Protein 5XLU (pdb70)

B-factor: mean 16.95, std 8.11, range [7.73, 89.62]

Foldseek 3Di:
DQDDDDDQDADDDPDVVLRVLLVVCVVVPWDNLLSVLLSQLQCCLQVVVPDHQQAWDWAWDQDPVVRAIKIWGFHFDQFPPQDPQPQADPVRHGNDPVVVCLFLNNRGQGGPLLSSVVSCVVGGDDDPLVSNVVSLCCQAVWDFHAQVVQVVCVVCVVSCVVDPNCCQQQNVNHGDHGGDTGHHNVVSVVSVCCSVPNCCCCLPHDVVQVSQVVSVVRPHDDDSVRSVPDHIDMGGFDWDDAPRDIDTHHDPVDPPRLLVRLLRLLCVVVVCVVDDPPDPQVVQLSVQSVLASVQQCLFAHHHVVPKPHLSCLSRPNVNSVVSNVQGDPPDRRPPRHYDDSCVVPPDDIPDGRDDDDD/DFWDWDADPVQDIDTDDDDLDPVLAVVDAPPPHGHGHHVQLVLADPDDDDPRHDDPPDGGDWPWDFDFDDDPPGTFKTKTWDATPLGVQQRVQLVCCCPVVVDDSQCSNAPKTKDDDDQAGIAIAPPPDPVVVVVVVVVRHDYDNDHDDGIKMWMKGQDVVVRAIDIDTHPVDPDDDDDDDD

Secondary structure (DSSP, 8-state):
--EEEESSEEEEESSHHHHHHHHHHHHTT--HHHHHHHHHHHHHHHSTTT-STTSEEEEEEE-TTT--EEEEE---B--TT--TTTTB-TTSPBPPHHHHHTSGGG-PBP-HHHHHHHHHHHH--S-HHHHHHHHHHHHHH-EE--HHHHHHHHHTHHHHHTSTTHHHHSGGGSPPPTT-EE--HHHHHHHHHHHHHTTHHHHSSHHHHHHHHHHHHTT----HHHHHH---EEEPPEEEEETTEEEEE--TTBSHHHHHHHHHHHHHTT-GGGS-TTSHHHHHHHHHHHHHHHHHHHHH-S-TTTS---HHHHH-HHHHHHHHTT--TTS-----S---GGGGSSS--SS-------/-EEEEEE-TTS-EEEEEEE-SSTTTTS-B-TTT--BPP-GGGGSBSS-SSTTB--TTPPPPB----EEEEETTEEEEEE----GGGHHHHHHHHHIIIIIS---HHHHHHSPPEEEEETTEEEE-TTS-HHHHHHHHHHT----SS-------EEEEEETTTTEEEEEE-TTSS-EEEEE--

Structure (mmCIF, N/CA/C/O backbone):
data_5XLU
#
_entry.id   5XLU
#
_cell.length_a   50.005
_cell.length_b   85.732
_cell.length_c   124.664
_cell.angle_alpha   90.00
_cell.angle_beta   90.00
_cell.angle_gamma   90.00
#
_symmetry.space_group_name_H-M   'P 21 21 21'
#
loop_
_entity.id
_entity.type
_entity.pdbx_description
1 polymer 'Gamma glutamyl transpeptidase'
2 polymer 'Gamma glutamyl transpeptidase'
3 non-polymer GLYCEROL
4 non-polymer '(2S)-AMINO[(5S)-3-CHLORO-4,5-DIHYDROISOXAZOL-5-YL]ACETIC ACID'
5 non-polymer 'CALCIUM ION'
6 water water
#
loop_
_atom_site.group_PDB
_atom_site.id
_atom_site.type_symbol
_atom_site.label_atom_id
_atom_site.label_alt_id
_atom_site.label_comp_id
_atom_site.label_asym_id
_atom_site.label_entity_id
_atom_site.label_seq_id
_atom_site.pdbx_PDB_ins_code
_atom_site.Cartn_x
_atom_site.Cartn_y
_atom_site.Cartn_z
_atom_site.occupancy
_atom_site.B_iso_or_equiv
_atom_site.auth_seq_id
_atom_site.auth_comp_id
_atom_site.auth_asym_id
_atom_site.auth_atom_id
_atom_site.pdbx_PDB_model_num
ATOM 1 N N . ASP A 1 35 ? 0.651 18.965 -22.014 1.00 30.65 35 ASP A N 1
ATOM 2 C CA . ASP A 1 35 ? 1.651 18.669 -20.954 1.00 24.32 35 ASP A CA 1
ATOM 3 C C . ASP A 1 35 ? 1.097 17.705 -19.921 1.00 17.36 35 ASP A C 1
ATOM 4 O O . ASP A 1 35 ? -0.077 17.420 -19.828 1.00 16.21 35 ASP A O 1
ATOM 9 N N . LYS A 1 36 ? 1.978 17.220 -19.093 1.00 15.07 36 LYS A N 1
ATOM 10 C CA . LYS A 1 36 ? 1.667 16.218 -18.074 1.00 14.41 36 LYS A CA 1
ATOM 11 C C . LYS A 1 36 ? 1.114 16.844 -16.841 1.00 15.95 36 LYS A C 1
ATOM 12 O O . LYS A 1 36 ? 0.463 16.138 -16.041 1.00 15.69 36 LYS A O 1
ATOM 18 N N . VAL A 1 37 ? 1.425 18.128 -16.606 1.00 14.71 37 VAL A N 1
ATOM 19 C CA . VAL A 1 37 ? 0.970 18.893 -15.454 1.00 15.36 37 VAL A CA 1
ATOM 20 C C . VAL A 1 37 ? 0.426 20.212 -15.995 1.00 14.21 37 VAL A C 1
ATOM 21 O O . VAL A 1 37 ? 1.054 20.754 -16.911 1.00 17.90 37 VAL A O 1
ATOM 25 N N . ALA A 1 38 ? -0.707 20.682 -15.499 1.00 13.30 38 ALA A N 1
ATOM 26 C CA . ALA A 1 38 ? -1.282 21.934 -15.919 1.00 13.11 38 ALA A CA 1
ATOM 27 C C . ALA A 1 38 ? -1.949 22.614 -14.744 1.00 14.64 38 ALA A C 1
ATOM 28 O O . ALA A 1 38 ? -2.367 21.989 -13.763 1.00 14.28 38 ALA A O 1
ATOM 30 N N . VAL A 1 39 ? -2.122 23.928 -14.894 1.00 16.41 39 VAL A N 1
ATOM 31 C CA . VAL A 1 39 ? -2.856 24.755 -13.944 1.00 17.75 39 VAL A CA 1
ATOM 32 C C . VAL A 1 39 ? -3.882 25.560 -14.699 1.00 16.03 39 VAL A C 1
ATOM 33 O O . VAL A 1 39 ? -3.752 25.802 -15.900 1.00 18.63 39 VAL A O 1
ATOM 37 N N . GLY A 1 40 ? -4.954 25.920 -14.024 1.00 14.76 40 GLY A N 1
ATOM 38 C CA . GLY A 1 40 ? -5.993 26.669 -14.628 1.00 17.14 40 GLY A CA 1
ATOM 39 C C . GLY A 1 40 ? -6.874 27.233 -13.574 1.00 18.24 40 GLY A C 1
ATOM 40 O O . GLY A 1 40 ? -7.042 26.678 -12.487 1.00 17.74 40 GLY A O 1
ATOM 41 N N . LYS A 1 41 ? -7.459 28.412 -13.865 1.00 16.36 41 LYS A N 1
ATOM 42 C CA . LYS A 1 41 ? -8.321 29.116 -12.920 1.00 18.78 41 LYS A CA 1
ATOM 43 C C . LYS A 1 41 ? -9.730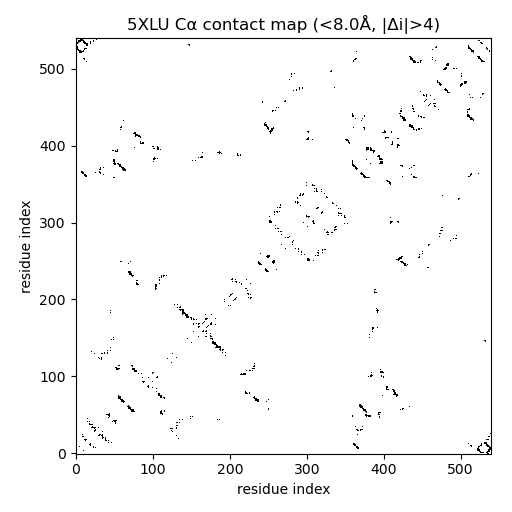 28.671 -12.999 1.00 15.72 41 LYS A C 1
ATOM 44 O O . LYS A 1 41 ? -10.386 28.569 -11.971 1.00 20.39 41 LYS A O 1
ATOM 50 N N . ASP A 1 42 ? -10.256 28.417 -14.197 1.00 14.71 42 ASP A N 1
ATOM 51 C CA . ASP A 1 42 ? -11.665 28.252 -14.465 1.00 16.10 42 ASP A CA 1
ATOM 52 C C . ASP A 1 42 ? -12.122 26.843 -14.841 1.00 14.17 42 ASP A C 1
ATOM 53 O O . ASP A 1 42 ? -13.274 26.580 -14.998 1.00 15.80 42 ASP A O 1
ATOM 58 N N . GLY A 1 43 ? -11.145 25.914 -14.887 1.00 14.83 43 GLY A N 1
ATOM 59 C CA . GLY A 1 43 ? -11.479 24.529 -15.187 1.00 15.25 43 GLY A CA 1
ATOM 60 C C . GLY A 1 43 ? -10.207 23.761 -15.429 1.00 14.87 43 GLY A C 1
ATOM 61 O O . GLY A 1 43 ? -9.098 24.287 -15.612 1.00 15.04 43 GLY A O 1
ATOM 62 N N . MET A 1 44 ? -10.392 22.435 -15.439 1.00 13.38 44 MET A N 1
ATOM 63 C CA . MET A 1 44 ? -9.280 21.534 -15.602 1.00 13.95 44 MET A CA 1
ATOM 64 C C . MET A 1 44 ? -9.789 20.198 -16.153 1.00 11.28 44 MET A C 1
ATOM 65 O O . MET A 1 44 ? -10.791 19.707 -15.779 1.00 11.99 44 MET A O 1
ATOM 70 N N . VAL A 1 45 ? -9.032 19.647 -17.095 1.00 11.55 45 VAL A N 1
ATOM 71 C CA . VAL A 1 45 ? -9.282 18.271 -17.646 1.00 12.87 45 VAL A CA 1
ATOM 72 C C . VAL A 1 45 ? -8.002 17.493 -17.537 1.00 12.87 45 VAL A C 1
ATOM 73 O O . VAL A 1 45 ? -6.906 18.018 -17.809 1.00 13.09 45 VAL A O 1
ATOM 77 N N . ALA A 1 46 ? -8.089 16.198 -17.188 1.00 11.07 46 ALA A N 1
ATOM 78 C CA . ALA A 1 46 ? -6.960 15.283 -17.284 1.00 11.89 46 ALA A CA 1
ATOM 79 C C . ALA A 1 46 ? -7.506 13.944 -17.807 1.00 10.39 46 ALA A C 1
ATOM 80 O O . ALA A 1 46 ? -8.399 13.352 -17.275 1.00 10.72 46 ALA A O 1
ATOM 82 N N . THR A 1 47 ? -6.902 13.566 -18.942 1.00 10.20 47 THR A N 1
ATOM 83 C CA . THR A 1 47 ? -7.311 12.308 -19.637 1.00 10.47 47 THR A CA 1
ATOM 84 C C . THR A 1 47 ? -6.094 11.608 -20.212 1.00 10.26 47 THR A C 1
ATOM 85 O O . THR A 1 47 ? -5.009 12.182 -20.313 1.00 11.94 47 THR A O 1
ATOM 89 N N . ALA A 1 48 ? -6.283 10.347 -20.596 1.00 9.65 48 ALA A N 1
ATOM 90 C CA . ALA A 1 48 ? -5.178 9.525 -21.157 1.00 10.63 48 ALA A CA 1
ATOM 91 C C . ALA A 1 48 ? -4.820 9.828 -22.618 1.00 10.07 48 ALA A C 1
ATOM 92 O O . ALA A 1 48 ? -3.869 9.222 -23.128 1.00 12.14 48 ALA A O 1
ATOM 94 N N . HIS A 1 49 ? -5.536 10.747 -23.290 1.00 10.90 49 HIS A N 1
ATOM 95 C CA . HIS A 1 49 ? -5.215 11.010 -24.746 1.00 11.12 49 HIS A CA 1
ATOM 96 C C . HIS A 1 49 ? -5.254 12.501 -24.997 1.00 11.16 49 HIS A C 1
ATOM 97 O O . HIS A 1 49 ? -6.265 13.156 -24.645 1.00 11.28 49 HIS A O 1
ATOM 104 N N . PRO A 1 50 ? -4.216 13.063 -25.609 1.00 12.13 50 PRO A N 1
ATOM 105 C CA . PRO A 1 50 ? -4.193 14.537 -25.810 1.00 12.50 50 PRO A CA 1
ATOM 106 C C . PRO A 1 50 ? -5.375 15.028 -26.569 1.00 14.24 50 PRO A C 1
ATOM 107 O O . PRO A 1 50 ? -5.824 16.138 -26.316 1.00 14.77 50 PRO A O 1
ATOM 111 N N . LEU A 1 51 ? -5.870 14.308 -27.569 1.00 13.08 51 LEU A N 1
ATOM 112 C CA . LEU A 1 51 ? -7.010 14.806 -28.356 1.00 13.72 51 LEU A CA 1
ATOM 113 C C . LEU A 1 51 ? -8.289 14.871 -27.549 1.00 13.36 51 LEU A C 1
ATOM 114 O O . LEU A 1 51 ? -9.138 15.741 -27.682 1.00 14.10 51 LEU A O 1
ATOM 119 N N . ALA A 1 52 ? -8.471 13.932 -26.626 1.00 12.37 52 ALA A N 1
ATOM 120 C CA . ALA A 1 52 ? -9.641 13.899 -25.741 1.00 12.00 52 ALA A CA 1
ATOM 121 C C . ALA A 1 52 ? -9.516 15.008 -24.721 1.00 12.00 52 ALA A C 1
ATOM 122 O O . ALA A 1 52 ? -10.497 15.632 -24.429 1.00 11.42 52 ALA A O 1
ATOM 124 N N . SER A 1 53 ? -8.319 15.264 -24.203 1.00 11.77 53 SER A N 1
ATOM 125 C CA . SER A 1 53 ? -8.180 16.368 -23.245 1.00 12.36 53 SER A CA 1
ATOM 126 C C . SER A 1 53 ? -8.509 17.691 -23.903 1.00 13.46 53 SER A C 1
ATOM 127 O O . SER A 1 53 ? -9.171 18.515 -23.303 1.00 13.66 53 SER A O 1
ATOM 130 N N . LYS A 1 54 ? -8.032 17.846 -25.159 1.00 13.01 54 LYS A N 1
ATOM 131 C CA . LYS A 1 54 ? -8.385 19.105 -25.880 1.00 14.25 54 LYS A CA 1
ATOM 132 C C . LYS A 1 54 ? -9.867 19.268 -26.143 1.00 14.46 54 LYS A C 1
ATOM 133 O O . LYS A 1 54 ? -10.410 20.368 -25.942 1.00 13.77 54 LYS A O 1
ATOM 139 N N . ILE A 1 55 ? -10.542 18.202 -26.515 1.00 12.95 55 ILE A N 1
ATOM 140 C CA . ILE A 1 55 ? -11.967 18.250 -26.717 1.00 12.61 55 ILE A CA 1
ATOM 141 C C . ILE A 1 55 ? -12.707 18.639 -25.428 1.00 13.32 55 ILE A C 1
ATOM 142 O O . ILE A 1 55 ? -13.576 19.518 -25.400 1.00 13.77 55 ILE A O 1
ATOM 147 N N . GLY A 1 56 ? -12.343 18.018 -24.298 1.00 12.13 56 GLY A N 1
ATOM 148 C CA . GLY A 1 56 ? -13.030 18.367 -23.078 1.00 12.18 56 GLY A CA 1
ATOM 149 C C . GLY A 1 56 ? -12.730 19.791 -22.599 1.00 12.03 56 GLY A C 1
ATOM 150 O O . GLY A 1 56 ? -13.656 20.453 -22.148 1.00 13.26 56 GLY A O 1
ATOM 151 N N . ALA A 1 57 ? -11.506 20.257 -22.772 1.00 12.42 57 ALA A N 1
ATOM 152 C CA . ALA A 1 57 ? -11.151 21.641 -22.400 1.00 13.41 57 ALA A CA 1
ATOM 153 C C . ALA A 1 57 ? -11.943 22.603 -23.249 1.00 14.48 57 ALA A C 1
ATOM 154 O O . ALA A 1 57 ? -12.408 23.619 -22.739 1.00 15.54 57 ALA A O 1
ATOM 156 N N . GLU A 1 58 ? -12.123 22.300 -24.524 1.00 13.89 58 GLU A N 1
ATOM 157 C CA . GLU A 1 58 ? -12.921 23.198 -25.434 1.00 16.49 58 GLU A CA 1
ATOM 158 C C . GLU A 1 58 ? -14.313 23.283 -24.956 1.00 15.17 58 GLU A C 1
ATOM 159 O O . GLU A 1 58 ? -14.952 24.354 -25.008 1.00 16.69 58 GLU A O 1
ATOM 165 N N . VAL A 1 59 ? -14.955 22.201 -24.522 1.00 13.38 59 VAL A N 1
ATOM 166 C CA . VAL A 1 59 ? -16.290 22.305 -23.981 1.00 13.74 59 VAL A CA 1
ATOM 167 C C . VAL A 1 59 ? -16.385 23.261 -22.803 1.00 14.22 59 VAL A C 1
ATOM 168 O O . VAL A 1 59 ? -17.282 24.110 -22.718 1.00 14.44 59 VAL A O 1
ATOM 172 N N . LEU A 1 60 ? -15.428 23.181 -21.930 1.00 14.00 60 LEU A N 1
ATOM 173 C CA . LEU A 1 60 ? -15.377 24.087 -20.778 1.00 15.59 60 LEU A CA 1
ATOM 174 C C . LEU A 1 60 ? -15.123 25.549 -21.277 1.00 13.58 60 LEU A C 1
ATOM 175 O O . LEU A 1 60 ? -15.769 26.468 -20.761 1.00 16.11 60 LEU A O 1
ATOM 180 N N . LYS A 1 61 ? -14.190 25.702 -22.186 1.00 14.99 61 LYS A N 1
ATOM 181 C CA . LYS A 1 61 ? -13.883 27.097 -22.721 1.00 18.18 61 LYS A CA 1
ATOM 182 C C . LYS A 1 61 ? -15.147 27.673 -23.303 1.00 18.83 61 LYS A C 1
ATOM 183 O O . LYS A 1 61 ? -15.371 28.947 -23.156 1.00 21.33 61 LYS A O 1
ATOM 189 N N . LYS A 1 62 ? -16.012 26.896 -23.918 1.00 17.43 62 LYS A N 1
ATOM 190 C CA . LYS A 1 62 ? -17.281 27.420 -24.468 1.00 21.00 62 LYS A CA 1
ATOM 191 C C . LYS A 1 62 ? -18.452 27.405 -23.548 1.00 20.79 62 LYS A C 1
ATOM 192 O O . LYS A 1 62 ? -19.646 27.478 -23.969 1.00 21.25 62 LYS A O 1
ATOM 198 N N . GLY A 1 63 ? -18.139 27.304 -22.237 1.00 16.37 63 GLY A N 1
ATOM 199 C CA . GLY A 1 63 ? -19.155 27.435 -21.202 1.00 16.70 63 GLY A CA 1
ATOM 200 C C . GLY A 1 63 ? -19.987 26.293 -20.793 1.00 16.29 63 GLY A C 1
ATOM 201 O O . GLY A 1 63 ? -20.957 26.402 -20.055 1.00 17.96 63 GLY A O 1
ATOM 202 N N . GLY A 1 64 ? -19.599 25.116 -21.275 1.00 14.77 64 GLY A N 1
ATOM 203 C CA . GLY A 1 64 ? -20.137 23.907 -20.721 1.00 15.82 64 GLY A CA 1
ATOM 204 C C . GLY A 1 64 ? -19.583 23.575 -19.329 1.00 13.51 64 GLY A C 1
ATOM 205 O O . GLY A 1 64 ? -18.602 24.147 -18.934 1.00 14.92 64 GLY A O 1
ATOM 206 N N . ASN A 1 65 ? -20.248 22.639 -18.690 1.00 13.51 65 ASN A N 1
ATOM 207 C CA . ASN A 1 65 ? -19.867 22.241 -17.332 1.00 12.52 65 ASN A CA 1
ATOM 208 C C . ASN A 1 65 ? -19.065 20.941 -17.386 1.00 13.58 65 ASN A C 1
ATOM 209 O O . ASN A 1 65 ? -18.833 20.371 -18.468 1.00 12.72 65 ASN A O 1
ATOM 214 N N . ALA A 1 66 ? -18.646 20.517 -16.238 1.00 12.19 66 ALA A N 1
ATOM 215 C CA . ALA A 1 66 ? -17.783 19.340 -16.200 1.00 11.43 66 ALA A CA 1
ATOM 216 C C . ALA A 1 66 ? -18.428 18.058 -16.646 1.00 12.42 66 ALA A C 1
ATOM 217 O O . ALA A 1 66 ? -17.730 17.141 -17.103 1.00 12.05 66 ALA A O 1
ATOM 219 N N . ILE A 1 67 ? -19.737 17.988 -16.528 1.00 12.45 67 ILE A N 1
ATOM 220 C CA . ILE A 1 67 ? -20.463 16.822 -17.028 1.00 11.19 67 ILE A CA 1
ATOM 221 C C . ILE A 1 67 ? -20.548 16.830 -18.540 1.00 12.87 67 ILE A C 1
ATOM 222 O O . ILE A 1 67 ? -20.307 15.820 -19.208 1.00 12.56 67 ILE A O 1
ATOM 227 N N . ASP A 1 68 ? -20.848 18.033 -19.106 1.00 11.94 68 ASP A N 1
ATOM 228 C CA . ASP A 1 68 ? -20.881 18.179 -20.568 1.00 12.86 68 ASP A CA 1
ATOM 229 C C . ASP A 1 68 ? -19.523 17.751 -21.080 1.00 13.17 68 ASP A C 1
ATOM 230 O O . ASP A 1 68 ? -19.424 16.969 -22.057 1.00 12.67 68 ASP A O 1
ATOM 235 N N . ALA A 1 69 ? -18.446 18.264 -20.485 1.00 12.25 69 ALA A N 1
ATOM 236 C CA . ALA A 1 69 ? -17.074 17.962 -20.923 1.00 11.66 69 ALA A CA 1
ATOM 237 C C . ALA A 1 69 ? -16.771 16.480 -20.788 1.00 11.73 69 ALA A C 1
ATOM 238 O O . ALA A 1 69 ? -16.167 15.886 -21.678 1.00 11.43 69 ALA A O 1
ATOM 240 N N . ALA A 1 70 ? -17.172 15.867 -19.686 1.00 11.60 70 ALA A N 1
ATOM 241 C CA . ALA A 1 70 ? -16.927 14.451 -19.497 1.00 11.02 70 ALA A CA 1
ATOM 242 C C . ALA A 1 70 ? -17.593 13.605 -20.566 1.00 11.75 70 ALA A C 1
ATOM 243 O O . ALA A 1 70 ? -17.045 12.566 -20.991 1.00 11.33 70 ALA A O 1
ATOM 245 N N . ILE A 1 71 ? -18.815 13.989 -20.968 1.00 11.96 71 ILE A N 1
ATOM 246 C CA . ILE A 1 71 ? -19.532 13.257 -22.007 1.00 11.92 71 ILE A CA 1
ATOM 247 C C . ILE A 1 71 ? -18.733 13.344 -23.327 1.00 12.73 71 ILE A C 1
ATOM 248 O O . ILE A 1 71 ? -18.465 12.360 -24.019 1.00 11.87 71 ILE A O 1
ATOM 253 N N . ALA A 1 72 ? -18.291 14.548 -23.656 1.00 11.42 72 ALA A N 1
ATOM 254 C CA . ALA A 1 72 ? -17.543 14.768 -24.882 1.00 11.14 72 ALA A CA 1
ATOM 255 C C . ALA A 1 72 ? -16.218 13.961 -24.809 1.00 11.27 72 ALA A C 1
ATOM 256 O O . ALA A 1 72 ? -15.796 13.374 -25.827 1.00 12.30 72 ALA A O 1
ATOM 258 N N . ILE A 1 73 ? -15.562 13.920 -23.644 1.00 11.54 73 ILE A N 1
ATOM 259 C CA . ILE A 1 73 ? -14.376 13.164 -23.477 1.00 10.83 73 ILE A CA 1
ATOM 260 C C . ILE A 1 73 ? -14.612 11.665 -23.658 1.00 10.60 73 ILE A C 1
ATOM 261 O O . ILE A 1 73 ? -13.773 11.022 -24.325 1.00 11.58 73 ILE A O 1
ATOM 266 N N . GLN A 1 74 ? -15.685 11.105 -23.139 1.00 10.71 74 GLN A N 1
ATOM 267 C CA . GLN A 1 74 ? -15.937 9.684 -23.337 1.00 10.04 74 GLN A CA 1
ATOM 268 C C . GLN A 1 74 ? -16.055 9.384 -24.853 1.00 11.74 74 GLN A C 1
ATOM 269 O O . GLN A 1 74 ? -15.510 8.391 -25.335 1.00 11.58 74 GLN A O 1
ATOM 275 N N . TYR A 1 75 ? -16.814 10.176 -25.568 1.00 11.92 75 TYR A N 1
ATOM 276 C CA . TYR A 1 75 ? -16.904 9.963 -27.000 1.00 11.52 75 TYR A CA 1
ATOM 277 C C . TYR A 1 75 ? -15.574 10.039 -27.656 1.00 11.32 75 TYR A C 1
ATOM 278 O O . TYR A 1 75 ? -15.237 9.206 -28.531 1.00 12.38 75 TYR A O 1
ATOM 287 N N . ALA A 1 76 ? -14.782 11.004 -27.309 1.00 9.75 76 ALA A N 1
ATOM 288 C CA . ALA A 1 76 ? -13.474 11.188 -27.875 1.00 10.34 76 ALA A CA 1
ATOM 289 C C . ALA A 1 76 ? -12.536 10.007 -27.593 1.00 10.31 76 ALA A C 1
ATOM 290 O O . ALA A 1 76 ? -11.797 9.593 -28.482 1.00 11.60 76 ALA A O 1
ATOM 292 N N . LEU A 1 77 ? -12.531 9.559 -26.346 1.00 10.91 77 LEU A N 1
ATOM 293 C CA . LEU A 1 77 ? -11.705 8.365 -26.006 1.00 11.33 77 LEU A CA 1
ATOM 294 C C . LEU A 1 77 ? -12.196 7.119 -26.716 1.00 10.83 77 LEU A C 1
ATOM 295 O O . LEU A 1 77 ? -11.380 6.259 -27.104 1.00 11.50 77 LEU A O 1
ATOM 300 N N . ASN A 1 78 ? -13.475 7.019 -26.950 1.00 10.66 78 ASN A N 1
ATOM 301 C CA . ASN A 1 78 ? -13.985 5.848 -27.724 1.00 12.10 78 ASN A CA 1
ATOM 302 C C . ASN A 1 78 ? -13.352 5.823 -29.143 1.00 11.10 78 ASN A C 1
ATOM 303 O O . ASN A 1 78 ? -13.085 4.733 -29.653 1.00 11.87 78 ASN A O 1
ATOM 308 N N . VAL A 1 79 ? -13.057 6.966 -29.703 1.00 10.66 79 VAL A N 1
ATOM 309 C CA . VAL A 1 79 ? -12.486 7.040 -31.052 1.00 10.58 79 VAL A CA 1
ATOM 310 C C . VAL A 1 79 ? -10.998 6.866 -30.989 1.00 10.70 79 VAL A C 1
ATOM 311 O O . VAL A 1 79 ? -10.432 6.122 -31.754 1.00 12.24 79 VAL A O 1
ATOM 315 N N . THR A 1 80 ? -10.319 7.661 -30.129 1.00 10.67 80 THR A N 1
ATOM 316 C CA . THR A 1 80 ? -8.864 7.784 -30.122 1.00 11.33 80 THR A CA 1
ATOM 317 C C . THR A 1 80 ? -8.114 6.728 -29.281 1.00 11.09 80 THR A C 1
ATOM 318 O O . THR A 1 80 ? -6.955 6.528 -29.475 1.00 13.08 80 THR A O 1
ATOM 322 N N . GLU A 1 81 ? -8.779 6.192 -28.275 1.00 10.60 81 GLU A N 1
ATOM 323 C CA . GLU A 1 81 ? -8.285 5.190 -27.382 1.00 10.78 81 GLU A CA 1
ATOM 324 C C . GLU A 1 81 ? -9.268 4.017 -27.375 1.00 10.80 81 GLU A C 1
ATOM 325 O O . GLU A 1 81 ? -9.860 3.588 -26.351 1.00 11.24 81 GLU A O 1
ATOM 331 N N . PRO A 1 82 ? -9.643 3.474 -28.533 1.00 10.87 82 PRO A N 1
ATOM 332 C CA . PRO A 1 82 ? -10.745 2.510 -28.658 1.00 11.51 82 PRO A CA 1
ATOM 333 C C . PRO A 1 82 ? -10.538 1.182 -27.999 1.00 10.43 82 PRO A C 1
ATOM 334 O O . PRO A 1 82 ? -11.466 0.440 -27.770 1.00 11.12 82 PRO A O 1
ATOM 338 N N . MET A 1 83 ? -9.267 0.862 -27.656 1.00 10.20 83 MET A N 1
ATOM 339 C CA . MET A 1 83 ? -9.023 -0.343 -26.913 1.00 11.33 83 MET A CA 1
ATOM 340 C C . MET A 1 83 ? -9.435 -0.281 -25.458 1.00 10.12 83 MET A C 1
ATOM 341 O O . MET A 1 83 ? -9.600 -1.298 -24.865 1.00 10.99 83 MET A O 1
ATOM 346 N N . MET A 1 84 ? -9.611 0.941 -24.914 1.00 9.77 84 MET A N 1
ATOM 347 C CA . MET A 1 84 ? -9.763 1.102 -23.481 1.00 10.60 84 MET A CA 1
ATOM 348 C C . MET A 1 84 ? -11.187 1.341 -23.014 1.00 11.13 84 MET A C 1
ATOM 349 O O . MET A 1 84 ? -11.449 1.046 -21.841 1.00 12.27 84 MET A O 1
ATOM 354 N N . SER A 1 85 ? -12.098 1.933 -23.823 1.00 10.55 85 SER A N 1
ATOM 355 C CA . SER A 1 85 ? -13.443 2.247 -23.359 1.00 10.68 85 SER A CA 1
ATOM 356 C C . SER A 1 85 ? -14.304 2.633 -24.527 1.00 11.28 85 SER A C 1
ATOM 357 O O . SER A 1 85 ? -13.789 2.939 -25.606 1.00 11.83 85 SER A O 1
ATOM 360 N N . GLY A 1 86 ? -15.602 2.701 -24.251 1.00 10.64 86 GLY A N 1
ATOM 361 C CA . GLY A 1 86 ? -16.557 3.266 -25.212 1.00 11.83 86 GLY A CA 1
ATOM 362 C C . GLY A 1 86 ? -17.940 2.677 -25.087 1.00 10.94 86 GLY A C 1
ATOM 363 O O . GLY A 1 86 ? -18.310 2.087 -24.056 1.00 10.94 86 GLY A O 1
ATOM 364 N N . ILE A 1 87 ? -18.760 2.927 -26.113 1.00 10.36 87 ILE A N 1
ATOM 365 C CA . ILE A 1 87 ? -20.159 2.524 -26.061 1.00 11.11 87 ILE A CA 1
ATOM 366 C C . ILE A 1 87 ? -20.435 1.042 -26.071 1.00 11.49 87 ILE A C 1
ATOM 367 O O . ILE A 1 87 ? -21.534 0.599 -25.827 1.00 11.88 87 ILE A O 1
ATOM 372 N N . GLY A 1 88 ? -19.405 0.218 -26.304 1.00 10.99 88 GLY A N 1
ATOM 373 C CA . GLY A 1 88 ? -19.445 -1.231 -26.155 1.00 10.87 88 GLY A CA 1
ATOM 374 C C . GLY A 1 88 ? -19.078 -1.729 -24.763 1.00 10.96 88 GLY A C 1
ATOM 375 O O . GLY A 1 88 ? -19.013 -2.949 -24.561 1.00 12.01 88 GLY A O 1
ATOM 376 N N . GLY A 1 89 ? -18.939 -0.824 -23.776 1.00 10.54 89 GLY A N 1
ATOM 377 C CA . GLY A 1 89 ? -18.582 -1.221 -22.360 1.00 10.63 89 GLY A CA 1
ATOM 378 C C . GLY A 1 89 ? -19.438 -0.582 -21.315 1.00 10.77 89 GLY A C 1
ATOM 379 O O . GLY A 1 89 ? -20.671 -0.350 -21.507 1.00 11.02 89 GLY A O 1
ATOM 380 N N . GLY A 1 90 ? -18.805 -0.257 -20.213 1.00 10.35 90 GLY A N 1
ATOM 381 C CA . GLY A 1 90 ? -19.479 0.301 -19.060 1.00 10.73 90 GLY A CA 1
ATOM 382 C C . GLY A 1 90 ? -18.497 0.988 -18.129 1.00 11.00 90 GLY A C 1
ATOM 383 O O . GLY A 1 90 ? -17.261 0.853 -18.272 1.00 10.55 90 GLY A O 1
ATOM 384 N N . GLY A 1 91 ? -19.031 1.731 -17.155 1.00 10.58 91 GLY A N 1
ATOM 385 C CA . GLY A 1 91 ? -18.161 2.483 -16.255 1.00 10.07 91 GLY A CA 1
ATOM 386 C C . GLY A 1 91 ? -18.838 3.020 -15.038 1.00 10.52 91 GLY A C 1
ATOM 387 O O . GLY A 1 91 ? -20.006 2.742 -14.827 1.00 10.40 91 GLY A O 1
ATOM 388 N N . PHE A 1 92 ? -18.064 3.747 -14.270 1.00 10.06 92 PHE A N 1
ATOM 389 C CA . PHE A 1 92 ? -18.537 4.375 -13.026 1.00 9.77 92 PHE A CA 1
ATOM 390 C C . PHE A 1 92 ? -18.138 5.835 -13.058 1.00 9.59 92 PHE A C 1
ATOM 391 O O . PHE A 1 92 ? -16.961 6.178 -13.038 1.00 9.73 92 PHE A O 1
ATOM 399 N N . MET A 1 93 ? -19.106 6.735 -13.138 1.00 10.17 93 MET A N 1
ATOM 400 C CA . MET A 1 93 ? -18.913 8.191 -13.287 1.00 10.25 93 MET A CA 1
ATOM 401 C C . MET A 1 93 ? -19.309 8.828 -11.980 1.00 9.32 93 MET A C 1
ATOM 402 O O . MET A 1 93 ? -20.510 9.030 -11.678 1.00 11.25 93 MET A O 1
ATOM 407 N N . MET A 1 94 ? -18.314 9.151 -11.166 1.00 9.29 94 MET A N 1
ATOM 408 C CA . MET A 1 94 ? -18.520 9.845 -9.889 1.00 10.52 94 MET A CA 1
ATOM 409 C C . MET A 1 94 ? -18.585 11.357 -10.153 1.00 11.14 94 MET A C 1
ATOM 410 O O . MET A 1 94 ? -17.720 11.933 -10.785 1.00 11.72 94 MET A O 1
ATOM 415 N N . VAL A 1 95 ? -19.673 11.976 -9.622 1.00 10.70 95 VAL A N 1
ATOM 416 C CA . VAL A 1 95 ? -19.943 13.414 -9.781 1.00 12.01 95 VAL A CA 1
ATOM 417 C C . VAL A 1 95 ? -20.248 14.060 -8.428 1.00 10.50 95 VAL A C 1
ATOM 418 O O . VAL A 1 95 ? -21.197 13.651 -7.734 1.00 11.54 95 VAL A O 1
ATOM 422 N N . TYR A 1 96 ? -19.417 15.020 -8.077 1.00 11.12 96 TYR A N 1
ATOM 423 C CA . TYR A 1 96 ? -19.780 16.007 -7.016 1.00 11.52 96 TYR A CA 1
ATOM 424 C C . TYR A 1 96 ? -20.483 17.178 -7.710 1.00 11.36 96 TYR A C 1
ATOM 425 O O . TYR A 1 96 ? -19.925 17.833 -8.594 1.00 11.80 96 TYR A O 1
ATOM 434 N N . ASP A 1 97 ? -21.727 17.410 -7.260 1.00 11.71 97 ASP A N 1
ATOM 435 C CA . ASP A 1 97 ? -22.658 18.492 -7.829 1.00 12.76 97 ASP A CA 1
ATOM 436 C C . ASP A 1 97 ? -22.407 19.748 -6.968 1.00 13.40 97 ASP A C 1
ATOM 437 O O . ASP A 1 97 ? -22.684 19.758 -5.756 1.00 13.13 97 ASP A O 1
ATOM 442 N N . GLY A 1 98 ? -21.871 20.756 -7.592 1.00 12.68 98 GLY A N 1
ATOM 443 C CA . GLY A 1 98 ? -21.514 21.965 -6.880 1.00 13.81 98 GLY A CA 1
ATOM 444 C C . GLY A 1 98 ? -22.713 22.790 -6.440 1.00 15.57 98 GLY A C 1
ATOM 445 O O . GLY A 1 98 ? -22.473 23.670 -5.557 1.00 18.12 98 GLY A O 1
ATOM 446 N N . GLU A 1 99 ? -23.875 22.530 -6.946 1.00 15.05 99 GLU A N 1
ATOM 447 C CA . GLU A 1 99 ? -25.102 23.228 -6.502 1.00 17.02 99 GLU A CA 1
ATOM 448 C C . GLU A 1 99 ? -25.730 22.515 -5.367 1.00 16.16 99 GLU A C 1
ATOM 449 O O . GLU A 1 99 ? -26.024 23.148 -4.325 1.00 19.16 99 GLU A O 1
ATOM 455 N N . THR A 1 100 ? -25.969 21.208 -5.470 1.00 13.10 100 THR A N 1
ATOM 456 C CA . THR A 1 100 ? -26.656 20.455 -4.421 1.00 14.27 100 THR A CA 1
ATOM 457 C C . THR A 1 100 ? -25.705 20.043 -3.320 1.00 12.58 100 THR A C 1
ATOM 458 O O . THR A 1 100 ? -26.160 19.671 -2.253 1.00 14.79 100 THR A O 1
ATOM 462 N N . ARG A 1 101 ? -24.426 19.979 -3.609 1.00 12.87 101 ARG A N 1
ATOM 463 C CA . ARG A 1 101 ? -23.354 19.523 -2.659 1.00 12.31 101 ARG A CA 1
ATOM 464 C C . ARG A 1 101 ? -23.417 18.020 -2.462 1.00 12.89 101 ARG A C 1
ATOM 465 O O . ARG A 1 101 ? -22.795 17.537 -1.536 1.00 14.67 101 ARG A O 1
ATOM 473 N N . GLU A 1 102 ? -24.108 17.322 -3.326 1.00 12.56 102 GLU A N 1
ATOM 474 C CA . GLU A 1 102 ? -24.250 15.809 -3.233 1.00 14.11 102 GLU A CA 1
ATOM 475 C C . GLU A 1 102 ? -23.266 15.168 -4.200 1.00 12.57 102 GLU A C 1
ATOM 476 O O . GLU A 1 102 ? -23.055 15.656 -5.318 1.00 12.83 102 GLU A O 1
ATOM 482 N N . THR A 1 103 ? -22.716 14.031 -3.760 1.00 12.46 103 THR A N 1
ATOM 483 C CA . THR A 1 103 ? -21.847 13.191 -4.611 1.00 12.36 103 THR A CA 1
ATOM 484 C C . THR A 1 103 ? -22.625 11.956 -4.962 1.00 12.36 103 THR A C 1
ATOM 485 O O . THR A 1 103 ? -23.166 11.317 -4.131 1.00 12.41 103 THR A O 1
ATOM 489 N N . SER A 1 104 ? -22.734 11.693 -6.279 1.00 13.00 104 SER A N 1
ATOM 490 C CA . SER A 1 104 ? -23.442 10.468 -6.693 1.00 12.81 104 SER A CA 1
ATOM 491 C C . SER A 1 104 ? -22.626 9.805 -7.833 1.00 12.78 104 SER A C 1
ATOM 492 O O . SER A 1 104 ? -21.689 10.422 -8.382 1.00 13.18 104 SER A O 1
ATOM 495 N N . ILE A 1 105 ? -23.033 8.572 -8.209 1.00 11.45 105 ILE A N 1
ATOM 496 C CA . ILE A 1 105 ? -22.273 7.838 -9.221 1.00 11.11 105 ILE A CA 1
ATOM 497 C C . ILE A 1 105 ? -23.253 7.329 -10.256 1.00 10.43 105 ILE A C 1
ATOM 498 O O . ILE A 1 105 ? -24.162 6.602 -9.893 1.00 12.01 105 ILE A O 1
ATOM 503 N N . ILE A 1 106 ? -23.038 7.637 -11.526 1.00 10.35 106 ILE A N 1
ATOM 504 C CA . ILE A 1 106 ? -23.815 7.016 -12.633 1.00 11.52 106 ILE A CA 1
ATOM 505 C C . ILE A 1 106 ? -23.102 5.681 -12.888 1.00 10.39 106 ILE A C 1
ATOM 506 O O . ILE A 1 106 ? -21.888 5.714 -13.313 1.00 10.96 106 ILE A O 1
ATOM 511 N N . ASN A 1 107 ? -23.778 4.615 -12.637 1.00 10.68 107 ASN A N 1
ATOM 512 C CA . ASN A 1 107 ? -23.219 3.300 -12.702 1.00 10.70 107 ASN A CA 1
ATOM 513 C C . ASN A 1 107 ? -23.759 2.651 -13.969 1.00 10.52 107 ASN A C 1
ATOM 514 O O . ASN A 1 107 ? -24.941 2.265 -14.075 1.00 11.02 107 ASN A O 1
ATOM 519 N N . SER A 1 108 ? -22.884 2.508 -14.949 1.00 10.06 108 SER A N 1
ATOM 520 C CA . SER A 1 108 ? -23.192 1.911 -16.280 1.00 10.63 108 SER A CA 1
ATOM 521 C C . SER A 1 108 ? -22.459 0.571 -16.478 1.00 10.74 108 SER A C 1
ATOM 522 O O . SER A 1 108 ? -22.239 0.171 -17.595 1.00 10.80 108 SER A O 1
ATOM 525 N N . ARG A 1 109 ? -22.184 -0.097 -15.378 1.00 10.18 109 ARG A N 1
ATOM 526 C CA . ARG A 1 109 ? -21.606 -1.454 -15.472 1.00 10.76 109 ARG A CA 1
ATOM 527 C C . ARG A 1 109 ? -22.493 -2.372 -16.307 1.00 10.69 109 ARG A C 1
ATOM 528 O O . ARG A 1 109 ? -23.755 -2.385 -16.142 1.00 10.92 109 ARG A O 1
ATOM 536 N N . GLU A 1 110 ? -21.879 -3.232 -17.100 1.00 10.74 110 GLU A N 1
ATOM 537 C CA . GLU A 1 110 ? -22.623 -4.140 -17.933 1.00 10.34 110 GLU A CA 1
ATOM 538 C C . GLU A 1 110 ? -23.291 -5.220 -17.156 1.00 11.26 110 GLU A C 1
ATOM 539 O O . GLU A 1 110 ? -22.846 -5.587 -16.073 1.00 11.10 110 GLU A O 1
ATOM 545 N N . ARG A 1 111 ? -24.372 -5.826 -17.726 1.00 11.39 111 ARG A N 1
ATOM 546 C CA . ARG A 1 111 ? -25.014 -6.990 -17.090 1.00 11.79 111 ARG A CA 1
ATOM 547 C C . ARG A 1 111 ? -24.923 -8.207 -17.910 1.00 11.26 111 ARG A C 1
ATOM 548 O O . ARG A 1 111 ? -24.997 -8.145 -19.155 1.00 11.79 111 ARG A O 1
ATOM 556 N N . ALA A 1 112 ? -24.933 -9.375 -17.267 1.00 11.48 112 ALA A N 1
ATOM 557 C CA . ALA A 1 112 ? -25.033 -10.630 -17.983 1.00 11.92 112 ALA A CA 1
ATOM 558 C C . ALA A 1 112 ? -26.420 -10.706 -18.689 1.00 11.28 112 ALA A C 1
ATOM 559 O O . ALA A 1 112 ? -27.411 -10.315 -18.097 1.00 12.78 112 ALA A O 1
ATOM 561 N N . PRO A 1 113 ? -26.415 -11.241 -19.910 1.00 12.67 113 PRO A N 1
ATOM 562 C CA . PRO A 1 113 ? -27.748 -11.497 -20.537 1.00 12.91 113 PRO A CA 1
ATOM 563 C C . PRO A 1 113 ? -28.529 -12.547 -19.794 1.00 14.55 113 PRO A C 1
ATOM 564 O O . PRO A 1 113 ? -28.010 -13.328 -18.968 1.00 13.63 113 PRO A O 1
ATOM 568 N N . GLU A 1 114 ? -29.818 -12.637 -20.106 1.00 14.04 114 GLU A N 1
ATOM 569 C CA . GLU A 1 114 ? -30.678 -13.587 -19.470 1.00 16.34 114 GLU A CA 1
ATOM 570 C C . GLU A 1 114 ? -30.251 -15.007 -19.698 1.00 14.86 114 GLU A C 1
ATOM 571 O O . GLU A 1 114 ? -30.475 -15.857 -18.809 1.00 16.50 114 GLU A O 1
ATOM 577 N N . GLY A 1 115 ? -29.649 -15.329 -20.843 1.00 14.57 115 GLY A N 1
ATOM 578 C CA . GLY A 1 115 ? -29.203 -16.679 -21.077 1.00 14.30 115 GLY A CA 1
ATOM 579 C C . GLY A 1 115 ? -27.883 -17.092 -20.504 1.00 15.85 115 GLY A C 1
ATOM 580 O O . GLY A 1 115 ? -27.401 -18.188 -20.785 1.00 16.59 115 GLY A O 1
ATOM 581 N N . ALA A 1 116 ? -27.222 -16.137 -19.836 1.00 15.16 116 ALA A N 1
ATOM 582 C CA . ALA A 1 116 ? -26.007 -16.498 -19.105 1.00 14.58 116 ALA A CA 1
ATOM 583 C C . ALA A 1 116 ? -26.293 -17.556 -18.029 1.00 15.49 116 ALA A C 1
ATOM 584 O O . ALA A 1 116 ? -27.363 -17.613 -17.460 1.00 16.97 116 ALA A O 1
ATOM 586 N N . LYS A 1 117 ? -25.322 -18.443 -17.783 1.00 16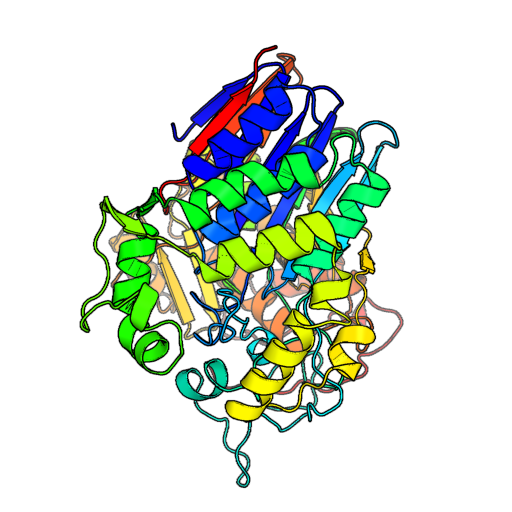.82 117 LYS A N 1
ATOM 587 C CA . LYS A 1 117 ? -25.499 -19.499 -16.800 1.00 17.32 117 LYS A CA 1
ATOM 588 C C . LYS A 1 117 ? -24.275 -19.517 -15.866 1.00 16.20 117 LYS A C 1
ATOM 589 O O . LYS A 1 117 ? -23.155 -19.183 -16.282 1.00 15.24 117 LYS A O 1
ATOM 595 N N . PRO A 1 118 ? -24.470 -19.884 -14.593 1.00 15.01 118 PRO A N 1
ATOM 596 C CA . PRO A 1 118 ? -23.366 -19.974 -13.608 1.00 14.20 118 PRO A CA 1
ATOM 597 C C . PRO A 1 118 ? -22.178 -20.719 -14.083 1.00 14.99 118 PRO A C 1
ATOM 598 O O . PRO A 1 118 ? -21.026 -20.338 -13.733 1.00 14.97 118 PRO A O 1
ATOM 602 N N . ASP A 1 119 ? -22.350 -21.778 -14.861 1.00 15.88 119 ASP A N 1
ATOM 603 C CA . ASP A 1 119 ? -21.248 -22.588 -15.302 1.00 15.28 119 ASP A CA 1
ATOM 604 C C . ASP A 1 119 ? -20.771 -22.312 -16.733 1.00 14.90 119 ASP A C 1
ATOM 605 O O . ASP A 1 119 ? -20.031 -23.113 -17.275 1.00 15.78 119 ASP A O 1
ATOM 610 N N . MET A 1 120 ? -21.065 -21.116 -17.278 1.00 14.40 120 MET A N 1
ATOM 611 C CA . MET A 1 120 ? -20.808 -20.881 -18.714 1.00 15.68 120 MET A CA 1
ATOM 612 C C . MET A 1 120 ? -19.347 -20.781 -19.052 1.00 13.61 120 MET A C 1
ATOM 613 O O . MET A 1 120 ? -18.920 -20.917 -20.205 1.00 17.20 120 MET A O 1
ATOM 618 N N . PHE A 1 121 ? -18.532 -20.507 -18.065 1.00 13.40 121 PHE A N 1
ATOM 619 C CA . PHE A 1 121 ? -17.074 -20.484 -18.250 1.00 13.85 121 PHE A CA 1
ATOM 620 C C . PHE A 1 121 ? -16.313 -21.769 -17.976 1.00 15.03 121 PHE A C 1
ATOM 621 O O . PHE A 1 121 ? -15.084 -21.792 -17.931 1.00 15.52 121 PHE A O 1
ATOM 629 N N . LEU A 1 122 ? -17.085 -22.830 -17.833 1.00 15.81 122 LEU A N 1
ATOM 630 C CA . LEU A 1 122 ? -16.577 -24.154 -17.662 1.00 17.09 122 LEU A CA 1
ATOM 631 C C . LEU A 1 122 ? -17.010 -24.930 -18.886 1.00 16.48 122 LEU A C 1
ATOM 632 O O . LEU A 1 122 ? -18.100 -24.789 -19.403 1.00 20.05 122 LEU A O 1
ATOM 637 N N . ASP A 1 123 ? -16.167 -25.873 -19.218 1.00 18.22 123 ASP A N 1
ATOM 638 C CA . ASP A 1 123 ? -16.502 -26.871 -20.239 1.00 19.40 123 ASP A CA 1
ATOM 63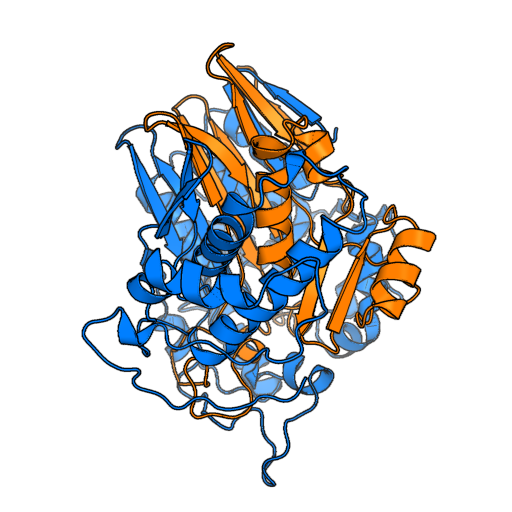9 C C . ASP A 1 123 ? -17.371 -27.961 -19.640 1.00 21.68 123 ASP A C 1
ATOM 640 O O . ASP A 1 123 ? -17.686 -27.918 -18.427 1.00 19.33 123 ASP A O 1
ATOM 645 N N . GLU A 1 124 ? -17.835 -28.918 -20.434 1.00 20.56 124 GLU A N 1
ATOM 646 C CA . GLU A 1 124 ? -18.829 -29.894 -19.954 1.00 21.17 124 GLU A CA 1
ATOM 647 C C . GLU A 1 124 ? -18.216 -30.885 -18.983 1.00 23.20 124 GLU A C 1
ATOM 648 O O . GLU A 1 124 ? -18.938 -31.494 -18.274 1.00 24.95 124 GLU A O 1
ATOM 654 N N . ASP A 1 125 ? -16.902 -30.954 -18.879 1.00 19.91 125 ASP A N 1
ATOM 655 C CA . ASP A 1 125 ? -16.222 -31.689 -17.817 1.00 22.52 125 ASP A CA 1
ATOM 656 C C . ASP A 1 125 ? -15.895 -30.848 -16.532 1.00 21.48 125 ASP A C 1
ATOM 657 O O . ASP A 1 125 ? -15.138 -31.291 -15.666 1.00 20.81 125 ASP A O 1
ATOM 662 N N . GLY A 1 126 ? -16.356 -29.600 -16.482 1.00 18.43 126 GLY A N 1
ATOM 663 C CA . GLY A 1 126 ? -16.090 -28.778 -15.300 1.00 20.02 126 GLY A CA 1
ATOM 664 C C . GLY A 1 126 ? -14.756 -28.061 -15.214 1.00 20.80 126 GLY A C 1
ATOM 665 O O . GLY A 1 126 ? -14.403 -27.471 -14.154 1.00 24.58 126 GLY A O 1
ATOM 666 N N . LYS A 1 127 ? -13.981 -28.103 -16.301 1.00 18.54 127 LYS A N 1
ATOM 667 C CA . LYS A 1 127 ? -12.675 -27.478 -16.292 1.00 21.05 127 LYS A CA 1
ATOM 668 C C . LYS A 1 127 ? -12.896 -26.023 -16.819 1.00 18.32 127 LYS A C 1
ATOM 669 O O . LYS A 1 127 ? -13.689 -25.774 -17.712 1.00 19.64 127 LYS A O 1
ATOM 671 N N . VAL A 1 128 ? -12.228 -25.123 -16.171 1.00 18.39 128 VAL A N 1
ATOM 672 C CA . VAL A 1 128 ? -12.291 -23.668 -16.485 1.00 18.20 128 VAL A CA 1
ATOM 673 C C . VAL A 1 128 ? -11.748 -23.463 -17.851 1.00 16.92 128 VAL A C 1
ATOM 674 O O . VAL A 1 128 ? -10.616 -23.936 -18.148 1.00 18.23 128 VAL A O 1
ATOM 678 N N . ILE A 1 129 ? -12.512 -22.799 -18.719 1.00 14.99 129 ILE A N 1
ATOM 679 C CA . ILE A 1 129 ? -12.076 -22.515 -20.082 1.00 16.18 129 ILE A CA 1
ATOM 680 C C . ILE A 1 129 ? -10.918 -21.495 -20.020 1.00 17.67 129 ILE A C 1
ATOM 681 O O . ILE A 1 129 ? -10.985 -20.490 -19.260 1.00 17.04 129 ILE A O 1
ATOM 686 N N . PRO A 1 130 ? -9.801 -21.727 -20.683 1.00 17.00 130 PRO A N 1
ATOM 687 C CA . PRO A 1 130 ? -8.656 -20.823 -20.553 1.00 17.02 130 PRO A CA 1
ATOM 688 C C . PRO A 1 130 ? -9.052 -19.339 -20.837 1.00 15.18 130 PRO A C 1
ATOM 689 O O . PRO A 1 130 ? -9.860 -19.100 -21.710 1.00 16.02 130 PRO A O 1
ATOM 693 N N . PHE A 1 131 ? -8.443 -18.460 -20.066 1.00 15.09 131 PHE A N 1
ATOM 694 C CA . PHE A 1 131 ? -8.760 -17.018 -20.117 1.00 16.82 131 PHE A CA 1
ATOM 695 C C . PHE A 1 131 ? -8.695 -16.436 -21.519 1.00 16.14 131 PHE A C 1
ATOM 696 O O . PHE A 1 131 ? -9.637 -15.738 -21.919 1.00 15.36 131 PHE A O 1
ATOM 704 N N . SER A 1 132 ? -7.662 -16.764 -22.290 1.00 17.29 132 SER A N 1
ATOM 705 C CA . SER A 1 132 ? -7.573 -16.163 -23.612 1.00 19.66 132 SER A CA 1
ATOM 706 C C . SER A 1 132 ? -8.820 -16.540 -24.465 1.00 19.80 132 SER A C 1
ATOM 707 O O . SER A 1 132 ? -9.574 -15.702 -25.065 1.00 24.85 132 SER A O 1
ATOM 710 N N . GLU A 1 133 ? -9.221 -17.792 -24.390 1.00 16.08 133 GLU A N 1
ATOM 711 C CA . GLU A 1 133 ? -10.363 -18.241 -25.089 1.00 18.00 133 GLU A CA 1
ATOM 712 C C . GLU A 1 133 ? -11.670 -17.671 -24.589 1.00 16.29 133 GLU A C 1
ATOM 713 O O . GLU A 1 133 ? -12.462 -17.204 -25.349 1.00 16.93 133 GLU A O 1
ATOM 719 N N . ARG A 1 134 ? -11.914 -17.748 -23.279 1.00 14.80 134 ARG A N 1
ATOM 720 C CA . ARG A 1 134 ? -13.193 -17.323 -22.807 1.00 15.46 134 ARG A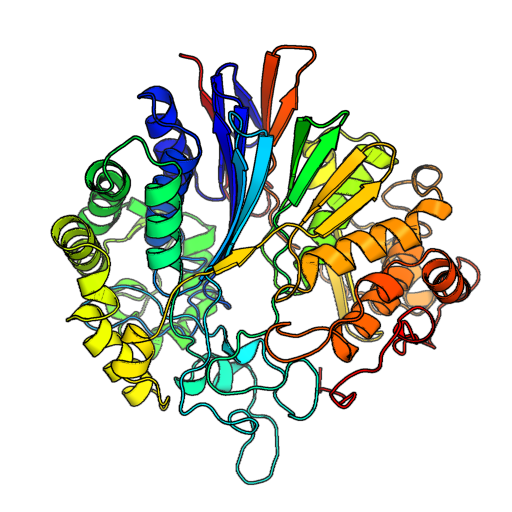 CA 1
ATOM 721 C C . ARG A 1 134 ? -13.356 -15.794 -22.948 1.00 14.07 134 ARG A C 1
ATOM 722 O O . ARG A 1 134 ? -14.460 -15.332 -23.152 1.00 14.47 134 ARG A O 1
ATOM 730 N N . SER A 1 135 ? -12.234 -15.074 -22.851 1.00 13.29 135 SER A N 1
ATOM 731 C CA . SER A 1 135 ? -12.295 -13.588 -22.989 1.00 13.16 135 SER A CA 1
ATOM 732 C C . SER A 1 135 ? -12.568 -13.156 -24.432 1.00 13.83 135 SER A C 1
ATOM 733 O O . SER A 1 135 ? -12.860 -11.945 -24.633 1.00 14.54 135 SER A O 1
ATOM 736 N N . ARG A 1 136 ? -12.453 -14.015 -25.455 1.00 13.04 136 ARG A N 1
ATOM 737 C CA . ARG A 1 136 ? -12.812 -13.656 -26.834 1.00 14.53 136 ARG A CA 1
ATOM 738 C C . ARG A 1 136 ? -14.153 -14.151 -27.268 1.00 13.65 136 ARG A C 1
ATOM 739 O O . ARG A 1 136 ? -14.575 -13.977 -28.437 1.00 15.57 136 ARG A O 1
ATOM 747 N N . HIS A 1 137 ? -14.851 -14.902 -26.374 1.00 14.28 137 HIS A N 1
ATOM 748 C CA . HIS A 1 137 ? -16.052 -15.582 -26.793 1.00 15.01 137 HIS A CA 1
ATOM 749 C C . HIS A 1 137 ? -17.266 -14.713 -26.554 1.00 14.68 137 HIS A C 1
ATOM 750 O O . HIS A 1 137 ? -17.243 -13.837 -25.677 1.00 13.98 137 HIS A O 1
ATOM 757 N N . GLY A 1 138 ? -18.394 -14.950 -27.242 1.00 14.22 138 GLY A N 1
ATOM 758 C CA . GLY A 1 138 ? -19.559 -14.181 -27.049 1.00 14.13 138 GLY A CA 1
ATOM 759 C C . GLY A 1 138 ? -20.160 -14.277 -25.652 1.00 13.71 138 GLY A C 1
ATOM 760 O O . GLY A 1 138 ? -20.861 -13.370 -25.261 1.00 13.24 138 GLY A O 1
ATOM 761 N N . ASN A 1 139 ? -19.957 -15.370 -24.935 1.00 13.96 139 ASN A N 1
ATOM 762 C CA . ASN A 1 139 ? -20.432 -15.480 -23.549 1.00 14.05 139 ASN A CA 1
ATOM 763 C C . ASN A 1 139 ? -19.801 -14.420 -22.644 1.00 13.25 139 ASN A C 1
ATOM 764 O O . ASN A 1 139 ? -20.349 -14.149 -21.600 1.00 13.28 139 ASN A O 1
ATOM 769 N N . ALA A 1 140 ? -18.690 -13.780 -23.079 1.00 11.64 140 ALA A N 1
ATOM 770 C CA . ALA A 1 140 ? -18.040 -12.766 -22.264 1.00 11.80 140 ALA A CA 1
ATOM 771 C C . ALA A 1 140 ? -18.679 -11.419 -22.341 1.00 11.79 140 ALA A C 1
ATOM 772 O O . ALA A 1 140 ? -18.332 -10.492 -21.568 1.00 11.15 140 ALA A O 1
ATOM 774 N N . VAL A 1 141 ? -19.541 -11.226 -23.337 1.00 11.41 141 VAL A N 1
ATOM 775 C CA . VAL A 1 141 ? -20.027 -9.846 -23.656 1.00 11.32 141 VAL A CA 1
ATOM 776 C C . VAL A 1 141 ? -21.182 -9.469 -22.752 1.00 12.26 141 VAL A C 1
ATOM 777 O O . VAL A 1 141 ? -22.278 -10.064 -22.880 1.00 11.95 141 VAL A O 1
ATOM 781 N N . GLY A 1 142 ? -21.029 -8.493 -21.846 1.00 10.82 142 GLY A N 1
ATOM 782 C CA . GLY A 1 142 ? -22.111 -7.920 -21.144 1.00 11.20 142 GLY A CA 1
ATOM 783 C C . GLY A 1 142 ? -22.905 -6.924 -21.917 1.00 11.51 142 GLY A C 1
ATOM 784 O O . GLY A 1 142 ? -22.396 -6.317 -22.840 1.00 11.34 142 GLY A O 1
ATOM 785 N N . VAL A 1 143 ? -24.148 -6.745 -21.518 1.00 11.70 143 VAL A N 1
ATOM 786 C CA . VAL A 1 143 ? -24.964 -5.731 -22.150 1.00 12.14 143 VAL A CA 1
ATOM 787 C C . VAL A 1 143 ? -24.305 -4.379 -21.867 1.00 12.74 143 VAL A C 1
ATOM 788 O O . VAL A 1 143 ? -24.195 -3.981 -20.704 1.00 11.68 143 VAL A O 1
ATOM 792 N N . PRO A 1 144 ? -23.966 -3.640 -22.914 1.00 11.06 144 PRO A N 1
ATOM 793 C CA . PRO A 1 144 ? -23.243 -2.366 -22.672 1.00 11.71 144 PRO A CA 1
ATOM 794 C C . PRO A 1 144 ? -24.042 -1.330 -22.038 1.00 11.81 144 PRO A C 1
ATOM 795 O O . PRO A 1 144 ? -25.220 -1.167 -22.372 1.00 12.18 144 PRO A O 1
ATOM 799 N N . GLY A 1 145 ? -23.442 -0.560 -21.115 1.00 11.61 145 GLY A N 1
ATOM 800 C CA . GLY A 1 145 ? -24.101 0.572 -20.423 1.00 11.35 145 GLY A CA 1
ATOM 801 C C . GLY A 1 145 ? -23.631 1.961 -20.727 1.00 12.18 145 GLY A C 1
ATOM 802 O O . GLY A 1 145 ? -24.371 2.895 -20.440 1.00 12.10 145 GLY A O 1
ATOM 803 N N . THR A 1 146 ? -22.401 2.103 -21.222 1.00 10.96 146 THR A N 1
ATOM 804 C CA . THR A 1 146 ? -21.785 3.458 -21.310 1.00 10.41 146 THR A CA 1
ATOM 805 C C . THR A 1 146 ? -22.740 4.482 -21.923 1.00 11.15 146 THR A C 1
ATOM 806 O O . THR A 1 146 ? -22.844 5.621 -21.372 1.00 11.70 146 THR A O 1
ATOM 810 N N . LEU A 1 147 ? -23.342 4.182 -23.081 1.00 11.08 147 LEU A N 1
ATOM 811 C CA . LEU A 1 147 ? -24.161 5.193 -23.731 1.00 12.87 147 LEU A CA 1
ATOM 812 C C . LEU A 1 147 ? -25.341 5.612 -22.858 1.00 10.96 147 LEU A C 1
ATOM 813 O O . LEU A 1 147 ? -25.638 6.794 -22.768 1.00 11.97 147 LEU A O 1
ATOM 818 N N . LYS A 1 148 ? -26.006 4.677 -22.200 1.00 11.68 148 LYS A N 1
ATOM 819 C CA . LYS A 1 148 ? -27.067 5.021 -21.272 1.00 11.87 148 LYS A CA 1
ATOM 820 C C . LYS A 1 148 ? -26.572 5.788 -20.069 1.00 10.87 148 LYS A C 1
ATOM 821 O O . LYS A 1 148 ? -27.254 6.647 -19.520 1.00 12.29 148 LYS A O 1
ATOM 827 N N . GLY A 1 149 ? -25.316 5.572 -19.702 1.00 10.51 149 GLY A N 1
ATOM 828 C CA . GLY A 1 149 ? -24.696 6.348 -18.660 1.00 11.21 149 GLY A CA 1
ATOM 829 C C . GLY A 1 149 ? -24.522 7.802 -19.058 1.00 10.94 149 GLY A C 1
ATOM 830 O O . GLY A 1 149 ? -24.810 8.719 -18.291 1.00 11.66 149 GLY A O 1
ATOM 831 N N . LEU A 1 150 ? -24.037 8.018 -20.297 1.00 10.78 150 LEU A N 1
ATOM 832 C CA . LEU A 1 150 ? -23.890 9.381 -20.767 1.00 12.21 150 LEU A CA 1
ATOM 833 C C . LEU A 1 150 ? -25.242 10.100 -20.847 1.00 13.25 150 LEU A C 1
ATOM 834 O O . LEU A 1 150 ? -25.342 11.256 -20.476 1.00 12.87 150 LEU A O 1
ATOM 839 N N . GLU A 1 151 ? -26.240 9.393 -21.307 1.00 12.70 151 GLU A N 1
ATOM 840 C CA . GLU A 1 151 ? -27.620 10.000 -21.355 1.00 12.71 151 GLU A CA 1
ATOM 841 C C . GLU A 1 151 ? -28.128 10.285 -19.958 1.00 12.58 151 GLU A C 1
ATOM 842 O O . GLU A 1 151 ? -28.703 11.359 -19.753 1.00 13.64 151 GLU A O 1
ATOM 848 N N . ALA A 1 152 ? -27.894 9.453 -18.958 1.00 12.33 152 ALA A N 1
ATOM 849 C CA . ALA A 1 152 ? -28.369 9.729 -17.592 1.00 11.78 152 ALA A CA 1
ATOM 850 C C . ALA A 1 152 ? -27.633 10.925 -17.046 1.00 13.47 152 ALA A C 1
ATOM 851 O O . ALA A 1 152 ? -28.246 11.774 -16.375 1.00 13.84 152 ALA A O 1
ATOM 853 N N . ALA A 1 153 ? -26.344 11.052 -17.292 1.00 12.08 153 ALA A N 1
ATOM 854 C CA . ALA A 1 153 ? -25.566 12.191 -16.803 1.00 12.93 153 ALA A CA 1
ATOM 855 C C . ALA A 1 153 ? -26.043 13.448 -17.485 1.00 12.48 153 ALA A C 1
ATOM 856 O O . ALA A 1 153 ? -26.197 14.491 -16.799 1.00 13.42 153 ALA A O 1
ATOM 858 N N . HIS A 1 154 ? -26.334 13.376 -18.768 1.00 13.08 154 HIS A N 1
ATOM 859 C CA . HIS A 1 154 ? -26.807 14.560 -19.484 1.00 13.69 154 HIS A CA 1
ATOM 860 C C . HIS A 1 154 ? -28.211 14.976 -18.976 1.00 14.32 154 HIS A C 1
ATOM 861 O O . HIS A 1 154 ? -28.427 16.161 -18.773 1.00 17.15 154 HIS A O 1
ATOM 868 N N . LYS A 1 155 ? -29.063 14.008 -18.723 1.00 15.10 155 LYS A N 1
ATOM 869 C CA . LYS A 1 155 ? -30.424 14.362 -18.214 1.00 16.61 155 LYS A CA 1
ATOM 870 C C . LYS A 1 155 ? -30.251 15.102 -16.888 1.00 18.14 155 LYS A C 1
ATOM 871 O O . LYS A 1 155 ? -30.967 16.135 -16.629 1.00 19.25 155 LYS A O 1
ATOM 877 N N . LYS A 1 156 ? -29.346 14.664 -16.014 1.00 16.39 156 LYS A N 1
ATOM 878 C CA . LYS A 1 156 ? -29.272 15.276 -14.693 1.00 16.52 156 LYS A CA 1
ATOM 879 C C . LYS A 1 156 ? -28.580 16.636 -14.660 1.00 16.59 156 LYS A C 1
ATOM 880 O O . LYS A 1 156 ? -29.026 17.525 -13.941 1.00 18.36 156 LYS A O 1
ATOM 886 N N . TRP A 1 157 ? -27.504 16.777 -15.417 1.00 13.94 157 TRP A N 1
ATOM 887 C CA . TRP A 1 157 ? -26.570 17.864 -15.324 1.00 12.44 157 TRP A CA 1
ATOM 888 C C . TRP A 1 157 ? -26.232 18.572 -16.604 1.00 14.28 157 TRP A C 1
ATOM 889 O O . TRP A 1 157 ? -25.611 19.603 -16.578 1.00 15.41 157 TRP A O 1
ATOM 900 N N . GLY A 1 158 ? -26.606 18.050 -17.758 1.00 13.85 158 GLY A N 1
ATOM 901 C CA . GLY A 1 158 ? -26.166 18.588 -19.009 1.00 15.21 158 GLY A CA 1
ATOM 902 C C . GLY A 1 158 ? -26.712 20.000 -19.271 1.00 15.42 158 GLY A C 1
ATOM 903 O O . GLY A 1 158 ? -27.855 20.305 -18.896 1.00 18.52 158 GLY A O 1
ATOM 904 N N . THR A 1 159 ? -25.874 20.751 -19.899 1.00 16.29 159 THR A N 1
ATOM 905 C CA . THR A 1 159 ? -26.265 22.094 -20.368 1.00 15.53 159 THR A CA 1
ATOM 906 C C . THR A 1 159 ? -26.020 22.315 -21.826 1.00 18.64 159 THR A C 1
ATOM 907 O O . THR A 1 159 ? -26.481 23.326 -22.329 1.00 20.44 159 THR A O 1
ATOM 911 N N . LYS A 1 160 ? -25.223 21.480 -22.497 1.00 17.44 160 LYS A N 1
ATOM 912 C CA . LYS A 1 160 ? -24.981 21.537 -23.964 1.00 18.00 160 LYS A CA 1
ATOM 913 C C . LYS A 1 160 ? -25.749 20.403 -24.590 1.00 17.89 160 LYS A C 1
ATOM 914 O O . LYS A 1 160 ? -25.783 19.292 -24.037 1.00 18.22 160 LYS A O 1
ATOM 920 N N . LYS A 1 161 ? -26.323 20.627 -25.781 1.00 18.32 161 LYS A N 1
ATOM 921 C CA . LYS A 1 161 ? -26.966 19.505 -26.440 1.00 20.42 161 LYS A CA 1
ATOM 922 C C . LYS A 1 161 ? -26.001 18.344 -26.755 1.00 17.70 161 LYS A C 1
ATOM 923 O O . LYS A 1 161 ? -24.873 18.551 -27.103 1.00 18.83 161 LYS A O 1
ATOM 929 N N . MET A 1 162 ? -26.510 17.190 -26.624 1.00 19.10 162 MET A N 1
ATOM 930 C CA . MET A 1 162 ? -25.790 15.953 -26.942 1.00 18.75 162 MET A CA 1
ATOM 931 C C . MET A 1 162 ? -25.151 15.978 -28.372 1.00 25.33 162 MET A C 1
ATOM 932 O O . MET A 1 162 ? -24.031 15.538 -28.573 1.00 21.55 162 MET A O 1
ATOM 937 N N . GLU A 1 163 ? -25.754 16.664 -29.351 1.00 24.94 163 GLU A N 1
ATOM 938 C CA . GLU A 1 163 ? -25.130 16.744 -30.698 1.00 22.78 163 GLU A CA 1
ATOM 939 C C . GLU A 1 163 ? -23.842 17.523 -30.680 1.00 24.54 163 GLU A C 1
ATOM 940 O O . GLU A 1 163 ? -22.845 17.214 -31.402 1.00 26.53 163 GLU A O 1
ATOM 946 N N . ASP A 1 164 ? -23.727 18.515 -29.846 1.00 20.22 164 ASP A N 1
ATOM 947 C CA . ASP A 1 164 ? -22.559 19.276 -29.761 1.00 25.68 164 ASP A CA 1
ATOM 948 C C . ASP A 1 164 ? -21.462 18.424 -29.112 1.00 22.69 164 ASP A C 1
ATOM 949 O O . ASP A 1 164 ? -20.263 18.639 -29.376 1.00 26.09 164 ASP A O 1
ATOM 954 N N . LEU A 1 165 ? -21.870 17.580 -28.157 1.00 18.45 165 LEU A N 1
ATOM 955 C CA . LEU A 1 165 ? -20.881 16.874 -27.383 1.00 17.72 165 LEU A CA 1
ATOM 956 C C . LEU A 1 165 ? -20.329 15.671 -28.198 1.00 16.96 165 LEU A C 1
ATOM 957 O O . LEU A 1 165 ? -19.195 15.287 -28.022 1.00 17.98 165 LEU A O 1
ATOM 962 N N . ILE A 1 166 ? -21.122 15.127 -29.069 1.00 15.52 166 ILE A N 1
ATOM 963 C CA . ILE A 1 166 ? -20.672 13.998 -29.879 1.00 14.10 166 ILE A CA 1
ATOM 964 C C . ILE A 1 166 ? -19.975 14.435 -31.195 1.00 14.37 166 ILE A C 1
ATOM 965 O O . ILE A 1 166 ? -19.155 13.703 -31.772 1.00 14.87 166 ILE A O 1
ATOM 970 N N . SER A 1 167 ? -20.255 15.635 -31.646 1.00 15.08 167 SER A N 1
ATOM 971 C CA . SER A 1 167 ? -19.795 16.027 -32.977 1.00 16.06 167 SER A CA 1
ATOM 972 C C . SER A 1 167 ? -18.300 16.031 -33.211 1.00 16.22 167 SER A C 1
ATOM 973 O O . SER A 1 167 ? -17.819 15.617 -34.289 1.00 16.90 167 SER A O 1
ATOM 976 N N . PRO A 1 168 ? -17.475 16.410 -32.215 1.00 14.82 168 PRO A N 1
ATOM 977 C CA . PRO A 1 168 ? -16.042 16.411 -32.424 1.00 13.38 168 PRO A CA 1
ATOM 978 C C . PRO A 1 168 ? -15.534 14.959 -32.666 1.00 13.45 168 PRO A C 1
ATOM 979 O O . PRO A 1 168 ? -14.518 14.762 -33.369 1.00 14.28 168 PRO A O 1
ATOM 983 N N . SER A 1 169 ? -16.187 14.002 -32.025 1.00 13.52 169 SER A N 1
ATOM 984 C CA . SER A 1 169 ? -15.802 12.603 -32.163 1.00 13.19 169 SER A CA 1
ATOM 985 C C . SER A 1 169 ? -16.276 12.005 -33.491 1.00 14.11 169 SER A C 1
ATOM 986 O O . SER A 1 169 ? -15.620 11.150 -34.055 1.00 13.44 169 SER A O 1
ATOM 989 N N . ILE A 1 170 ? -17.420 12.472 -34.005 1.00 12.40 170 ILE A N 1
ATOM 990 C CA . ILE A 1 170 ? -17.820 12.110 -35.373 1.00 13.30 170 ILE A CA 1
ATOM 991 C C . ILE A 1 170 ? -16.748 12.517 -36.328 1.00 13.39 170 ILE A C 1
ATOM 992 O O . ILE A 1 170 ? -16.354 11.734 -37.223 1.00 12.74 170 ILE A O 1
ATOM 997 N N . LYS A 1 171 ? -16.177 13.681 -36.199 1.00 13.25 171 LYS A N 1
ATOM 998 C CA . LYS A 1 171 ? -15.139 14.130 -37.102 1.00 14.03 171 LYS A CA 1
ATOM 999 C C . LYS A 1 171 ? -13.854 13.323 -36.988 1.00 14.42 171 LYS A C 1
ATOM 1000 O O . LYS A 1 171 ? -13.268 12.901 -38.018 1.00 13.95 171 LYS A O 1
ATOM 1006 N N . LEU A 1 172 ? -13.432 13.016 -35.767 1.00 12.88 172 LEU A N 1
ATOM 1007 C CA . LEU A 1 172 ? -12.264 12.133 -35.583 1.00 13.30 172 LEU A CA 1
ATOM 1008 C C . LEU A 1 172 ? -12.474 10.760 -36.160 1.00 12.09 172 LEU A C 1
ATOM 1009 O O . LEU A 1 172 ? -11.513 10.228 -36.769 1.00 13.04 172 LEU A O 1
ATOM 1014 N N . THR A 1 173 ? -13.673 10.233 -36.003 1.00 11.50 173 THR A N 1
ATOM 1015 C CA . THR A 1 173 ? -13.995 8.908 -36.578 1.00 11.58 173 THR A CA 1
ATOM 1016 C C . THR A 1 173 ? -14.027 8.961 -38.113 1.00 12.45 173 THR A C 1
ATOM 1017 O O . THR A 1 173 ? -13.418 8.103 -38.789 1.00 13.08 173 THR A O 1
ATOM 1019 N N . GLU A 1 174 ? -14.758 9.931 -38.640 1.00 12.04 174 GLU A N 1
ATOM 1020 C CA . GLU A 1 174 ? -14.964 9.992 -40.109 1.00 12.80 174 GLU A CA 1
ATOM 1021 C C . GLU A 1 174 ? -13.804 10.420 -40.883 1.00 12.56 174 GLU A C 1
ATOM 1022 O O . GLU A 1 174 ? -13.555 9.849 -41.973 1.00 13.36 174 GLU A O 1
ATOM 1028 N N . GLU A 1 175 ? -13.031 11.384 -40.386 1.00 12.61 175 GLU A N 1
ATOM 1029 C CA . GLU A 1 175 ? -11.955 11.954 -41.141 1.00 13.93 175 GLU A CA 1
ATOM 1030 C C . GLU A 1 175 ? -10.593 11.393 -40.706 1.00 14.57 175 GLU A C 1
ATOM 1031 O O . GLU A 1 175 ? -9.583 11.557 -41.408 1.00 15.26 175 GLU A O 1
ATOM 1037 N N . GLY A 1 176 ? -10.558 10.763 -39.538 1.00 12.79 176 GLY A N 1
ATOM 1038 C CA . GLY A 1 176 ? -9.338 10.159 -39.029 1.00 12.37 176 GLY A CA 1
ATOM 1039 C C . GLY A 1 176 ? -8.478 11.035 -38.147 1.00 12.90 176 GLY A C 1
ATOM 1040 O O . GLY A 1 176 ? -8.644 12.238 -38.044 1.00 14.15 176 GLY A O 1
ATOM 1041 N N . PHE A 1 177 ? -7.507 10.406 -37.516 1.00 12.20 177 PHE A N 1
ATOM 1042 C CA . PHE A 1 177 ? -6.510 11.101 -36.696 1.00 11.48 177 PHE A CA 1
ATOM 1043 C C . PHE A 1 177 ? -5.274 10.207 -36.701 1.00 12.88 177 PHE A C 1
ATOM 1044 O O . PHE A 1 177 ? -5.392 8.987 -36.875 1.00 12.93 177 PHE A O 1
ATOM 1052 N N . PRO A 1 178 ? -4.104 10.757 -36.350 1.00 13.87 178 PRO A N 1
ATOM 1053 C CA . PRO A 1 178 ? -2.853 9.991 -36.263 1.00 13.33 178 PRO A CA 1
ATOM 1054 C C . PRO A 1 178 ? -2.753 9.251 -34.954 1.00 12.61 178 PRO A C 1
ATOM 1055 O O . PRO A 1 178 ? -2.827 9.883 -33.850 1.00 15.49 178 PRO A O 1
ATOM 1059 N N . ILE A 1 179 ? -2.617 7.929 -35.022 1.00 12.30 179 ILE A N 1
ATOM 1060 C CA . ILE A 1 179 ? -2.649 7.172 -33.773 1.00 12.50 179 ILE A CA 1
ATOM 1061 C C . ILE A 1 179 ? -1.375 7.434 -32.977 1.00 13.90 179 ILE A C 1
ATOM 1062 O O . ILE A 1 179 ? -0.284 7.626 -33.507 1.00 14.06 179 ILE A O 1
ATOM 1067 N N . ASP A 1 180 ? -1.585 7.326 -31.645 1.00 13.00 180 ASP A N 1
ATOM 1068 C CA . ASP A 1 180 ? -0.412 7.456 -30.721 1.00 13.39 180 ASP A CA 1
ATOM 1069 C C . ASP A 1 180 ? 0.280 6.152 -30.499 1.00 13.64 180 ASP A C 1
ATOM 1070 O O . ASP A 1 180 ? -0.169 5.098 -30.960 1.00 13.26 180 ASP A O 1
ATOM 1075 N N . SER A 1 181 ? 1.349 6.169 -29.696 1.00 13.80 181 SER A N 1
ATOM 1076 C CA . SER A 1 181 ? 2.094 4.993 -29.395 1.00 13.21 181 SER A CA 1
ATOM 1077 C C . SER A 1 181 ? 1.373 3.944 -28.635 1.00 13.40 181 SER A C 1
ATOM 1078 O O . SER A 1 181 ? 1.583 2.762 -28.856 1.00 13.77 181 SER A O 1
ATOM 1081 N N . VAL A 1 182 ? 0.546 4.352 -27.666 1.00 13.16 182 VAL A N 1
ATOM 1082 C CA . VAL A 1 182 ? -0.161 3.388 -26.828 1.00 13.00 182 VAL A CA 1
ATOM 1083 C C . VAL A 1 182 ? -1.149 2.569 -27.697 1.00 12.40 182 VAL A C 1
ATOM 1084 O O . VAL A 1 182 ? -1.301 1.352 -27.558 1.00 13.61 182 VAL A O 1
ATOM 1088 N N . LEU A 1 183 ? -1.894 3.249 -28.562 1.00 12.13 183 LEU A N 1
ATOM 1089 C CA . LEU A 1 183 ? -2.765 2.545 -29.449 1.00 12.90 183 LEU A CA 1
ATOM 1090 C C . LEU A 1 183 ? -1.968 1.687 -30.476 1.00 11.48 183 LEU A C 1
ATOM 1091 O O . LEU A 1 183 ? -2.361 0.522 -30.686 1.00 11.43 183 LEU A O 1
ATOM 1096 N N . ALA A 1 184 ? -0.902 2.226 -31.044 1.00 12.46 184 ALA A N 1
ATOM 1097 C CA . ALA A 1 184 ? -0.098 1.403 -32.001 1.00 12.56 184 ALA A CA 1
ATOM 1098 C C . ALA A 1 184 ? 0.392 0.134 -31.288 1.00 15.33 184 ALA A C 1
ATOM 1099 O O . ALA A 1 184 ? 0.256 -1.007 -31.828 1.00 14.25 184 ALA A O 1
ATOM 1101 N N . ASP A 1 185 ? 0.883 0.286 -30.043 1.00 14.37 185 ASP A N 1
ATOM 1102 C CA . ASP A 1 185 ? 1.367 -0.875 -29.342 1.00 15.96 185 ASP A CA 1
ATOM 1103 C C . ASP A 1 185 ? 0.245 -1.860 -29.095 1.00 14.77 185 ASP A C 1
ATOM 1104 O O . ASP A 1 185 ? 0.424 -3.082 -29.170 1.00 15.43 185 ASP A O 1
ATOM 1109 N N . ALA A 1 186 ? -0.929 -1.369 -28.712 1.00 12.23 186 ALA A N 1
ATOM 1110 C CA . ALA A 1 186 ? -2.045 -2.221 -28.420 1.00 12.65 186 ALA A CA 1
ATOM 1111 C C . ALA A 1 186 ? -2.447 -3.030 -29.635 1.00 13.50 186 ALA A C 1
ATOM 1112 O O . ALA A 1 186 ? -2.770 -4.238 -29.481 1.00 14.71 186 ALA A O 1
ATOM 1114 N N . ILE A 1 187 ? -2.476 -2.401 -30.797 1.00 12.01 187 ILE A N 1
ATOM 1115 C CA . ILE A 1 187 ? -2.842 -3.161 -32.034 1.00 13.40 187 ILE A CA 1
ATOM 1116 C C . ILE A 1 187 ? -1.883 -4.289 -32.300 1.00 13.63 187 ILE A C 1
ATOM 1117 O O . ILE A 1 187 ? -2.328 -5.427 -32.569 1.00 14.35 187 ILE A O 1
ATOM 1122 N N . LYS A 1 188 ? -0.601 -3.964 -32.198 1.00 14.42 188 LYS A N 1
ATOM 1123 C CA . LYS A 1 188 ? 0.436 -4.980 -32.367 1.00 16.36 188 LYS A CA 1
ATOM 1124 C C . LYS A 1 188 ? 0.281 -6.093 -31.353 1.00 15.93 188 LYS A C 1
ATOM 1125 O O . LYS A 1 188 ? 0.315 -7.291 -31.692 1.00 16.96 188 LYS A O 1
ATOM 1131 N N . ASP A 1 189 ? 0.118 -5.743 -30.069 1.00 15.24 189 ASP A N 1
ATOM 1132 C CA . ASP A 1 189 ? 0.024 -6.808 -29.080 1.00 16.14 189 ASP A CA 1
ATOM 1133 C C . ASP A 1 189 ? -1.212 -7.610 -29.167 1.00 15.63 189 ASP A C 1
ATOM 1134 O O . ASP A 1 189 ? -1.257 -8.749 -28.680 1.00 18.90 189 ASP A O 1
ATOM 1139 N N . HIS A 1 190 ? -2.289 -7.106 -29.753 1.00 14.69 190 HIS A N 1
ATOM 1140 C CA . HIS A 1 190 ? -3.548 -7.828 -29.828 1.00 13.92 190 HIS A CA 1
ATOM 1141 C C . HIS A 1 190 ? -3.894 -8.238 -31.199 1.00 13.75 190 HIS A C 1
ATOM 1142 O O . HIS A 1 190 ? -5.020 -8.505 -31.499 1.00 15.19 190 HIS A O 1
ATOM 1149 N N . GLN A 1 191 ? -2.916 -8.300 -32.068 1.00 15.12 191 GLN A N 1
ATOM 1150 C CA . GLN A 1 191 ? -3.214 -8.590 -33.468 1.00 15.97 191 GLN A CA 1
ATOM 1151 C C . GLN A 1 191 ? -3.885 -9.937 -33.684 1.00 16.11 191 GLN A C 1
ATOM 1152 O O . GLN A 1 191 ? -4.769 -10.022 -34.524 1.00 16.16 191 GLN A O 1
ATOM 1158 N N . ASP A 1 192 ? -3.494 -10.950 -32.930 1.00 15.78 192 ASP A N 1
ATOM 1159 C CA . ASP A 1 192 ? -4.149 -12.250 -33.131 1.00 17.81 192 ASP A CA 1
ATOM 1160 C C . ASP A 1 192 ? -5.634 -12.178 -32.846 1.00 15.68 192 ASP A C 1
ATOM 1161 O O . ASP A 1 192 ? -6.457 -12.615 -33.650 1.00 16.85 192 ASP A O 1
ATOM 1166 N N . LYS A 1 193 ? -5.978 -11.583 -31.692 1.00 15.79 193 LYS A N 1
ATOM 1167 C CA . LYS A 1 193 ? -7.389 -11.407 -31.347 1.00 17.67 193 LYS A CA 1
ATOM 1168 C C . LYS A 1 193 ? -8.154 -10.622 -32.429 1.00 15.33 193 LYS A C 1
ATOM 1169 O O . LYS A 1 193 ? -9.264 -10.964 -32.843 1.00 16.68 193 LYS A O 1
ATOM 1175 N N . LEU A 1 194 ? -7.545 -9.513 -32.886 1.00 14.14 194 LEU A N 1
ATOM 1176 C CA . LEU A 1 194 ? -8.216 -8.675 -33.849 1.00 15.18 194 LEU A CA 1
ATOM 1177 C C . LEU A 1 194 ? -8.374 -9.315 -35.241 1.00 15.55 194 LEU A C 1
ATOM 1178 O O . LEU A 1 194 ? -9.330 -8.961 -35.992 1.00 15.28 194 LEU A O 1
ATOM 1183 N N . SER A 1 195 ? -7.376 -10.205 -35.524 1.00 15.52 195 SER A N 1
ATOM 1184 C CA . SER A 1 195 ? -7.408 -10.878 -36.824 1.00 17.37 195 SER A CA 1
ATOM 1185 C C . SER A 1 195 ? -8.599 -11.750 -37.002 1.00 16.32 195 SER A C 1
ATOM 1186 O O . SER A 1 195 ? -8.870 -12.115 -38.125 1.00 18.20 195 SER A O 1
ATOM 1189 N N . LYS A 1 196 ? -9.293 -12.128 -35.916 1.00 16.14 196 LYS A N 1
ATOM 1190 C CA . LYS A 1 196 ? -10.462 -13.008 -35.980 1.00 17.91 196 LYS A CA 1
ATOM 1191 C C . LYS A 1 196 ? -11.801 -12.359 -36.130 1.00 18.14 196 LYS A C 1
ATOM 1192 O O . LYS A 1 196 ? -12.792 -13.025 -36.168 1.00 18.61 196 LYS A O 1
ATOM 1198 N N . THR A 1 197 ? -11.863 -11.022 -36.247 1.00 15.07 197 THR A N 1
ATOM 1199 C CA . THR A 1 197 ? -13.097 -10.310 -36.177 1.00 14.88 197 THR A CA 1
ATOM 1200 C C . THR A 1 197 ? -13.154 -9.208 -37.257 1.00 14.93 197 THR A C 1
ATOM 1201 O O . THR A 1 197 ? -12.182 -9.033 -37.991 1.00 16.07 197 THR A O 1
ATOM 1205 N N . ALA A 1 198 ? -14.277 -8.497 -37.345 1.00 15.27 198 ALA A N 1
ATOM 1206 C CA . ALA A 1 198 ? -14.441 -7.429 -38.320 1.00 15.34 198 ALA A CA 1
ATOM 1207 C C . ALA A 1 198 ? -13.458 -6.247 -38.000 1.00 16.04 198 ALA A C 1
ATOM 1208 O O . ALA A 1 198 ? -13.349 -5.326 -38.783 1.00 18.33 198 ALA A O 1
ATOM 1210 N N . ALA A 1 199 ? -12.712 -6.269 -36.868 1.00 14.16 199 ALA A N 1
ATOM 1211 C CA . ALA A 1 199 ? -11.650 -5.313 -36.652 1.00 14.83 199 ALA A CA 1
ATOM 1212 C C . ALA A 1 199 ? -10.566 -5.304 -37.682 1.00 14.27 199 ALA A C 1
ATOM 1213 O O . ALA A 1 199 ? -9.856 -4.332 -37.842 1.00 13.82 199 ALA A O 1
ATOM 1215 N N . LYS A 1 200 ? -10.312 -6.496 -38.232 1.00 15.15 200 LYS A N 1
ATOM 1216 C CA . LYS A 1 200 ? -9.094 -6.669 -38.966 1.00 15.02 200 LYS A CA 1
ATOM 1217 C C . LYS A 1 200 ? -8.891 -5.707 -40.148 1.00 14.78 200 LYS A C 1
ATOM 1218 O O . LYS A 1 200 ? -7.775 -5.253 -40.366 1.00 14.42 200 LYS A O 1
ATOM 1224 N N . ASP A 1 201 ? -9.949 -5.362 -40.898 1.00 16.45 201 ASP A N 1
ATOM 1225 C CA . ASP A 1 201 ? -9.741 -4.534 -42.092 1.00 19.83 201 ASP A CA 1
ATOM 1226 C C . ASP A 1 201 ? -9.416 -3.086 -41.682 1.00 16.73 201 ASP A C 1
ATOM 1227 O O . ASP A 1 201 ? -8.818 -2.377 -42.479 1.00 19.92 201 ASP A O 1
ATOM 1232 N N . ILE A 1 202 ? -9.822 -2.681 -40.477 1.00 14.50 202 ILE A N 1
ATOM 1233 C CA . ILE A 1 202 ? -9.572 -1.302 -40.009 1.00 13.94 202 ILE A CA 1
ATOM 1234 C C . ILE A 1 202 ? -8.207 -1.219 -39.327 1.00 13.86 202 ILE A C 1
ATOM 1235 O O . ILE A 1 202 ? -7.407 -0.365 -39.648 1.00 14.08 202 ILE A O 1
ATOM 1240 N N . PHE A 1 203 ? -7.933 -2.149 -38.432 1.00 12.59 203 PHE A N 1
ATOM 1241 C CA . PHE A 1 203 ? -6.761 -2.069 -37.569 1.00 12.77 203 PHE A CA 1
ATOM 1242 C C . PHE A 1 203 ? -5.495 -2.801 -38.033 1.00 14.76 203 PHE A C 1
ATOM 1243 O O . PHE A 1 203 ? -4.403 -2.470 -37.701 1.00 14.90 203 PHE A O 1
ATOM 1251 N N . LEU A 1 204 ? -5.778 -3.783 -38.914 1.00 14.73 204 LEU A N 1
ATOM 1252 C CA . LEU A 1 204 ? -4.727 -4.617 -39.524 1.00 16.06 204 LEU A CA 1
ATOM 1253 C C . LEU A 1 204 ? -4.853 -4.574 -41.055 1.00 16.64 204 LEU A C 1
ATOM 1254 O O . LEU A 1 204 ? -4.885 -5.678 -41.689 1.00 18.64 204 LEU A O 1
ATOM 1259 N N . PRO A 1 205 ? -4.862 -3.398 -41.648 1.00 17.37 205 PRO A N 1
ATOM 1260 C CA . PRO A 1 205 ? -5.012 -3.371 -43.136 1.00 19.00 205 PRO A CA 1
ATOM 1261 C C . PRO A 1 205 ? -3.925 -4.112 -43.852 1.00 19.81 205 PRO A C 1
ATOM 1262 O O . PRO A 1 205 ? -2.799 -4.024 -43.464 1.00 18.98 205 PRO A O 1
ATOM 1266 N N . ASP A 1 206 ? -4.361 -4.872 -44.867 1.00 21.82 206 ASP A N 1
ATOM 1267 C CA . ASP A 1 206 ? -3.484 -5.681 -45.659 1.00 25.81 206 ASP A CA 1
ATOM 1268 C C . ASP A 1 206 ? -2.637 -6.612 -44.755 1.00 24.15 206 ASP A C 1
ATOM 1269 O O . ASP A 1 206 ? -1.512 -6.974 -45.143 1.00 27.25 206 ASP A O 1
ATOM 1274 N N . GLY A 1 207 ? -3.160 -7.012 -43.560 1.00 24.14 207 GLY A N 1
ATOM 1275 C CA . GLY A 1 207 ? -2.516 -7.949 -42.624 1.00 23.51 207 GLY A CA 1
ATOM 1276 C C . GLY A 1 207 ? -1.497 -7.374 -41.692 1.00 25.74 207 GLY A C 1
ATOM 1277 O O . GLY A 1 207 ? -0.865 -8.146 -40.985 1.00 27.73 207 GLY A O 1
ATOM 1278 N N . GLU A 1 208 ? -1.295 -6.034 -41.694 1.00 21.31 208 GLU A N 1
ATOM 1279 C CA . GLU A 1 208 ? -0.245 -5.389 -40.906 1.00 24.12 208 GLU A CA 1
ATOM 1280 C C . GLU A 1 208 ? -0.866 -4.363 -39.953 1.00 18.64 208 GLU A C 1
ATOM 1281 O O . GLU A 1 208 ? -1.634 -3.517 -40.392 1.00 19.21 208 GLU A O 1
ATOM 1287 N N . PRO A 1 209 ? -0.513 -4.457 -38.656 1.00 19.24 209 PRO A N 1
ATOM 1288 C CA . PRO A 1 209 ? -0.970 -3.383 -37.760 1.00 17.92 209 PRO A CA 1
ATOM 1289 C C . PRO A 1 209 ? -0.651 -1.960 -38.203 1.00 17.62 209 PRO A C 1
ATOM 1290 O O . PRO A 1 209 ? 0.478 -1.646 -38.663 1.00 19.17 209 PRO A O 1
ATOM 1294 N N . LEU A 1 210 ? -1.591 -1.044 -38.012 1.00 16.09 210 LEU A N 1
ATOM 1295 C CA . LEU A 1 210 ? -1.291 0.382 -38.123 1.00 17.02 210 LEU A CA 1
ATOM 1296 C C . LEU A 1 210 ? -0.156 0.752 -37.168 1.00 17.14 210 LEU A C 1
ATOM 1297 O O . LEU A 1 210 ? -0.074 0.209 -36.041 1.00 16.35 210 LEU A O 1
ATOM 1302 N N . LYS A 1 211 ? 0.736 1.620 -37.584 1.00 16.55 211 LYS A N 1
ATOM 1303 C CA . LYS A 1 211 ? 1.865 2.084 -36.780 1.00 17.34 211 LYS A CA 1
ATOM 1304 C C . LYS A 1 211 ? 1.618 3.461 -36.220 1.00 16.45 211 LYS A C 1
ATOM 1305 O O . LYS A 1 211 ? 0.764 4.182 -36.740 1.00 14.54 211 LYS A O 1
ATOM 1311 N N . GLU A 1 212 ? 2.412 3.892 -35.239 1.00 15.54 212 GLU A N 1
ATOM 1312 C CA . GLU A 1 212 ? 2.325 5.211 -34.649 1.00 16.09 212 GLU A CA 1
ATOM 1313 C C . GLU A 1 212 ? 2.388 6.240 -35.737 1.00 15.84 212 GLU A C 1
ATOM 1314 O O . GLU A 1 212 ? 3.247 6.151 -36.630 1.00 16.00 212 GLU A O 1
ATOM 1320 N N . GLY A 1 213 ? 1.457 7.171 -35.711 1.00 15.36 213 GLY A N 1
ATOM 1321 C CA . GLY A 1 213 ? 1.373 8.222 -36.666 1.00 15.70 213 GLY A CA 1
ATOM 1322 C C . GLY A 1 213 ? 0.479 7.908 -37.895 1.00 14.49 213 GLY A C 1
ATOM 1323 O O . GLY A 1 213 ? 0.126 8.868 -38.596 1.00 16.86 213 GLY A O 1
ATOM 1324 N N . ASP A 1 214 ? 0.202 6.649 -38.151 1.00 13.85 214 ASP A N 1
ATOM 1325 C CA . ASP A 1 214 ? -0.685 6.314 -39.275 1.00 14.36 214 ASP A CA 1
ATOM 1326 C C . ASP A 1 214 ? -2.075 6.871 -38.956 1.00 14.52 214 ASP A C 1
ATOM 1327 O O . ASP A 1 214 ? -2.501 6.865 -37.799 1.00 14.16 214 ASP A O 1
ATOM 1332 N N . ILE A 1 215 ? -2.817 7.295 -39.965 1.00 13.35 215 ILE A N 1
ATOM 1333 C CA . ILE A 1 215 ? -4.148 7.744 -39.807 1.00 12.70 215 ILE A CA 1
ATOM 1334 C C . ILE A 1 215 ? -5.086 6.568 -39.626 1.00 12.55 215 ILE A C 1
ATOM 1335 O O . ILE A 1 215 ? -5.114 5.627 -40.467 1.00 13.68 215 ILE A O 1
ATOM 1340 N N . LEU A 1 216 ? -5.883 6.640 -38.544 1.00 11.53 216 LEU A N 1
ATOM 1341 C CA . LEU A 1 216 ? -6.986 5.707 -38.264 1.00 11.87 216 LEU A CA 1
ATOM 1342 C C . LEU A 1 216 ? -8.304 6.360 -38.630 1.00 12.56 216 LEU A C 1
ATOM 1343 O O . LEU A 1 216 ? -8.637 7.356 -38.016 1.00 11.94 216 LEU A O 1
ATOM 1348 N N . VAL A 1 217 ? -8.977 5.766 -39.627 1.00 11.60 217 VAL A N 1
ATOM 1349 C CA . VAL A 1 217 ? -10.295 6.178 -40.035 1.00 11.46 217 VAL A CA 1
ATOM 1350 C C . VAL A 1 217 ? -11.276 5.119 -39.640 1.00 10.78 217 VA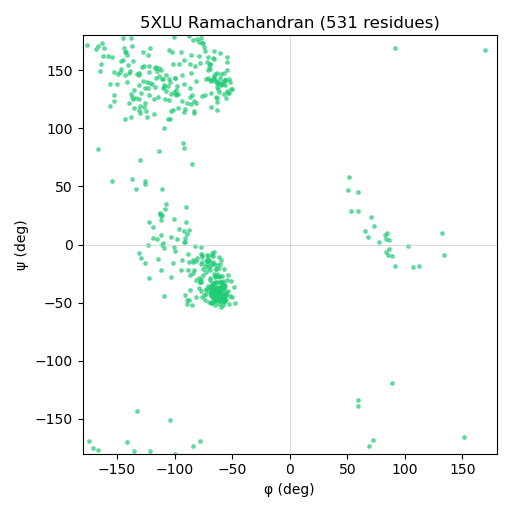L A C 1
ATOM 1351 O O . VAL A 1 217 ? -11.006 3.935 -39.889 1.00 10.80 217 VAL A O 1
ATOM 1355 N N . GLN A 1 218 ? -12.414 5.552 -39.047 1.00 10.40 218 GLN A N 1
ATOM 1356 C CA . GLN A 1 218 ? -13.407 4.669 -38.462 1.00 10.60 218 GLN A CA 1
ATOM 1357 C C . GLN A 1 218 ? -14.782 5.071 -39.011 1.00 11.41 218 GLN A C 1
ATOM 1358 O O . GLN A 1 218 ? -15.608 5.636 -38.327 1.00 12.22 218 GLN A O 1
ATOM 1364 N N . LYS A 1 219 ? -15.018 4.741 -40.294 1.00 11.09 219 LYS A N 1
ATOM 1365 C CA . LYS A 1 219 ? -16.242 5.184 -40.947 1.00 11.50 219 LYS A CA 1
ATOM 1366 C C . LYS A 1 219 ? -17.468 4.570 -40.304 1.00 11.63 219 LYS A C 1
ATOM 1367 O O . LYS A 1 219 ? -18.470 5.280 -40.076 1.00 12.81 219 LYS A O 1
ATOM 1373 N N . ASP A 1 220 ? -17.438 3.294 -40.029 1.00 11.51 220 ASP A N 1
ATOM 1374 C CA . ASP A 1 220 ? -18.633 2.659 -39.390 1.00 12.81 220 ASP A CA 1
ATOM 1375 C C . ASP A 1 220 ? -18.932 3.298 -37.996 1.00 13.01 220 ASP A C 1
ATOM 1376 O O . ASP A 1 220 ? -20.062 3.566 -37.642 1.00 13.78 220 ASP A O 1
ATOM 1381 N N . LEU A 1 221 ? -17.850 3.530 -37.224 1.00 11.78 221 LEU A N 1
ATOM 1382 C CA . LEU A 1 221 ? -18.062 4.139 -35.912 1.00 12.16 221 LEU A CA 1
ATOM 1383 C C . LEU A 1 221 ? -18.686 5.557 -36.091 1.00 13.80 221 LEU A C 1
ATOM 1384 O O . LEU A 1 221 ? -19.553 5.944 -35.297 1.00 12.70 221 LEU A O 1
ATOM 1389 N N . ALA A 1 222 ? -18.225 6.308 -37.109 1.00 12.92 222 ALA A N 1
ATOM 1390 C CA . ALA A 1 222 ? -18.804 7.595 -37.408 1.00 13.55 222 ALA A CA 1
ATOM 1391 C C . ALA A 1 222 ? -20.322 7.476 -37.674 1.00 13.64 222 ALA A C 1
ATOM 1392 O O . ALA A 1 222 ? -21.109 8.316 -37.193 1.00 13.68 222 ALA A O 1
ATOM 1394 N N . LYS A 1 223 ? -20.635 6.493 -38.534 1.00 13.98 223 LYS A N 1
ATOM 1395 C CA . LYS A 1 223 ? -22.052 6.212 -38.864 1.00 13.90 223 LYS A CA 1
ATOM 1396 C C . LYS A 1 223 ? -22.870 5.930 -37.607 1.00 14.18 223 LYS A C 1
ATOM 1397 O O . LYS A 1 223 ? -23.943 6.469 -37.401 1.00 14.36 223 LYS A O 1
ATOM 1403 N N . THR A 1 224 ? -22.329 5.133 -36.694 1.00 12.34 224 THR A N 1
ATOM 1404 C CA . THR A 1 224 ? -22.963 4.873 -35.437 1.00 13.18 224 THR A CA 1
ATOM 1405 C C . THR A 1 224 ? -23.172 6.120 -34.581 1.00 13.54 224 THR A C 1
ATOM 1406 O O . THR A 1 224 ? -24.254 6.362 -34.056 1.00 13.04 224 THR A O 1
ATOM 1410 N N . PHE A 1 225 ? -22.138 6.949 -34.468 1.00 12.53 225 PHE A N 1
ATOM 1411 C CA . PHE A 1 225 ? -22.258 8.200 -33.746 1.00 13.33 225 PHE A CA 1
ATOM 1412 C C . PHE A 1 225 ? -23.268 9.172 -34.371 1.00 12.75 225 PHE A C 1
ATOM 1413 O O . PHE A 1 225 ? -24.045 9.796 -33.640 1.00 13.77 225 PHE A O 1
ATOM 1421 N N . LYS A 1 226 ? -23.317 9.203 -35.741 1.00 13.29 226 LYS A N 1
ATOM 1422 C CA . LYS A 1 226 ? -24.373 9.985 -36.397 1.00 15.15 226 LYS A CA 1
ATOM 1423 C C . LYS A 1 226 ? -25.749 9.511 -36.033 1.00 13.97 226 LYS A C 1
ATOM 1424 O O . LYS A 1 226 ? -26.641 10.364 -35.797 1.00 13.81 226 LYS A O 1
ATOM 1430 N N . LEU A 1 227 ? -25.896 8.234 -35.965 1.00 13.89 227 LEU A N 1
ATOM 1431 C CA . LEU A 1 227 ? -27.222 7.630 -35.625 1.00 14.23 227 LEU A CA 1
ATOM 1432 C C . LEU A 1 227 ? -27.577 8.037 -34.221 1.00 14.40 227 LEU A C 1
ATOM 1433 O O . LEU A 1 227 ? -28.753 8.370 -33.891 1.00 15.91 227 LEU A O 1
ATOM 1438 N N . ILE A 1 228 ? -26.659 7.917 -33.280 1.00 14.57 228 ILE A N 1
ATOM 1439 C CA . ILE A 1 228 ? -26.921 8.291 -31.890 1.00 15.00 228 ILE A CA 1
ATOM 1440 C C . ILE A 1 228 ? -27.209 9.796 -31.813 1.00 15.28 228 ILE A C 1
ATOM 1441 O O . ILE A 1 228 ? -28.136 10.229 -31.124 1.00 16.55 228 ILE A O 1
ATOM 1446 N N . ARG A 1 229 ? -26.540 10.593 -32.605 1.00 13.53 229 ARG A N 1
ATOM 1447 C CA . ARG A 1 229 ? -26.759 12.026 -32.646 1.00 15.57 229 ARG A CA 1
ATOM 1448 C C . ARG A 1 229 ? -28.177 12.320 -33.119 1.00 17.88 229 ARG A C 1
ATOM 1449 O O . ARG A 1 229 ? -28.829 13.192 -32.504 1.00 18.74 229 ARG A O 1
ATOM 1457 N N . LYS A 1 230 ? -28.657 11.565 -34.091 1.00 15.68 230 LYS A N 1
ATOM 1458 C CA . LYS A 1 230 ? -30.009 11.737 -34.633 1.00 17.82 230 LYS A CA 1
ATOM 1459 C C . LYS A 1 230 ? -31.118 11.171 -33.729 1.00 18.60 230 LYS A C 1
ATOM 1460 O O . LYS A 1 230 ? -32.120 11.831 -33.539 1.00 20.22 230 LYS A O 1
ATOM 1466 N N . GLU A 1 231 ? -30.940 9.957 -33.192 1.00 17.41 231 GLU A N 1
ATOM 1467 C CA . GLU A 1 231 ? -32.009 9.166 -32.632 1.00 17.48 231 GLU A CA 1
ATOM 1468 C C . GLU A 1 231 ? -31.866 8.956 -31.124 1.00 16.90 231 GLU A C 1
ATOM 1469 O O . GLU A 1 231 ? -32.783 8.498 -30.465 1.00 19.08 231 GLU A O 1
ATOM 1475 N N . GLY A 1 232 ? -30.699 9.283 -30.599 1.00 16.37 232 GLY A N 1
ATOM 1476 C CA . GLY A 1 232 ? -30.376 8.905 -29.198 1.00 16.67 232 GLY A CA 1
ATOM 1477 C C . GLY A 1 232 ? -30.115 7.410 -29.062 1.00 16.37 232 GLY A C 1
ATOM 1478 O O . GLY A 1 232 ? -29.994 6.649 -30.031 1.00 17.24 232 GLY A O 1
ATOM 1479 N N . SER A 1 233 ? -30.073 6.992 -27.808 1.00 16.54 233 SER A N 1
ATOM 1480 C CA . SER A 1 233 ? -29.778 5.577 -27.504 1.00 15.01 233 SER A CA 1
ATOM 1481 C C . SER A 1 233 ? -30.772 4.523 -27.913 1.00 16.48 233 SER A C 1
ATOM 1482 O O . SER A 1 233 ? -30.438 3.323 -27.881 1.00 16.70 233 SER A O 1
ATOM 1485 N N . LYS A 1 234 ? -31.996 4.924 -28.366 1.00 16.60 234 LYS A N 1
ATOM 1486 C CA . LYS A 1 234 ? -32.916 3.945 -28.852 1.00 18.46 234 LYS A CA 1
ATOM 1487 C C . LYS A 1 234 ? -32.305 3.140 -30.009 1.00 16.79 234 LYS A C 1
ATOM 1488 O O . LYS A 1 234 ? -32.593 1.973 -30.194 1.00 15.84 234 LYS A O 1
ATOM 1494 N N . ALA A 1 235 ? -31.470 3.799 -30.818 1.00 16.78 235 ALA A N 1
ATOM 1495 C CA . ALA A 1 235 ? -30.838 3.110 -31.944 1.00 15.95 235 ALA A CA 1
ATOM 1496 C C . ALA A 1 235 ? -29.946 1.937 -31.497 1.00 15.27 235 ALA A C 1
ATOM 1497 O O . ALA A 1 235 ? -29.776 0.957 -32.193 1.00 16.89 235 ALA A O 1
ATOM 1499 N N . PHE A 1 236 ? -29.426 2.100 -30.265 1.00 15.27 236 PHE A N 1
ATOM 1500 C CA . PHE A 1 236 ? -28.558 1.106 -29.675 1.00 14.50 236 PHE A CA 1
ATOM 1501 C C . PHE A 1 236 ? -29.325 0.042 -28.881 1.00 14.15 236 PHE A C 1
ATOM 1502 O O . PHE A 1 236 ? -29.048 -1.158 -29.004 1.00 16.49 236 PHE A O 1
ATOM 1510 N N . TYR A 1 237 ? -30.266 0.483 -28.007 1.00 14.06 237 TYR A N 1
ATOM 1511 C CA . TYR A 1 237 ? -30.910 -0.426 -27.034 1.00 15.30 237 TYR A CA 1
ATOM 1512 C C . TYR A 1 237 ? -32.234 -1.013 -27.577 1.00 15.74 237 TYR A C 1
ATOM 1513 O O . TYR A 1 237 ? -32.711 -1.994 -27.063 1.00 18.06 237 TYR A O 1
ATOM 1522 N N . ASP A 1 238 ? -32.757 -0.424 -28.682 1.00 18.87 238 ASP A N 1
ATOM 1523 C CA . ASP A 1 238 ? -34.079 -0.851 -29.269 1.00 18.91 238 ASP A CA 1
ATOM 1524 C C . ASP A 1 238 ? -34.071 -0.491 -30.744 1.00 18.06 238 ASP A C 1
ATOM 1525 O O . ASP A 1 238 ? -34.930 0.275 -31.231 1.00 20.16 238 ASP A O 1
ATOM 1530 N N . GLY A 1 239 ? -33.078 -0.948 -31.462 1.00 15.80 239 GLY A N 1
ATOM 1531 C CA . GLY A 1 239 ? -32.822 -0.498 -32.811 1.00 15.77 239 GLY A CA 1
ATOM 1532 C C . GLY A 1 239 ? -31.735 -1.211 -33.540 1.00 17.40 239 GLY A C 1
ATOM 1533 O O . GLY A 1 239 ? -31.249 -2.328 -33.181 1.00 17.04 239 GLY A O 1
ATOM 1534 N N . GLU A 1 240 ? -31.370 -0.640 -34.683 1.00 17.63 240 GLU A N 1
ATOM 1535 C CA . GLU A 1 240 ? -30.468 -1.324 -35.613 1.00 16.32 240 GLU A CA 1
ATOM 1536 C C . GLU A 1 240 ? -29.080 -1.732 -35.040 1.00 15.37 240 GLU A C 1
ATOM 1537 O O . GLU A 1 240 ? -28.549 -2.748 -35.430 1.00 15.91 240 GLU A O 1
ATOM 1543 N N . ILE A 1 241 ? -28.543 -0.834 -34.199 1.00 15.10 241 ILE A N 1
ATOM 1544 C CA . ILE A 1 241 ? -27.210 -1.139 -33.617 1.00 15.00 241 ILE A CA 1
ATOM 1545 C C . ILE A 1 241 ? -27.349 -2.316 -32.665 1.00 15.83 241 ILE A C 1
ATOM 1546 O O . ILE A 1 241 ? -26.555 -3.253 -32.686 1.00 15.25 241 ILE A O 1
ATOM 1551 N N . GLY A 1 242 ? -28.401 -2.265 -31.863 1.00 16.03 242 GLY A N 1
ATOM 1552 C CA . GLY A 1 242 ? -28.688 -3.347 -30.940 1.00 16.94 242 GLY A CA 1
ATOM 1553 C C . GLY A 1 242 ? -28.829 -4.703 -31.604 1.00 16.15 242 GLY A C 1
ATOM 1554 O O . GLY A 1 242 ? -28.327 -5.719 -31.153 1.00 15.96 242 GLY A O 1
ATOM 1555 N N . ARG A 1 243 ? -29.554 -4.740 -32.728 1.00 18.31 243 ARG A N 1
ATOM 1556 C CA . ARG A 1 243 ? -29.728 -6.024 -33.417 1.00 18.75 243 ARG A CA 1
ATOM 1557 C C . ARG A 1 243 ? -28.419 -6.536 -33.948 1.00 15.56 243 ARG A C 1
ATOM 1558 O O . ARG A 1 243 ? -28.147 -7.719 -33.876 1.00 16.06 243 ARG A O 1
ATOM 1566 N N . ALA A 1 244 ? -27.541 -5.651 -34.448 1.00 15.17 244 ALA A N 1
ATOM 1567 C CA . ALA A 1 244 ? -26.241 -6.068 -34.885 1.00 15.48 244 ALA A CA 1
ATOM 1568 C C . ALA A 1 244 ? -25.355 -6.544 -33.700 1.00 15.75 244 ALA A C 1
ATOM 1569 O O . ALA A 1 244 ? -24.610 -7.469 -33.855 1.00 15.27 244 ALA A O 1
ATOM 1571 N N . ILE A 1 245 ? -25.502 -5.907 -32.551 1.00 15.32 245 ILE A N 1
ATOM 1572 C CA . ILE A 1 245 ? -24.780 -6.391 -31.328 1.00 14.46 245 ILE A CA 1
ATOM 1573 C C . ILE A 1 245 ? -25.217 -7.806 -30.981 1.00 13.55 245 ILE A C 1
ATOM 1574 O O . ILE A 1 245 ? -24.396 -8.691 -30.806 1.00 13.47 245 ILE A O 1
ATOM 1579 N N . ALA A 1 246 ? -26.528 -7.986 -30.900 1.00 14.49 246 ALA A N 1
ATOM 1580 C CA . ALA A 1 246 ? -27.026 -9.314 -30.545 1.00 14.69 246 ALA A CA 1
ATOM 1581 C C . ALA A 1 246 ? -26.628 -10.352 -31.533 1.00 14.20 246 ALA A C 1
ATOM 1582 O O . ALA A 1 246 ? -26.172 -11.440 -31.165 1.00 15.97 246 ALA A O 1
ATOM 1584 N N . ASP A 1 247 ? -26.742 -10.000 -32.813 1.00 16.43 247 ASP A N 1
ATOM 1585 C CA . ASP A 1 247 ? -26.342 -10.968 -33.836 1.00 16.44 247 ASP A CA 1
ATOM 1586 C C . ASP A 1 247 ? -24.834 -11.403 -33.802 1.00 16.80 247 ASP A C 1
ATOM 1587 O O . ASP A 1 247 ? -24.457 -12.598 -33.916 1.00 17.31 247 ASP A O 1
ATOM 1592 N N . VAL A 1 248 ? -23.927 -10.447 -33.552 1.00 15.40 248 VAL A N 1
ATOM 1593 C CA . VAL A 1 248 ? -22.538 -10.792 -33.535 1.00 14.03 248 VAL A CA 1
ATOM 1594 C C . VAL A 1 248 ? -22.161 -11.505 -32.199 1.00 12.97 248 VAL A C 1
ATOM 1595 O O . VAL A 1 248 ? -21.357 -12.397 -32.211 1.00 15.05 248 VAL A O 1
ATOM 1599 N N . VAL A 1 249 ? -22.814 -11.139 -31.120 1.00 12.61 249 VAL A N 1
ATOM 1600 C CA . VAL A 1 249 ? -22.631 -11.894 -29.874 1.00 13.32 249 VAL A CA 1
ATOM 1601 C C . VAL A 1 249 ? -22.998 -13.374 -30.087 1.00 13.74 249 VAL A C 1
ATOM 1602 O O . VAL A 1 249 ? -22.239 -14.266 -29.726 1.00 13.72 249 VAL A O 1
ATOM 1606 N N . GLN A 1 250 ? -24.175 -13.564 -30.737 1.00 13.88 250 GLN A N 1
ATOM 1607 C CA . GLN A 1 250 ? -24.603 -14.966 -31.008 1.00 16.75 250 GLN A CA 1
ATOM 1608 C C . GLN A 1 250 ? -23.673 -15.625 -31.984 1.00 16.62 250 GLN A C 1
ATOM 1609 O O . GLN A 1 250 ? -23.295 -16.750 -31.787 1.00 18.38 250 GLN A O 1
ATOM 1615 N N . ASP A 1 251 ? -23.202 -14.911 -32.996 1.00 16.54 251 ASP A N 1
ATOM 1616 C CA . ASP A 1 251 ? -22.260 -15.470 -33.956 1.00 16.77 251 ASP A CA 1
ATOM 1617 C C . ASP A 1 251 ? -21.004 -15.998 -33.275 1.00 17.63 251 ASP A C 1
ATOM 1618 O O . ASP A 1 251 ? -20.355 -17.011 -33.639 1.00 20.86 251 ASP A O 1
ATOM 1623 N N . PHE A 1 252 ? -20.577 -15.331 -32.191 1.00 16.21 252 PHE A N 1
ATOM 1624 C CA . PHE A 1 252 ? -19.426 -15.730 -31.444 1.00 15.24 252 PHE A CA 1
ATOM 1625 C C . PHE A 1 252 ? -19.728 -16.585 -30.216 1.00 14.65 252 PHE A C 1
ATOM 1626 O O . PHE A 1 252 ? -18.857 -16.850 -29.428 1.00 16.29 252 PHE A O 1
ATOM 1634 N N . GLY A 1 253 ? -20.958 -17.081 -30.145 1.00 16.11 253 GLY A N 1
ATOM 1635 C CA . GLY A 1 253 ? -21.359 -18.138 -29.239 1.00 16.98 253 GLY A CA 1
ATOM 1636 C C . GLY A 1 253 ? -22.126 -17.700 -28.018 1.00 17.31 253 GLY A C 1
ATOM 1637 O O . GLY A 1 253 ? -22.483 -18.514 -27.147 1.00 18.52 253 GLY A O 1
ATOM 1638 N N . GLY A 1 254 ? -22.341 -16.400 -27.853 1.00 14.39 254 GLY A N 1
ATOM 1639 C CA . GLY A 1 254 ? -23.084 -15.920 -26.730 1.00 16.28 254 GLY A CA 1
ATOM 1640 C C . GLY A 1 254 ? -24.581 -15.933 -26.904 1.00 16.58 254 GLY A C 1
ATOM 1641 O O . GLY A 1 254 ? -25.074 -16.187 -27.985 1.00 17.78 254 GLY A O 1
ATOM 1642 N N . SER A 1 255 ? -25.283 -15.567 -25.846 1.00 15.55 255 SER A N 1
ATOM 1643 C CA . SER A 1 255 ? -26.720 -15.684 -25.805 1.00 15.47 255 SER A CA 1
ATOM 1644 C C . SER A 1 255 ? -27.467 -14.362 -25.846 1.00 16.65 255 SER A C 1
ATOM 1645 O O . SER A 1 255 ? -28.707 -14.352 -25.850 1.00 17.91 255 SER A O 1
ATOM 1648 N N . MET A 1 256 ? -26.816 -13.183 -25.853 1.00 13.86 256 MET A N 1
ATOM 1649 C CA . MET A 1 256 ? -27.489 -11.968 -25.819 1.00 14.08 256 MET A CA 1
ATOM 1650 C C . MET A 1 256 ? -28.508 -11.796 -26.948 1.00 14.73 256 MET A C 1
ATOM 1651 O O . MET A 1 256 ? -28.119 -12.128 -28.080 1.00 16.93 256 MET A O 1
ATOM 1656 N N . THR A 1 257 ? -29.661 -11.274 -26.601 1.00 16.95 257 THR A N 1
ATOM 1657 C CA . THR A 1 257 ? -30.716 -10.981 -27.537 1.00 16.08 257 THR A CA 1
ATOM 1658 C C . THR A 1 257 ? -31.085 -9.518 -27.521 1.00 17.87 257 THR A C 1
ATOM 1659 O O . THR A 1 257 ? -30.744 -8.788 -26.608 1.00 16.36 257 THR A O 1
ATOM 1663 N N . PRO A 1 258 ? -31.916 -9.048 -28.517 1.00 16.64 258 PRO A N 1
ATOM 1664 C CA . PRO A 1 258 ? -32.397 -7.719 -28.414 1.00 16.79 258 PRO A CA 1
ATOM 1665 C C . PRO A 1 258 ? -33.166 -7.389 -27.124 1.00 15.33 258 PRO A C 1
ATOM 1666 O O . PRO A 1 258 ? -33.118 -6.256 -26.675 1.00 18.25 258 PRO A O 1
ATOM 1670 N N . ASP A 1 259 ? -33.949 -8.352 -26.616 1.00 16.96 259 ASP A N 1
ATOM 1671 C CA . ASP A 1 259 ? -34.648 -8.221 -25.325 1.00 18.18 259 ASP A CA 1
ATOM 1672 C C . ASP A 1 259 ? -33.667 -7.882 -24.124 1.00 14.67 259 ASP A C 1
ATOM 1673 O O . ASP A 1 259 ? -33.988 -7.110 -23.269 1.00 17.64 259 ASP A O 1
ATOM 1678 N N . ASP A 1 260 ? -32.509 -8.528 -24.139 1.00 14.79 260 ASP A N 1
ATOM 1679 C CA . ASP A 1 260 ? -31.472 -8.152 -23.185 1.00 15.04 260 ASP A CA 1
ATOM 1680 C C . ASP A 1 260 ? -31.091 -6.680 -23.291 1.00 14.33 260 ASP A C 1
ATOM 1681 O O . ASP A 1 260 ? -30.982 -5.968 -22.260 1.00 14.72 260 ASP A O 1
ATOM 1686 N N . LEU A 1 261 ? -30.923 -6.224 -24.504 1.00 14.50 261 LEU A N 1
ATOM 1687 C CA . LEU A 1 261 ? -30.611 -4.819 -24.723 1.00 14.14 261 LEU A CA 1
ATOM 1688 C C . LEU A 1 261 ? -31.688 -3.834 -24.307 1.00 14.29 261 LEU A C 1
ATOM 1689 O O . LEU A 1 261 ? -31.449 -2.850 -23.711 1.00 14.42 261 LEU A O 1
ATOM 1694 N N . SER A 1 262 ? -32.967 -4.173 -24.620 1.00 16.32 262 SER A N 1
ATOM 1695 C CA . SER A 1 262 ? -34.037 -3.274 -24.307 1.00 17.14 262 SER A CA 1
ATOM 1696 C C . SER A 1 262 ? -34.422 -3.251 -22.818 1.00 16.51 262 SER A C 1
ATOM 1697 O O . SER A 1 262 ? -35.064 -2.316 -22.394 1.00 18.51 262 SER A O 1
ATOM 1700 N N . ARG A 1 263 ? -33.955 -4.254 -22.081 1.00 14.67 263 ARG A N 1
ATOM 1701 C CA . ARG A 1 263 ? -34.195 -4.355 -20.618 1.00 15.40 263 ARG A CA 1
ATOM 1702 C C . ARG A 1 263 ? -33.243 -3.354 -19.864 1.00 14.98 263 ARG A C 1
ATOM 1703 O O . ARG A 1 263 ? -33.506 -2.963 -18.751 1.00 14.60 263 ARG A O 1
ATOM 1711 N N . TYR A 1 264 ? -32.043 -3.073 -20.458 1.00 14.90 264 TYR A N 1
ATOM 1712 C CA . TYR A 1 264 ? -31.025 -2.375 -19.668 1.00 14.19 264 TYR A CA 1
ATOM 1713 C C . TYR A 1 264 ? -31.314 -0.945 -19.306 1.00 13.41 264 TYR A C 1
ATOM 1714 O O . TYR A 1 264 ? -31.726 -0.160 -20.146 1.00 14.95 264 TYR A O 1
ATOM 1723 N N . GLU A 1 265 ? -30.959 -0.570 -18.078 1.00 12.70 265 GLU A N 1
ATOM 1724 C CA . GLU A 1 265 ? -30.944 0.820 -17.649 1.00 12.96 265 GLU A CA 1
ATOM 1725 C C . GLU A 1 265 ? -29.785 0.966 -16.652 1.00 12.57 265 GLU A C 1
ATOM 1726 O O . GLU A 1 265 ? -29.456 0.010 -15.947 1.00 14.18 265 GLU A O 1
ATOM 1732 N N . VAL A 1 266 ? -29.227 2.125 -16.585 1.00 12.24 266 VAL A N 1
ATOM 1733 C CA . VAL A 1 266 ? -28.162 2.372 -15.586 1.00 12.04 266 VAL A CA 1
ATOM 1734 C C . VAL A 1 266 ? -28.790 2.544 -14.248 1.00 13.69 266 VAL A C 1
ATOM 1735 O O . VAL A 1 266 ? -30.004 2.669 -14.107 1.00 16.12 266 VAL A O 1
ATOM 1739 N N . THR A 1 267 ? -27.940 2.633 -13.246 1.00 12.49 267 THR A N 1
ATOM 1740 C CA . THR A 1 267 ? -28.370 2.944 -11.872 1.00 14.00 267 THR A CA 1
ATOM 1741 C C . THR A 1 267 ? -27.532 4.130 -11.355 1.00 12.74 267 THR A C 1
ATOM 1742 O O . THR A 1 267 ? -26.487 4.471 -11.919 1.00 13.61 267 THR A O 1
ATOM 1746 N N . THR A 1 268 ? -27.986 4.728 -10.264 1.00 13.25 268 THR A N 1
ATOM 1747 C CA . THR A 1 268 ? -27.323 5.769 -9.601 1.00 14.03 268 THR A CA 1
ATOM 1748 C C . THR A 1 268 ? -26.996 5.277 -8.205 1.00 15.43 268 THR A C 1
ATOM 1749 O O . THR A 1 268 ? -27.887 4.811 -7.434 1.00 16.77 268 THR A O 1
ATOM 1753 N N . ASP A 1 269 ? -25.720 5.352 -7.825 1.00 13.37 269 ASP A N 1
ATOM 1754 C CA . ASP A 1 269 ? -25.237 4.897 -6.509 1.00 13.25 269 ASP A CA 1
ATOM 1755 C C . ASP A 1 269 ? -24.740 6.074 -5.647 1.00 13.37 269 ASP A C 1
ATOM 1756 O O . ASP A 1 269 ? -24.237 7.065 -6.130 1.00 14.25 269 ASP A O 1
ATOM 1761 N N . LYS A 1 270 ? -24.839 5.904 -4.329 1.00 13.59 270 LYS A N 1
ATOM 1762 C CA . LYS A 1 270 ? -24.184 6.749 -3.381 1.00 15.27 270 LYS A CA 1
ATOM 1763 C C . LYS A 1 270 ? -22.764 6.225 -3.173 1.00 12.42 270 LYS A C 1
ATOM 1764 O O . LYS A 1 270 ? -22.571 5.015 -3.175 1.00 12.81 270 LYS A O 1
ATOM 1770 N N . PRO A 1 271 ? -21.844 7.079 -2.927 1.00 12.87 271 PRO A N 1
ATOM 1771 C CA . PRO A 1 271 ? -20.455 6.557 -2.657 1.00 12.53 271 PRO A CA 1
ATOM 1772 C C . PRO A 1 271 ? -20.366 5.774 -1.372 1.00 12.42 271 PRO A C 1
ATOM 1773 O O . PRO A 1 271 ? -21.190 5.899 -0.473 1.00 14.90 271 PRO A O 1
ATOM 1777 N N . ILE A 1 272 ? -19.302 4.952 -1.291 1.00 11.10 272 ILE A N 1
ATOM 1778 C CA . ILE A 1 272 ? -18.816 4.530 0.030 1.00 11.51 272 ILE A CA 1
ATOM 1779 C C . ILE A 1 272 ? -17.855 5.537 0.561 1.00 9.83 272 ILE A C 1
ATOM 1780 O O . ILE A 1 272 ? -16.957 6.008 -0.192 1.00 12.33 272 ILE A O 1
ATOM 1785 N N . TRP A 1 273 ? -17.977 5.925 1.824 1.00 11.07 273 TRP A N 1
ATOM 1786 C CA . TRP A 1 273 ? -17.151 6.980 2.403 1.00 12.14 273 TRP A CA 1
ATOM 1787 C C . TRP A 1 273 ? -16.220 6.431 3.489 1.00 11.77 273 TRP A C 1
ATOM 1788 O O . TRP A 1 273 ? -16.642 5.540 4.246 1.00 14.56 273 TRP A O 1
ATOM 1799 N N . GLY A 1 274 ? -15.022 6.999 3.590 1.00 10.85 274 GLY A N 1
ATOM 1800 C CA . GLY A 1 274 ? -14.185 6.733 4.654 1.00 12.96 274 GLY A CA 1
ATOM 1801 C C . GLY A 1 274 ? -13.400 7.967 5.027 1.00 15.25 274 GLY A C 1
ATOM 1802 O O . GLY A 1 274 ? -13.711 9.097 4.506 1.00 19.33 274 GLY A O 1
ATOM 1803 N N . GLU A 1 275 ? -12.602 7.860 6.062 1.00 18.84 275 GLU A N 1
ATOM 1804 C CA . GLU A 1 275 ? -11.774 9.037 6.546 1.00 16.70 275 GLU A CA 1
ATOM 1805 C C . GLU A 1 275 ? -10.318 8.572 6.554 1.00 16.28 275 GLU A C 1
ATOM 1806 O O . GLU A 1 275 ? -10.044 7.412 6.891 1.00 16.97 275 GLU A O 1
ATOM 1812 N N . TYR A 1 276 ? -9.431 9.454 6.142 1.00 14.96 276 TYR A N 1
ATOM 1813 C CA . TYR A 1 276 ? -7.989 9.187 6.131 1.00 15.42 276 TYR A CA 1
ATOM 1814 C C . TYR A 1 276 ? -7.208 10.443 6.263 1.00 14.68 276 TYR A C 1
ATOM 1815 O O . TYR A 1 276 ? -7.399 11.391 5.490 1.00 14.33 276 TYR A O 1
ATOM 1824 N N . HIS A 1 277 ? -6.327 10.513 7.298 1.00 14.18 277 HIS A N 1
ATOM 1825 C CA . HIS A 1 277 ? -5.393 11.694 7.433 1.00 15.78 277 HIS A CA 1
ATOM 1826 C C . HIS A 1 277 ? -6.110 13.036 7.546 1.00 15.46 277 HIS A C 1
ATOM 1827 O O . HIS A 1 277 ? -5.543 14.038 7.124 1.00 18.83 277 HIS A O 1
ATOM 1834 N N . GLY A 1 278 ? -7.333 13.073 8.095 1.00 15.18 278 GLY A N 1
ATOM 1835 C CA . GLY A 1 278 ? -8.138 14.220 8.223 1.00 17.17 278 GLY A CA 1
ATOM 1836 C C . GLY A 1 278 ? -9.017 14.576 7.048 1.00 15.77 278 GLY A C 1
ATOM 1837 O O . GLY A 1 278 ? -9.676 15.644 7.051 1.00 17.94 278 GLY A O 1
ATOM 1838 N N . TYR A 1 279 ? -9.027 13.732 6.021 1.00 13.93 279 TYR A N 1
ATOM 1839 C CA . TYR A 1 279 ? -9.764 13.946 4.804 1.00 13.54 279 TYR A CA 1
ATOM 1840 C C . TYR A 1 279 ? -10.898 12.935 4.698 1.00 14.73 279 TYR A C 1
ATOM 1841 O O . TYR A 1 279 ? -10.849 11.876 5.334 1.00 19.90 279 TYR A O 1
ATOM 1850 N N . ASP A 1 280 ? -12.002 13.293 4.046 1.00 13.30 280 ASP A N 1
ATOM 1851 C CA . ASP A 1 280 ? -13.091 12.350 3.808 1.00 13.06 280 ASP A CA 1
ATOM 1852 C C . ASP A 1 280 ? -12.985 11.859 2.391 1.00 13.47 280 ASP A C 1
ATOM 1853 O O . ASP A 1 280 ? -12.730 12.631 1.496 1.00 15.80 280 ASP A O 1
ATOM 1858 N N . ILE A 1 281 ? -13.045 10.570 2.211 1.00 12.94 281 ILE A N 1
ATOM 1859 C CA . ILE A 1 281 ? -12.820 9.978 0.871 1.00 12.33 281 ILE A CA 1
ATOM 1860 C C . ILE A 1 281 ? -14.120 9.369 0.456 1.00 11.45 281 ILE A C 1
ATOM 1861 O O . ILE A 1 281 ? -14.681 8.501 1.116 1.00 13.21 281 ILE A O 1
ATOM 1866 N N . ALA A 1 282 ? -14.585 9.748 -0.752 1.00 11.28 282 ALA A N 1
ATOM 1867 C CA . ALA A 1 282 ? -15.737 9.161 -1.428 1.00 11.18 282 ALA A CA 1
ATOM 1868 C C . ALA A 1 282 ? -15.223 8.265 -2.543 1.00 10.87 282 ALA A C 1
ATOM 1869 O O . ALA A 1 282 ? -14.482 8.710 -3.422 1.00 11.38 282 ALA A O 1
ATOM 1871 N N . SER A 1 283 ? -15.646 7.005 -2.503 1.00 9.49 283 SER A N 1
ATOM 1872 C CA . SER A 1 283 ? -15.180 6.074 -3.569 1.00 10.08 283 SER A CA 1
ATOM 1873 C C . SER A 1 283 ? -16.321 5.141 -3.968 1.00 11.05 283 SER A C 1
ATOM 1874 O O . SER A 1 283 ? -17.490 5.329 -3.629 1.00 10.53 283 SER A O 1
ATOM 1877 N N . MET A 1 284 ? -15.977 4.119 -4.770 1.00 11.97 284 MET A N 1
ATOM 1878 C CA . MET A 1 284 ? -17.002 3.398 -5.510 1.00 11.49 284 MET A CA 1
ATOM 1879 C C . MET A 1 284 ? -17.436 2.177 -4.678 1.00 10.70 284 MET A C 1
ATOM 1880 O O . MET A 1 284 ? -16.582 1.290 -4.379 1.00 10.91 284 MET A O 1
ATOM 1885 N N . PRO A 1 285 ? -18.716 2.010 -4.344 1.00 10.16 285 PRO A N 1
ATOM 1886 C CA . PRO A 1 285 ? -19.193 0.871 -3.597 1.00 10.53 285 PRO A CA 1
ATOM 1887 C C . PRO A 1 285 ? -19.315 -0.371 -4.469 1.00 10.31 285 PRO A C 1
ATOM 1888 O O . PRO A 1 285 ? -19.209 -0.295 -5.702 1.00 10.04 285 PRO A O 1
ATOM 1892 N N . PRO A 1 286 ? -19.716 -1.540 -3.889 1.00 10.61 286 PRO A N 1
ATOM 1893 C CA . PRO A 1 286 ? -20.187 -2.673 -4.672 1.00 10.85 286 PRO A CA 1
ATOM 1894 C C . PRO A 1 286 ? -21.302 -2.195 -5.665 1.00 10.57 286 PRO A C 1
ATOM 1895 O O . PRO A 1 286 ? -22.099 -1.347 -5.244 1.00 11.95 286 PRO A O 1
ATOM 1899 N N . PRO A 1 287 ? -21.237 -2.604 -6.936 1.00 10.99 287 PRO A N 1
ATOM 1900 C CA . PRO A 1 287 ? -20.577 -3.815 -7.471 1.00 10.26 287 PRO A CA 1
ATOM 1901 C C . PRO A 1 287 ? -19.068 -3.634 -7.819 1.00 10.18 287 PRO A C 1
ATOM 1902 O O . PRO A 1 287 ? -18.489 -4.511 -8.458 1.00 10.73 287 PRO A O 1
ATOM 1906 N N . SER A 1 288 ? -18.475 -2.550 -7.379 1.00 10.07 288 SER A N 1
ATOM 1907 C CA . SER A 1 288 ? -16.971 -2.570 -7.325 1.00 10.16 288 SER A CA 1
ATOM 1908 C C . SER A 1 288 ? -16.475 -2.999 -5.978 1.00 10.06 288 SER A C 1
ATOM 1909 O O . SER A 1 288 ? -17.028 -2.729 -4.926 1.00 10.46 288 SER A O 1
ATOM 1912 N N . SER A 1 289 ? -15.346 -3.708 -6.041 1.00 10.32 289 SER A N 1
ATOM 1913 C CA . SER A 1 289 ? -14.512 -3.920 -4.873 1.00 10.32 289 SER A CA 1
ATOM 1914 C C . SER A 1 289 ? -13.591 -2.782 -4.518 1.00 10.57 289 SER A C 1
ATOM 1915 O O . SER A 1 289 ? -12.969 -2.773 -3.444 1.00 10.58 289 SER A O 1
ATOM 1918 N N . GLY A 1 290 ? -13.481 -1.827 -5.453 1.00 9.69 290 GLY A N 1
ATOM 1919 C CA . GLY A 1 290 ? -12.429 -0.855 -5.355 1.00 10.78 290 GLY A CA 1
ATOM 1920 C C . GLY A 1 290 ? -12.518 0.060 -4.173 1.00 11.08 290 GLY A C 1
ATOM 1921 O O . GLY A 1 290 ? -11.557 0.251 -3.407 1.00 10.33 290 GLY A O 1
ATOM 1922 N N . GLY A 1 291 ? -13.678 0.693 -3.981 1.00 10.22 291 GLY A N 1
ATOM 1923 C CA . GLY A 1 291 ? -13.820 1.594 -2.846 1.00 11.56 291 GLY A CA 1
ATOM 1924 C C . GLY A 1 291 ? -13.572 0.993 -1.495 1.00 10.73 291 GLY A C 1
ATOM 1925 O O . GLY A 1 291 ? -12.717 1.476 -0.695 1.00 10.27 291 GLY A O 1
ATOM 1926 N N . VAL A 1 292 ? -14.229 -0.101 -1.217 1.00 10.00 292 VAL A N 1
ATOM 1927 C CA . VAL A 1 292 ? -14.095 -0.682 0.087 1.00 10.67 292 VAL A CA 1
ATOM 1928 C C . VAL A 1 292 ? -12.680 -1.197 0.332 1.00 9.95 292 VAL A C 1
ATOM 1929 O O . VAL A 1 292 ? -12.172 -1.055 1.473 1.00 9.60 292 VAL A O 1
ATOM 1933 N N . PHE A 1 293 ? -12.022 -1.784 -0.656 1.00 9.59 293 PHE A N 1
ATOM 1934 C CA . PHE A 1 293 ? -10.716 -2.338 -0.411 1.00 9.56 293 PHE A CA 1
ATOM 1935 C C . PHE A 1 293 ? -9.620 -1.321 -0.450 1.00 10.36 293 PHE A C 1
ATOM 1936 O O . PHE A 1 293 ? -8.638 -1.452 0.265 1.00 10.06 293 PHE A O 1
ATOM 1944 N N . MET A 1 294 ? -9.787 -0.266 -1.272 1.00 9.40 294 MET A N 1
ATOM 1945 C CA . MET A 1 294 ? -8.889 0.861 -1.139 1.00 10.03 294 MET A CA 1
ATOM 1946 C C . MET A 1 294 ? -8.958 1.450 0.265 1.00 10.09 294 MET A C 1
ATOM 1947 O O . MET A 1 294 ? -7.936 1.722 0.920 1.00 10.64 294 MET A O 1
ATOM 1952 N N . LEU A 1 295 ? -10.193 1.662 0.759 1.00 9.65 295 LEU A N 1
ATOM 1953 C CA . LEU A 1 295 ? -10.362 2.175 2.122 1.00 9.79 295 LEU A CA 1
ATOM 1954 C C . LEU A 1 295 ? -9.781 1.241 3.150 1.00 10.19 295 LEU A C 1
ATOM 1955 O O . LEU A 1 295 ? -9.145 1.667 4.112 1.00 10.84 295 LEU A O 1
ATOM 1960 N N . GLN A 1 296 ? -9.947 -0.074 2.936 1.00 9.69 296 GLN A N 1
ATOM 1961 C CA . GLN A 1 296 ? -9.458 -1.005 3.913 1.00 9.55 296 GLN A CA 1
ATOM 1962 C C . GLN A 1 296 ? -7.935 -1.010 3.955 1.00 9.52 296 GLN A C 1
ATOM 1963 O O . GLN A 1 296 ? -7.384 -1.027 5.084 1.00 9.90 296 GLN A O 1
ATOM 1969 N N . VAL A 1 297 ? -7.300 -1.002 2.793 1.00 9.05 297 VAL A N 1
ATOM 1970 C CA . VAL A 1 297 ? -5.818 -0.884 2.778 1.00 9.52 297 VAL A CA 1
ATOM 1971 C C . VAL A 1 297 ? -5.379 0.352 3.521 1.00 9.45 297 VAL A C 1
ATOM 1972 O O . VAL A 1 297 ? -4.438 0.282 4.326 1.00 10.24 297 VAL A O 1
ATOM 1976 N N . LEU A 1 298 ? -5.985 1.480 3.263 1.00 10.38 298 LEU A N 1
ATOM 1977 C CA . LEU A 1 298 ? -5.542 2.687 3.939 1.00 10.32 298 LEU A CA 1
ATOM 1978 C C . LEU A 1 298 ? -5.719 2.576 5.438 1.00 10.38 298 LEU A C 1
ATOM 1979 O O . LEU A 1 298 ? -4.852 2.998 6.221 1.00 11.17 298 LEU A O 1
ATOM 1984 N N . LYS A 1 299 ? -6.825 1.964 5.874 1.00 9.58 299 LYS A N 1
ATOM 1985 C CA . LYS A 1 299 ? -7.067 1.831 7.316 1.00 10.87 299 LYS A CA 1
ATOM 1986 C C . LYS A 1 299 ? -6.073 0.859 7.891 1.00 10.99 299 LYS A C 1
ATOM 1987 O O . LYS A 1 299 ? -5.598 1.023 9.060 1.00 11.82 299 LYS A O 1
ATOM 1993 N N . LEU A 1 300 ? -5.711 -0.231 7.198 1.00 9.77 300 LEU A N 1
ATOM 1994 C CA . LEU A 1 300 ? -4.763 -1.208 7.721 1.00 10.28 300 LEU A CA 1
ATOM 1995 C C . LEU A 1 300 ? -3.382 -0.594 7.842 1.00 10.75 300 LEU A C 1
ATOM 1996 O O . LEU A 1 300 ? -2.654 -0.900 8.805 1.00 12.21 300 LEU A O 1
ATOM 2001 N N . ILE A 1 301 ? -2.957 0.228 6.873 1.00 9.97 301 ILE A N 1
ATOM 2002 C CA . ILE A 1 301 ? -1.588 0.707 6.903 1.00 10.61 301 ILE A CA 1
ATOM 2003 C C . ILE A 1 301 ? -1.466 1.952 7.716 1.00 11.64 301 ILE A C 1
ATOM 2004 O O . ILE A 1 301 ? -0.321 2.326 8.106 1.00 12.05 301 ILE A O 1
ATOM 2009 N N . ASP A 1 302 ? -2.549 2.639 8.045 1.00 11.98 302 ASP A N 1
ATOM 2010 C CA . ASP A 1 302 ? -2.450 3.996 8.651 1.00 11.10 302 ASP A CA 1
ATOM 2011 C C . ASP A 1 302 ? -1.664 3.978 9.965 1.00 12.56 302 ASP A C 1
ATOM 2012 O O . ASP A 1 302 ? -0.869 4.832 10.248 1.00 13.57 302 ASP A O 1
ATOM 2017 N N . ASP A 1 303 ? -1.917 2.958 10.763 1.00 11.56 303 ASP A N 1
ATOM 2018 C CA . ASP A 1 303 ? -1.282 2.856 12.104 1.00 13.35 303 ASP A CA 1
ATOM 2019 C C . ASP A 1 303 ? 0.189 2.528 12.081 1.00 14.63 303 ASP A C 1
ATOM 2020 O O . ASP A 1 303 ? 0.848 2.606 13.144 1.00 17.42 303 ASP A O 1
ATOM 2025 N N . PHE A 1 304 ? 0.730 2.176 10.918 1.00 12.77 304 PHE A N 1
ATOM 2026 C CA . PHE A 1 304 ? 2.155 1.907 10.772 1.00 13.17 304 PHE A CA 1
ATOM 2027 C C . PHE A 1 304 ? 2.890 3.194 10.455 1.00 14.64 304 PHE A C 1
ATOM 2028 O O . PHE A 1 304 ? 4.138 3.117 10.437 1.00 15.62 304 PHE A O 1
ATOM 2036 N N . HIS A 1 305 ? 2.222 4.309 10.199 1.00 14.03 305 HIS A N 1
ATOM 2037 C CA . HIS A 1 305 ? 2.907 5.651 10.041 1.00 16.37 305 HIS A CA 1
ATOM 2038 C C . HIS A 1 305 ? 4.034 5.554 9.043 1.00 14.50 305 HIS A C 1
ATOM 2039 O O . HIS A 1 305 ? 5.219 5.765 9.365 1.00 14.52 305 HIS A O 1
ATOM 2046 N N . LEU A 1 306 ? 3.692 5.151 7.824 1.00 11.63 306 LEU A N 1
ATOM 2047 C CA . LEU A 1 306 ? 4.655 4.737 6.876 1.00 11.51 306 LEU A CA 1
ATOM 2048 C C . LEU A 1 306 ? 5.646 5.845 6.438 1.00 11.85 306 LEU A C 1
ATOM 2049 O O . LEU A 1 306 ? 6.734 5.487 5.983 1.00 12.91 306 LEU A O 1
ATOM 2054 N N . SER A 1 307 ? 5.296 7.125 6.612 1.00 12.56 307 SER A N 1
ATOM 2055 C CA . SER A 1 307 ? 6.281 8.189 6.317 1.00 14.26 307 SER A CA 1
ATOM 2056 C C . SER A 1 307 ? 7.523 8.154 7.142 1.00 14.08 307 SER A C 1
ATOM 2057 O O . SER A 1 307 ? 8.498 8.724 6.670 1.00 15.75 307 SER A O 1
ATOM 2060 N N . GLN A 1 308 ? 7.563 7.343 8.191 1.00 12.31 308 GLN A N 1
ATOM 2061 C CA . GLN A 1 308 ? 8.792 7.170 8.920 1.00 13.16 308 GLN A CA 1
ATOM 2062 C C . GLN A 1 308 ? 9.790 6.352 8.089 1.00 13.94 308 GLN A C 1
ATOM 2063 O O . GLN A 1 308 ? 11.004 6.354 8.462 1.00 17.57 308 GLN A O 1
ATOM 2069 N N . TYR A 1 309 ? 9.360 5.639 7.036 1.00 13.58 309 TYR A N 1
ATOM 2070 C CA . TYR A 1 309 ? 10.224 4.838 6.203 1.00 13.97 309 TYR A CA 1
ATOM 2071 C C . TYR A 1 309 ? 10.368 5.455 4.828 1.00 13.82 309 TYR A C 1
ATOM 2072 O O . TYR A 1 309 ? 9.402 5.987 4.274 1.00 15.69 309 TYR A O 1
ATOM 2081 N N . ASP A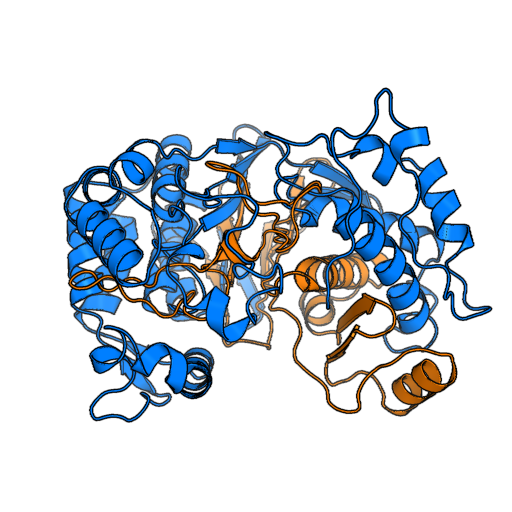 1 310 ? 11.548 5.399 4.210 1.00 12.60 310 ASP A N 1
ATOM 2082 C CA . ASP A 1 310 ? 11.737 5.985 2.926 1.00 13.82 310 ASP A CA 1
ATOM 2083 C C . ASP A 1 310 ? 10.708 5.351 1.935 1.00 12.14 310 ASP A C 1
ATOM 2084 O O . ASP A 1 310 ? 10.374 4.144 2.030 1.00 11.11 310 ASP A O 1
ATOM 2089 N N . PRO A 1 311 ? 10.227 6.082 0.959 1.00 12.40 311 PRO A N 1
ATOM 2090 C CA . PRO A 1 311 ? 9.344 5.509 -0.052 1.00 12.90 311 PRO A CA 1
ATOM 2091 C C . PRO A 1 311 ? 9.848 4.289 -0.775 1.00 12.43 311 PRO A C 1
ATOM 2092 O O . PRO A 1 311 ? 9.044 3.509 -1.283 1.00 12.98 311 PRO A O 1
ATOM 2096 N N . LYS A 1 312 ? 11.162 4.099 -0.878 1.00 10.79 312 LYS A N 1
ATOM 2097 C CA . LYS A 1 312 ? 11.726 2.947 -1.559 1.00 11.80 312 LYS A CA 1
ATOM 2098 C C . LYS A 1 312 ? 12.406 1.992 -0.592 1.00 11.36 312 LYS A C 1
ATOM 2099 O O . LYS A 1 312 ? 13.242 1.185 -1.043 1.00 12.56 312 LYS A O 1
ATOM 2105 N N . SER A 1 313 ? 11.974 2.010 0.653 1.00 10.60 313 SER A N 1
ATOM 2106 C CA . SER A 1 313 ? 12.537 1.118 1.667 1.00 11.10 313 SER A CA 1
ATOM 2107 C C . SER A 1 313 ? 11.918 -0.253 1.607 1.00 10.74 313 SER A C 1
ATOM 2108 O O . SER A 1 313 ? 10.707 -0.456 1.370 1.00 11.33 313 SER A O 1
ATOM 2111 N N . PHE A 1 314 ? 12.672 -1.233 2.047 1.00 10.55 314 PHE A N 1
ATOM 2112 C CA . PHE A 1 314 ? 12.175 -2.598 2.354 1.00 10.30 314 PHE A CA 1
ATOM 2113 C C . PHE A 1 314 ? 10.957 -2.487 3.259 1.00 9.89 314 PHE A C 1
ATOM 2114 O O . PHE A 1 314 ? 9.957 -3.201 3.028 1.00 10.99 314 PHE A O 1
ATOM 2122 N N . GLU A 1 315 ? 10.975 -1.666 4.286 1.00 9.92 315 GLU A N 1
ATOM 2123 C CA A GLU A 1 315 ? 9.911 -1.653 5.286 0.50 10.69 315 GLU A CA 1
ATOM 2124 C CA B GLU A 1 315 ? 9.899 -1.597 5.319 0.50 10.40 315 GLU A CA 1
ATOM 2125 C C . GLU A 1 315 ? 8.617 -1.193 4.610 1.00 11.05 315 GLU A C 1
ATOM 2126 O O . GLU A 1 315 ? 7.577 -1.813 4.834 1.00 10.59 315 GLU A O 1
ATOM 2137 N N . LYS A 1 316 ? 8.646 -0.148 3.775 1.00 9.68 316 LYS A N 1
ATOM 2138 C CA . LYS A 1 316 ? 7.333 0.277 3.152 1.00 9.73 316 LYS A CA 1
ATOM 2139 C C . LYS A 1 316 ? 6.841 -0.809 2.254 1.00 9.61 316 LYS A C 1
ATOM 2140 O O . LYS A 1 316 ? 5.655 -1.219 2.326 1.00 10.35 316 LYS A O 1
ATOM 2146 N N . TYR A 1 317 ? 7.674 -1.342 1.383 1.00 9.06 317 TYR A N 1
ATOM 2147 C CA . TYR A 1 317 ? 7.197 -2.324 0.436 1.00 8.73 317 TYR A CA 1
ATOM 2148 C C . TYR A 1 317 ? 6.695 -3.585 1.117 1.00 9.13 317 TYR A C 1
ATOM 2149 O O . TYR A 1 317 ? 5.650 -4.138 0.772 1.00 10.04 317 TYR A O 1
ATOM 2158 N N . HIS A 1 318 ? 7.413 -4.046 2.137 1.00 9.24 318 HIS A N 1
ATOM 2159 C CA . HIS A 1 318 ? 6.952 -5.245 2.864 1.00 9.14 318 HIS A CA 1
ATOM 2160 C C . HIS A 1 318 ? 5.575 -4.997 3.454 1.00 9.14 318 HIS A C 1
ATOM 2161 O O . HIS A 1 318 ? 4.669 -5.832 3.313 1.00 9.61 318 HIS A O 1
ATOM 2168 N N . LEU A 1 319 ? 5.414 -3.942 4.221 1.00 9.51 319 LEU A N 1
ATOM 2169 C CA . LEU A 1 319 ? 4.128 -3.699 4.895 1.00 9.56 319 LEU A CA 1
ATOM 2170 C C . LEU A 1 319 ? 3.016 -3.541 3.893 1.00 9.50 319 LEU A C 1
ATOM 2171 O O . LEU A 1 319 ? 1.900 -4.028 4.099 1.00 9.76 319 LEU A O 1
ATOM 2176 N N . LEU A 1 320 ? 3.269 -2.917 2.730 1.00 9.36 320 LEU A N 1
ATOM 2177 C CA . LEU A 1 320 ? 2.247 -2.850 1.679 1.00 9.59 320 LEU A CA 1
ATOM 2178 C C . LEU A 1 320 ? 1.879 -4.198 1.128 1.00 8.95 320 LEU A C 1
ATOM 2179 O O . LEU A 1 320 ? 0.665 -4.469 0.881 1.00 11.11 320 LEU A O 1
ATOM 2184 N N . ALA A 1 321 ? 2.874 -5.042 0.859 1.00 9.01 321 ALA A N 1
ATOM 2185 C CA . ALA A 1 321 ? 2.647 -6.366 0.353 1.00 8.95 321 ALA A CA 1
ATOM 2186 C C . ALA A 1 321 ? 1.884 -7.186 1.333 1.00 8.99 321 ALA A C 1
ATOM 2187 O O . ALA A 1 321 ? 0.912 -7.852 0.942 1.00 9.66 321 ALA A O 1
ATOM 2189 N N . GLU A 1 322 ? 2.212 -7.156 2.614 1.00 9.68 322 GLU A N 1
ATOM 2190 C CA . GLU A 1 322 ? 1.480 -7.947 3.634 1.00 9.50 322 GLU A CA 1
ATOM 2191 C C . GLU A 1 322 ? 0.069 -7.481 3.723 1.00 9.31 322 GLU A C 1
ATOM 2192 O O . GLU A 1 322 ? -0.874 -8.311 3.830 1.00 10.11 322 GLU A O 1
ATOM 2198 N N . THR A 1 323 ? -0.178 -6.176 3.650 1.00 9.35 323 THR A N 1
ATOM 2199 C CA . THR A 1 323 ? -1.523 -5.625 3.733 1.00 9.45 323 THR A CA 1
ATOM 2200 C C . THR A 1 323 ? -2.347 -6.046 2.511 1.00 9.59 323 THR A C 1
ATOM 2201 O O . THR A 1 323 ? -3.499 -6.535 2.647 1.00 9.31 323 THR A O 1
ATOM 2205 N N . MET A 1 324 ? -1.784 -5.886 1.321 1.00 9.40 324 MET A N 1
ATOM 2206 C CA . MET A 1 324 ? -2.504 -6.303 0.127 1.00 9.65 324 MET A CA 1
ATOM 2207 C C . MET A 1 324 ? -2.886 -7.738 0.145 1.00 9.52 324 MET A C 1
ATOM 2208 O O . MET A 1 324 ? -4.003 -8.068 -0.277 1.00 9.49 324 MET A O 1
ATOM 2213 N N . HIS A 1 325 ? -2.067 -8.624 0.684 1.00 10.11 325 HIS A N 1
ATOM 2214 C CA . HIS A 1 325 ? -2.456 -10.001 0.642 1.00 9.08 325 HIS A CA 1
ATOM 2215 C C . HIS A 1 325 ? -3.725 -10.211 1.452 1.00 9.09 325 HIS A C 1
ATOM 2216 O O . HIS A 1 325 ? -4.576 -11.036 1.047 1.00 9.89 325 HIS A O 1
ATOM 2223 N N . LEU A 1 326 ? -3.860 -9.559 2.583 1.00 8.89 326 LEU A N 1
ATOM 2224 C CA . LEU A 1 326 ? -5.045 -9.645 3.405 1.00 9.92 326 LEU A CA 1
ATOM 2225 C C . LEU A 1 326 ? -6.280 -9.084 2.717 1.00 9.86 326 LEU A C 1
ATOM 2226 O O . LEU A 1 326 ? -7.377 -9.706 2.732 1.00 10.02 326 LEU A O 1
ATOM 2231 N N . SER A 1 327 ? -6.169 -7.901 2.144 1.00 9.07 327 SER A N 1
ATOM 2232 C CA . SER A 1 327 ? -7.323 -7.239 1.563 1.00 9.10 327 SER A CA 1
ATOM 2233 C C . SER A 1 327 ? -7.830 -7.950 0.317 1.00 9.90 327 SER A C 1
ATOM 2234 O O . SER A 1 327 ? -8.993 -8.191 0.087 1.00 9.39 327 SER A O 1
ATOM 2237 N N . TYR A 1 328 ? -6.878 -8.395 -0.540 1.00 9.77 328 TYR A N 1
ATOM 2238 C CA . TYR A 1 328 ? -7.269 -9.167 -1.736 1.00 8.95 328 TYR A CA 1
ATOM 2239 C C . TYR A 1 328 ? -7.932 -10.486 -1.388 1.00 9.29 328 TYR A C 1
ATOM 2240 O O . TYR A 1 328 ? -8.822 -10.951 -2.044 1.00 9.24 328 TYR A O 1
ATOM 2249 N N . ALA A 1 329 ? -7.532 -11.080 -0.286 1.00 9.66 329 ALA A N 1
ATOM 2250 C CA . ALA A 1 329 ? -8.163 -12.363 0.164 1.00 9.67 329 ALA A CA 1
ATOM 2251 C C . ALA A 1 329 ? -9.610 -12.069 0.620 1.00 9.95 329 ALA A C 1
ATOM 2252 O O . ALA A 1 329 ? -10.521 -12.821 0.279 1.00 9.95 329 ALA A O 1
ATOM 2254 N N . ASP A 1 330 ? -9.853 -10.969 1.333 1.00 9.68 330 ASP A N 1
ATOM 2255 C CA . ASP A 1 330 ? -11.212 -10.608 1.745 1.00 9.80 330 ASP A CA 1
ATOM 2256 C C . ASP A 1 330 ? -12.025 -10.305 0.479 1.00 10.23 330 ASP A C 1
ATOM 2257 O O . ASP A 1 330 ? -13.189 -10.670 0.382 1.00 9.89 330 ASP A O 1
ATOM 2262 N N . ARG A 1 331 ? -11.453 -9.622 -0.508 1.00 9.76 331 ARG A N 1
ATOM 2263 C CA . ARG A 1 331 ? -12.150 -9.328 -1.749 1.00 9.24 331 ARG A CA 1
ATOM 2264 C C . ARG A 1 331 ? -12.593 -10.585 -2.441 1.00 9.83 331 ARG A C 1
ATOM 2265 O O . ARG A 1 331 ? -13.752 -10.669 -2.928 1.00 10.69 331 ARG A O 1
ATOM 2273 N N . ALA A 1 332 ? -11.697 -11.570 -2.551 1.00 10.27 332 ALA A N 1
ATOM 2274 C CA . ALA A 1 332 ? -12.057 -12.842 -3.223 1.00 10.23 332 ALA A CA 1
ATOM 2275 C C . ALA A 1 332 ? -13.194 -13.517 -2.556 1.00 10.94 332 ALA A C 1
ATOM 2276 O O . ALA A 1 332 ? -13.984 -14.202 -3.221 1.00 11.88 332 ALA A O 1
ATOM 2278 N N . ALA A 1 333 ? -13.256 -13.441 -1.218 1.00 10.52 333 ALA A N 1
ATOM 2279 C CA . ALA A 1 333 ? -14.314 -14.122 -0.489 1.00 10.87 333 ALA A CA 1
ATOM 2280 C C . ALA A 1 333 ? -15.640 -13.425 -0.500 1.00 10.83 333 ALA A C 1
ATOM 2281 O O . ALA A 1 333 ? -16.710 -14.085 -0.434 1.00 11.02 333 ALA A O 1
ATOM 2283 N N . TYR A 1 334 ? -15.630 -12.102 -0.423 1.00 10.26 334 TYR A N 1
ATOM 2284 C CA . TYR A 1 334 ? -16.823 -11.372 0.051 1.00 12.27 334 TYR A CA 1
ATOM 2285 C C . TYR A 1 334 ? -17.370 -10.354 -0.887 1.00 12.47 334 TYR A C 1
ATOM 2286 O O . TYR A 1 334 ? -18.404 -9.686 -0.537 1.00 15.76 334 TYR A O 1
ATOM 2295 N N . ALA A 1 335 ? -16.794 -10.151 -2.025 1.00 9.92 335 ALA A N 1
ATOM 2296 C CA . ALA A 1 335 ? -17.239 -9.079 -2.912 1.00 10.72 335 ALA A CA 1
ATOM 2297 C C . ALA A 1 335 ? -17.999 -9.565 -4.162 1.00 11.43 335 ALA A C 1
ATOM 2298 O O . ALA A 1 335 ? -17.556 -10.462 -4.860 1.00 10.86 335 ALA A O 1
ATOM 2300 N N . GLY A 1 336 ? -19.175 -8.937 -4.444 1.00 10.52 336 GLY A N 1
ATOM 2301 C CA . GLY A 1 336 ? -19.929 -9.225 -5.630 1.00 11.11 336 GLY A CA 1
ATOM 2302 C C . GLY A 1 336 ? -21.024 -8.212 -5.738 1.00 10.75 336 GLY A C 1
ATOM 2303 O O . GLY A 1 336 ? -21.046 -7.238 -4.967 1.00 11.35 336 GLY A O 1
ATOM 2304 N N . ASP A 1 337 ? -21.893 -8.385 -6.724 1.00 9.41 337 ASP A N 1
ATOM 2305 C CA . ASP A 1 337 ? -22.949 -7.399 -7.014 1.00 9.44 337 ASP A CA 1
ATOM 2306 C C . ASP A 1 337 ? -23.960 -7.397 -5.875 1.00 10.67 337 ASP A C 1
ATOM 2307 O O . ASP A 1 337 ? -24.589 -8.424 -5.590 1.00 10.33 337 ASP A O 1
ATOM 2312 N N . PRO A 1 338 ? -24.127 -6.248 -5.169 1.00 11.01 338 PRO A N 1
ATOM 2313 C CA . PRO A 1 338 ? -24.959 -6.193 -3.972 1.00 9.83 338 PRO A CA 1
ATOM 2314 C C . PRO A 1 338 ? -26.472 -6.311 -4.290 1.00 10.74 338 PRO A C 1
ATOM 2315 O O . PRO A 1 338 ? -27.243 -6.508 -3.349 1.00 11.99 338 PRO A O 1
ATOM 2319 N N . GLU A 1 339 ? -26.847 -6.243 -5.542 1.00 9.81 339 GLU A N 1
ATOM 2320 C CA . GLU A 1 339 ? -28.221 -6.540 -5.883 1.00 11.17 339 GLU A CA 1
ATOM 2321 C C . GLU A 1 339 ? -28.482 -7.980 -5.574 1.00 10.88 339 GLU A C 1
ATOM 2322 O O . GLU A 1 339 ? -29.651 -8.359 -5.261 1.00 11.87 339 GLU A O 1
ATOM 2328 N N . PHE A 1 340 ? -27.486 -8.870 -5.600 1.00 10.64 340 PHE A N 1
ATOM 2329 C CA . PHE A 1 340 ? -27.600 -10.315 -5.461 1.00 12.24 340 PHE A CA 1
ATOM 2330 C C . PHE A 1 340 ? -27.064 -10.830 -4.155 1.00 11.61 340 PHE A C 1
ATOM 2331 O O . PHE A 1 340 ? -27.652 -11.754 -3.553 1.00 13.28 340 PHE A O 1
ATOM 2339 N N . VAL A 1 341 ? -25.895 -10.335 -3.730 1.00 11.93 341 VAL A N 1
ATOM 2340 C CA . VAL A 1 341 ? -25.151 -10.846 -2.589 1.00 11.80 341 VAL A CA 1
ATOM 2341 C C . VAL A 1 341 ? -24.900 -9.799 -1.543 1.00 11.13 341 VAL A C 1
ATOM 2342 O O . VAL A 1 341 ? -24.793 -8.596 -1.825 1.00 12.31 341 VAL A O 1
ATOM 2346 N N . ASP A 1 342 ? -24.847 -10.219 -0.309 1.00 11.94 342 ASP A N 1
ATOM 2347 C CA . ASP A 1 342 ? -24.675 -9.321 0.788 1.00 11.96 342 ASP A CA 1
ATOM 2348 C C . ASP A 1 342 ? -23.142 -9.189 1.049 1.00 11.83 342 ASP A C 1
ATOM 2349 O O . ASP A 1 342 ? -22.466 -10.169 1.409 1.00 12.09 342 ASP A O 1
ATOM 2354 N N . VAL A 1 343 ? -22.636 -7.969 0.871 1.00 12.14 343 VAL A N 1
ATOM 2355 C CA . VAL A 1 343 ? -21.234 -7.608 1.089 1.00 11.50 343 VAL A CA 1
ATOM 2356 C C . VAL A 1 343 ? -21.137 -6.993 2.497 1.00 11.86 343 VAL A C 1
ATOM 2357 O O . VAL A 1 343 ? -21.840 -6.045 2.827 1.00 12.69 343 VAL A O 1
ATOM 2361 N N . PRO A 1 344 ? -20.208 -7.467 3.334 1.00 11.87 344 PRO A N 1
ATOM 2362 C CA . PRO A 1 344 ? -20.115 -6.972 4.728 1.00 11.78 344 PRO A CA 1
ATOM 2363 C C . PRO A 1 344 ? -19.298 -5.731 4.829 1.00 11.66 344 PRO A C 1
ATOM 2364 O O . PRO A 1 344 ? -18.195 -5.678 5.404 1.00 11.68 344 PRO A O 1
ATOM 2368 N N . LEU A 1 345 ? -19.819 -4.630 4.302 1.00 11.74 345 LEU A N 1
ATOM 2369 C CA . LEU A 1 345 ? -19.100 -3.368 4.233 1.00 11.53 345 LEU A CA 1
ATOM 2370 C C . LEU A 1 345 ? -18.783 -2.838 5.601 1.00 12.27 345 LEU A C 1
ATOM 2371 O O . LEU A 1 345 ? -17.716 -2.208 5.753 1.00 13.99 345 LEU A O 1
ATOM 2376 N N . ARG A 1 346 ? -19.717 -2.918 6.557 1.00 11.72 346 ARG A N 1
ATOM 2377 C CA . ARG A 1 346 ? -19.411 -2.375 7.888 1.00 13.09 346 ARG A CA 1
ATOM 2378 C C . ARG A 1 346 ? -18.298 -3.231 8.560 1.00 11.43 346 ARG A C 1
ATOM 2379 O O . ARG A 1 346 ? -17.339 -2.667 9.099 1.00 12.72 346 ARG A O 1
ATOM 2387 N N . GLY A 1 347 ? -18.412 -4.572 8.500 1.00 11.93 347 GLY A N 1
ATOM 2388 C CA . GLY A 1 347 ? -17.426 -5.452 9.129 1.00 10.88 347 GLY A CA 1
ATOM 2389 C C . GLY A 1 347 ? -16.050 -5.304 8.535 1.00 10.63 347 GLY A C 1
ATOM 2390 O O . GLY A 1 347 ? -15.061 -5.222 9.278 1.00 11.04 347 GLY A O 1
ATOM 2391 N N . LEU A 1 348 ? -15.978 -5.145 7.241 1.00 10.12 348 LEU A N 1
ATOM 2392 C CA . LEU A 1 348 ? -14.696 -5.038 6.542 1.00 9.92 348 LEU A CA 1
ATOM 2393 C C . LEU A 1 348 ? -13.881 -3.828 6.957 1.00 10.55 348 LEU A C 1
ATOM 2394 O O . LEU A 1 348 ? -12.660 -3.825 6.785 1.00 10.48 348 LEU A O 1
ATOM 2399 N N . LEU A 1 349 ? -14.541 -2.758 7.451 1.00 10.12 349 LEU A N 1
ATOM 2400 C CA . LEU A 1 349 ? -13.899 -1.546 7.832 1.00 11.44 349 LEU A CA 1
ATOM 2401 C C . LEU A 1 349 ? -14.015 -1.261 9.362 1.00 10.62 349 LEU A C 1
ATOM 2402 O O . LEU A 1 349 ? -13.589 -0.207 9.836 1.00 11.55 349 LEU A O 1
ATOM 2407 N N . ASP A 1 350 ? -14.592 -2.182 10.118 1.00 10.44 350 ASP A N 1
ATOM 2408 C CA . ASP A 1 350 ? -14.759 -1.964 11.556 1.00 10.95 350 ASP A CA 1
ATOM 2409 C C . ASP A 1 350 ? -13.386 -1.847 12.175 1.00 10.95 350 ASP A C 1
ATOM 2410 O O . ASP A 1 350 ? -12.516 -2.690 11.894 1.00 10.80 350 ASP A O 1
ATOM 2415 N N . PRO A 1 351 ? -13.168 -0.867 13.063 1.00 10.86 351 PRO A N 1
ATOM 2416 C CA . PRO A 1 351 ? -11.811 -0.769 13.656 1.00 11.89 351 PRO A CA 1
ATOM 2417 C C . PRO A 1 351 ? -11.330 -2.028 14.399 1.00 11.68 351 PRO A C 1
ATOM 2418 O O . PRO A 1 351 ? -10.114 -2.277 14.473 1.00 11.80 351 PRO A O 1
ATOM 2422 N N . ASP A 1 352 ? -12.206 -2.803 15.007 1.00 10.91 352 ASP A N 1
ATOM 2423 C CA . ASP A 1 352 ? -11.828 -4.044 15.636 1.00 10.77 352 ASP A CA 1
ATOM 2424 C C . ASP A 1 352 ? -11.341 -5.021 14.627 1.00 10.87 352 ASP A C 1
ATOM 2425 O O . ASP A 1 352 ? -10.459 -5.853 14.863 1.00 11.02 352 ASP A O 1
ATOM 2430 N N . TYR A 1 353 ? -12.040 -5.108 13.486 1.00 10.55 353 TYR A N 1
ATOM 2431 C CA . TYR A 1 353 ? -11.646 -6.027 12.409 1.00 10.26 353 TYR A CA 1
ATOM 2432 C C . TYR A 1 353 ? -10.303 -5.595 11.799 1.00 10.00 353 TYR A C 1
ATOM 2433 O O . TYR A 1 353 ? -9.433 -6.442 11.601 1.00 10.73 353 TYR A O 1
ATOM 2442 N N . ILE A 1 354 ? -10.089 -4.323 11.663 1.00 10.54 354 ILE A N 1
ATOM 2443 C CA . ILE A 1 354 ? -8.818 -3.814 11.198 1.00 10.69 354 ILE A CA 1
ATOM 2444 C C . ILE A 1 354 ? -7.711 -4.238 12.144 1.00 11.02 354 ILE A C 1
ATOM 2445 O O . ILE A 1 354 ? -6.682 -4.749 11.693 1.00 9.81 354 ILE A O 1
ATOM 2450 N N . LYS A 1 355 ? -7.929 -4.144 13.449 1.00 11.38 355 LYS A N 1
ATOM 2451 C CA . LYS A 1 355 ? -6.884 -4.630 14.395 1.00 11.77 355 LYS A CA 1
ATOM 2452 C C . LYS A 1 355 ? -6.687 -6.112 14.307 1.00 12.85 355 LYS A C 1
ATOM 2453 O O . LYS A 1 355 ? -5.545 -6.570 14.414 1.00 12.62 355 LYS A O 1
ATOM 2459 N N . GLU A 1 356 ? -7.712 -6.935 14.096 1.00 11.92 356 GLU A N 1
ATOM 2460 C CA . GLU A 1 356 ? -7.541 -8.354 13.893 1.00 13.75 356 GLU A CA 1
ATOM 2461 C C . GLU A 1 356 ? -6.581 -8.647 12.732 1.00 13.66 356 GLU A C 1
ATOM 2462 O O . GLU A 1 356 ? -5.651 -9.448 12.789 1.00 13.62 356 GLU A O 1
ATOM 2468 N N . ARG A 1 357 ? -6.823 -7.951 11.619 1.00 10.99 357 ARG A N 1
ATOM 2469 C CA . ARG A 1 357 ? -6.018 -8.167 10.451 1.00 11.21 357 ARG A CA 1
ATOM 2470 C C . ARG A 1 357 ? -4.608 -7.657 10.656 1.00 11.52 357 ARG A C 1
ATOM 2471 O O . ARG A 1 357 ? -3.654 -8.247 10.152 1.00 11.97 357 ARG A O 1
ATOM 2479 N N . GLN A 1 358 ? -4.458 -6.546 11.369 1.00 10.49 358 GLN A N 1
ATOM 2480 C CA . GLN A 1 358 ? -3.142 -5.982 11.622 1.00 10.38 358 GLN A CA 1
ATOM 2481 C C . GLN A 1 358 ? -2.279 -6.918 12.458 1.00 11.65 358 GLN A C 1
ATOM 2482 O O . GLN A 1 358 ? -1.047 -6.823 12.369 1.00 12.09 358 GLN A O 1
ATOM 2488 N N . LYS A 1 359 ? -2.822 -7.862 13.195 1.00 11.10 359 LYS A N 1
ATOM 2489 C CA . LYS A 1 359 ? -1.970 -8.853 13.918 1.00 12.37 359 LYS A CA 1
ATOM 2490 C C . LYS A 1 359 ? -1.112 -9.601 12.951 1.00 13.29 359 LYS A C 1
ATOM 2491 O O . LYS A 1 359 ? -0.021 -10.075 13.348 1.00 15.37 359 LYS A O 1
ATOM 2497 N N . LEU A 1 360 ? -1.540 -9.742 11.710 1.00 11.35 360 LEU A N 1
ATOM 2498 C CA . LEU A 1 360 ? -0.848 -10.465 10.667 1.00 13.88 360 LEU A CA 1
ATOM 2499 C C . LEU A 1 360 ? 0.081 -9.621 9.816 1.00 15.61 360 LEU A C 1
ATOM 2500 O O . LEU A 1 360 ? 0.666 -10.151 8.780 1.00 18.11 360 LEU A O 1
ATOM 2505 N N . ILE A 1 361 ? 0.221 -8.335 10.108 1.00 13.96 361 ILE A N 1
ATOM 2506 C CA . ILE A 1 361 ? 1.027 -7.386 9.293 1.00 15.30 361 ILE A CA 1
ATOM 2507 C C . ILE A 1 361 ? 2.135 -6.919 10.261 1.00 15.52 361 ILE A C 1
ATOM 2508 O O . ILE A 1 361 ? 1.881 -6.178 11.225 1.00 15.55 361 ILE A O 1
ATOM 2513 N N . SER A 1 362 ? 3.373 -7.323 9.947 1.00 15.30 362 SER A N 1
ATOM 2514 C CA A SER A 1 362 ? 4.525 -6.972 10.766 0.50 14.03 362 SER A CA 1
ATOM 2515 C CA B SER A 1 362 ? 4.512 -6.790 10.725 0.50 14.05 362 SER A CA 1
ATOM 2516 C C . SER A 1 362 ? 5.815 -6.978 9.962 1.00 14.62 362 SER A C 1
ATOM 2517 O O . SER A 1 362 ? 5.965 -7.759 9.011 1.00 13.54 362 SER A O 1
ATOM 2522 N N . LEU A 1 363 ? 6.784 -6.185 10.428 1.00 13.27 363 LEU A N 1
ATOM 2523 C CA . LEU A 1 363 ? 8.159 -6.263 9.897 1.00 13.23 363 LEU A CA 1
ATOM 2524 C C . LEU A 1 363 ? 8.897 -7.462 10.449 1.00 14.91 363 LEU A C 1
ATOM 2525 O O . LEU A 1 363 ? 9.898 -7.781 9.897 1.00 15.34 363 LEU A O 1
ATOM 2530 N N . ASP A 1 364 ? 8.318 -8.167 11.433 1.00 15.44 364 ASP A N 1
ATOM 2531 C CA . ASP A 1 364 ? 9.085 -9.263 12.071 1.00 17.80 364 ASP A CA 1
ATOM 2532 C C . ASP A 1 364 ? 9.169 -10.458 11.215 1.00 18.84 364 ASP A C 1
ATOM 2533 O O . ASP A 1 364 ? 10.115 -11.266 11.385 1.00 23.04 364 ASP A O 1
ATOM 2538 N N . SER A 1 365 ? 8.238 -10.712 10.308 1.00 16.90 365 SER A N 1
ATOM 2539 C CA . SER A 1 365 ? 8.145 -11.942 9.604 1.00 16.84 365 SER A CA 1
ATOM 2540 C C . SER A 1 365 ? 7.285 -11.819 8.357 1.00 14.99 365 SER A C 1
ATOM 2541 O O . SER A 1 365 ? 6.561 -10.838 8.207 1.00 15.54 365 SER A O 1
ATOM 2544 N N . MET A 1 366 ? 7.400 -12.732 7.449 1.00 15.79 366 MET A N 1
ATOM 2545 C CA . MET A 1 366 ? 6.554 -12.897 6.300 1.00 15.69 366 MET A CA 1
ATOM 2546 C C . MET A 1 366 ? 5.315 -13.685 6.705 1.00 15.36 366 MET A C 1
ATOM 2547 O O . MET A 1 366 ? 5.421 -14.834 7.256 1.00 16.43 366 MET A O 1
ATOM 2552 N N . ASN A 1 367 ? 4.107 -13.113 6.469 1.00 11.87 367 ASN A N 1
ATOM 2553 C CA . ASN A 1 367 ? 2.887 -13.814 6.824 1.00 12.25 367 ASN A CA 1
ATOM 2554 C C . ASN A 1 367 ? 2.503 -14.707 5.654 1.00 11.94 367 ASN A C 1
ATOM 2555 O O . ASN A 1 367 ? 2.298 -14.286 4.517 1.00 13.21 367 ASN A O 1
ATOM 2560 N N . ARG A 1 368 ? 2.296 -16.023 5.945 1.00 12.83 368 ARG A N 1
ATOM 2561 C CA . ARG A 1 368 ? 1.820 -16.974 5.019 1.00 13.56 368 ARG A CA 1
ATOM 2562 C C . ARG A 1 368 ? 0.354 -17.393 5.416 1.00 13.17 368 ARG A C 1
ATOM 2563 O O . ARG A 1 368 ? -0.206 -18.146 4.676 1.00 16.38 368 ARG A O 1
ATOM 2571 N N . ASP A 1 369 ? -0.226 -16.838 6.459 1.00 12.48 369 ASP A N 1
ATOM 2572 C CA . ASP A 1 369 ? -1.650 -17.077 6.819 1.00 13.11 369 ASP A CA 1
ATOM 2573 C C . ASP A 1 369 ? -2.470 -15.980 6.134 1.00 12.00 369 ASP A C 1
ATOM 2574 O O . ASP A 1 369 ? -2.766 -14.973 6.770 1.00 12.42 369 ASP A O 1
ATOM 2579 N N . VAL A 1 370 ? -2.777 -16.213 4.872 1.00 13.16 370 VAL A N 1
ATOM 2580 C CA . VAL A 1 370 ? -3.370 -15.189 4.025 1.00 12.53 370 VAL A CA 1
ATOM 2581 C C . VAL A 1 370 ? -4.831 -15.478 3.609 1.00 12.14 370 VAL A C 1
ATOM 2582 O O . VAL A 1 370 ? -5.320 -14.871 2.621 1.00 14.36 370 VAL A O 1
ATOM 2586 N N . LYS A 1 371 ? -5.523 -16.232 4.400 1.00 12.15 371 LYS A N 1
ATOM 2587 C CA . LYS A 1 371 ? -6.948 -16.451 4.148 1.00 12.56 371 LYS A CA 1
ATOM 2588 C C . LYS A 1 371 ? -7.704 -15.169 4.453 1.00 12.11 371 LYS A C 1
ATOM 2589 O O . LYS A 1 371 ? -7.228 -14.275 5.148 1.00 11.88 371 LYS A O 1
ATOM 2595 N N . GLU A 1 372 ? -8.925 -15.112 3.905 1.00 11.59 372 GLU A N 1
ATOM 2596 C CA . GLU A 1 372 ? -9.846 -14.084 4.355 1.00 10.74 372 GLU A CA 1
ATOM 2597 C C . GLU A 1 372 ? -10.043 -14.115 5.864 1.00 10.56 372 GLU A C 1
ATOM 2598 O O . GLU A 1 372 ? -10.016 -15.169 6.501 1.00 12.87 372 GLU A O 1
ATOM 2604 N N . GLY A 1 373 ? -10.312 -12.950 6.422 1.00 9.88 373 GLY A N 1
ATOM 2605 C CA . GLY A 1 373 ? -10.758 -12.853 7.818 1.00 10.64 373 GLY A CA 1
ATOM 2606 C C . GLY A 1 373 ? -12.266 -13.076 7.912 1.00 10.93 373 GLY A C 1
ATOM 2607 O O . GLY A 1 373 ? -12.907 -13.503 6.964 1.00 11.69 373 GLY A O 1
ATOM 2608 N N . ASP A 1 374 ? -12.791 -12.868 9.098 1.00 11.94 374 ASP A N 1
ATOM 2609 C CA . ASP A 1 374 ? -14.244 -13.001 9.362 1.00 12.26 374 ASP A CA 1
ATOM 2610 C C . ASP A 1 374 ? -14.837 -11.637 9.712 1.00 12.85 374 ASP A C 1
ATOM 2611 O O . ASP A 1 374 ? -15.153 -11.305 10.871 1.00 12.47 374 ASP A O 1
ATOM 2616 N N . PRO A 1 375 ? -15.117 -10.813 8.704 1.00 10.55 375 PRO A N 1
ATOM 2617 C CA . PRO A 1 375 ? -15.775 -9.570 8.963 1.00 10.91 375 PRO A CA 1
ATOM 2618 C C . PRO A 1 375 ? -17.259 -9.672 9.452 1.00 11.30 375 PRO A C 1
ATOM 2619 O O . PRO A 1 375 ? -17.753 -8.701 9.999 1.00 11.99 375 PRO A O 1
ATOM 2623 N N . TRP A 1 376 ? -17.871 -10.824 9.268 1.00 12.28 376 TRP A N 1
ATOM 2624 C CA . TRP A 1 376 ? -19.281 -11.013 9.681 1.00 12.81 376 TRP A CA 1
ATOM 2625 C C . TRP A 1 376 ? -19.421 -11.043 11.188 1.00 13.36 376 TRP A C 1
ATOM 2626 O O . TRP A 1 376 ? -20.498 -10.775 11.690 1.00 14.82 376 TRP A O 1
ATOM 2637 N N . LYS A 1 377 ? -18.287 -11.187 11.910 1.00 13.60 377 LYS A N 1
ATOM 2638 C CA . LYS A 1 377 ? -18.326 -11.048 13.385 1.00 12.61 377 LYS A CA 1
ATOM 2639 C C . LYS A 1 377 ? -18.798 -9.654 13.753 1.00 14.20 377 LYS A C 1
ATOM 2640 O O . LYS A 1 377 ? -19.449 -9.456 14.816 1.00 15.35 377 LYS A O 1
ATOM 2646 N N . TYR A 1 378 ? -18.579 -8.653 12.886 1.00 13.05 378 TYR A N 1
ATOM 2647 C CA . TYR A 1 378 ? -18.825 -7.234 13.118 1.00 12.87 378 TYR A CA 1
ATOM 2648 C C . TYR A 1 378 ? -20.003 -6.743 12.212 1.00 16.03 378 TYR A C 1
ATOM 2649 O O . TYR A 1 378 ? -20.138 -5.526 11.986 1.00 18.53 378 TYR A O 1
ATOM 2658 N N . GLU A 1 379 ? -20.858 -7.696 11.828 1.00 14.65 379 GLU A N 1
ATOM 2659 C CA . GLU A 1 379 ? -22.149 -7.502 11.126 1.00 17.84 379 GLU A CA 1
ATOM 2660 C C . GLU A 1 379 ? -23.316 -8.154 11.802 1.00 23.96 379 GLU A C 1
ATOM 2661 O O . GLU A 1 379 ? -23.189 -9.113 12.607 1.00 23.59 379 GLU A O 1
ATOM 2667 N N . GLU A 1 380 ? -24.469 -7.575 11.550 1.00 22.83 380 GLU A N 1
ATOM 2668 C CA . GLU A 1 380 ? -25.729 -8.232 12.002 1.00 28.13 380 GLU A CA 1
ATOM 2669 C C . GLU A 1 380 ? -26.057 -9.579 11.352 1.00 31.93 380 GLU A C 1
ATOM 2670 O O . GLU A 1 380 ? -26.497 -10.506 12.071 1.00 35.23 380 GLU A O 1
ATOM 2676 N N . GLY A 1 381 ? -25.828 -9.731 10.042 1.00 24.84 381 GLY A N 1
ATOM 2677 C CA . GLY A 1 381 ? -26.198 -10.974 9.342 1.00 26.08 381 GLY A CA 1
ATOM 2678 C C . GLY A 1 381 ? -25.087 -11.929 8.988 1.00 27.32 381 GLY A C 1
ATOM 2679 O O . GLY A 1 381 ? -24.044 -11.903 9.641 1.00 26.22 381 GLY A O 1
ATOM 2680 N N . GLU A 1 382 ? -25.277 -12.697 7.897 1.00 25.92 382 GLU A N 1
ATOM 2681 C CA . GLU A 1 382 ? -24.319 -13.718 7.381 1.00 25.79 382 GLU A CA 1
ATOM 2682 C C . GLU A 1 382 ? -24.287 -13.686 5.873 1.00 21.84 382 GLU A C 1
ATOM 2683 O O . GLU A 1 382 ? -25.219 -13.154 5.215 1.00 23.17 382 GLU A O 1
ATOM 2689 N N . PRO A 1 383 ? -23.253 -14.266 5.257 1.00 17.83 383 PRO A N 1
ATOM 2690 C CA . PRO A 1 383 ? -23.237 -14.225 3.797 1.00 19.36 383 PRO A CA 1
ATOM 2691 C C . PRO A 1 383 ? -24.321 -15.129 3.223 1.00 17.43 383 PRO A C 1
ATOM 2692 O O . PRO A 1 383 ? -24.553 -16.220 3.784 1.00 21.61 383 PRO A O 1
ATOM 2696 N N . ASN A 1 384 ? -24.788 -14.777 2.032 1.00 15.44 384 ASN A N 1
ATOM 2697 C CA . ASN A 1 384 ? -25.764 -15.587 1.307 1.00 16.08 384 ASN A CA 1
ATOM 2698 C C . ASN A 1 384 ? -25.109 -16.218 0.076 1.00 15.49 384 ASN A C 1
ATOM 2699 O O . ASN A 1 384 ? -25.612 -16.134 -1.033 1.00 15.54 384 ASN A O 1
ATOM 2704 N N . TYR A 1 385 ? -23.931 -16.801 0.318 1.00 14.34 385 TYR A N 1
ATOM 2705 C CA . TYR A 1 385 ? -23.150 -17.471 -0.644 1.00 15.20 385 TYR A CA 1
ATOM 2706 C C . TYR A 1 385 ? -22.062 -18.289 0.037 1.00 14.65 385 TYR A C 1
ATOM 2707 O O . TYR A 1 385 ? -21.793 -18.096 1.243 1.00 16.71 385 TYR A O 1
ATOM 2716 N N . GLU A 1 386 ? -21.388 -19.103 -0.737 1.00 14.66 386 GLU A N 1
ATOM 2717 C CA . GLU A 1 386 ? -20.259 -19.914 -0.305 1.00 16.84 386 GLU A CA 1
ATOM 2718 C C . GLU A 1 386 ? -18.968 -19.154 -0.596 1.00 16.32 386 GLU A C 1
ATOM 2719 O O . GLU A 1 386 ? -18.958 -18.206 -1.362 1.00 14.90 386 GLU A O 1
ATOM 2725 N N . ILE A 1 387 ? -17.891 -19.620 -0.002 1.00 16.73 387 ILE A N 1
ATOM 2726 C CA . ILE A 1 387 ? -16.549 -19.144 -0.272 1.00 16.09 387 ILE A CA 1
ATOM 2727 C C . ILE A 1 387 ? -15.889 -20.202 -1.162 1.00 18.58 387 ILE A C 1
ATOM 2728 O O . ILE A 1 387 ? -15.760 -21.368 -0.827 1.00 19.13 387 ILE A O 1
ATOM 2733 N N . VAL A 1 388 ? -15.567 -19.854 -2.393 1.00 15.66 388 VAL A N 1
ATOM 2734 C CA . VAL A 1 388 ? -15.253 -20.831 -3.459 1.00 16.71 388 VAL A CA 1
ATOM 2735 C C . VAL A 1 388 ? -13.859 -20.491 -4.004 1.00 15.69 388 VAL A C 1
ATOM 2736 O O . VAL A 1 388 ? -13.704 -19.449 -4.668 1.00 16.62 388 VAL A O 1
ATOM 2740 N N . PRO A 1 389 ? -12.807 -21.277 -3.770 1.00 17.64 389 PRO A N 1
ATOM 2741 C CA . PRO A 1 389 ? -11.494 -21.007 -4.364 1.00 16.62 389 PRO A CA 1
ATOM 2742 C C . PRO A 1 389 ? -11.547 -20.929 -5.891 1.00 17.13 389 PRO A C 1
ATOM 2743 O O . PRO A 1 389 ? -12.319 -21.656 -6.554 1.00 17.63 389 PRO A O 1
ATOM 2747 N N . GLN A 1 390 ? -10.782 -20.008 -6.459 1.00 16.66 390 GLN A N 1
ATOM 2748 C CA . GLN A 1 390 ? -10.735 -19.808 -7.868 1.00 16.45 390 GLN A CA 1
ATOM 2749 C C . GLN A 1 390 ? -9.258 -20.014 -8.259 1.00 20.42 390 GLN A C 1
ATOM 2750 O O . GLN A 1 390 ? -8.383 -19.488 -7.589 1.00 23.79 390 GLN A O 1
ATOM 2756 N N . PRO A 1 391 ? -8.992 -20.686 -9.360 1.00 25.25 391 PRO A N 1
ATOM 2757 C CA . PRO A 1 391 ? -7.601 -20.842 -9.885 1.00 29.77 391 PRO A CA 1
ATOM 2758 C C . PRO A 1 391 ? -7.028 -19.486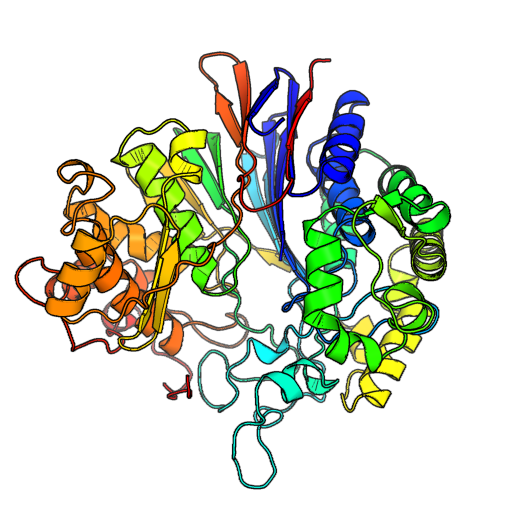 -10.249 1.00 30.16 391 PRO A C 1
ATOM 2759 O O . PRO A 1 391 ? -7.757 -18.530 -10.642 1.00 28.05 391 PRO A O 1
ATOM 2763 N N . GLU A 1 392 ? -5.727 -19.370 -10.075 1.00 28.37 392 GLU A N 1
ATOM 2764 C CA . GLU A 1 392 ? -4.985 -18.172 -10.474 1.00 28.33 392 GLU A CA 1
ATOM 2765 C C . GLU A 1 392 ? -4.480 -18.313 -11.896 1.00 32.94 392 GLU A C 1
ATOM 2766 O O . GLU A 1 392 ? -3.727 -19.246 -12.140 1.00 38.80 392 GLU A O 1
ATOM 2772 N N . THR B 2 1 ? -8.973 -0.222 -19.960 1.00 13.12 399 THR B N 1
ATOM 2773 C CA . THR B 2 1 ? -9.688 0.713 -19.059 1.00 11.62 399 THR B CA 1
ATOM 2774 C C . THR B 2 1 ? -8.998 2.054 -19.195 1.00 10.21 399 THR B C 1
ATOM 2775 O O . THR B 2 1 ? -7.834 2.181 -19.541 1.00 10.16 399 THR B O 1
ATOM 2779 N N . THR B 2 2 ? -9.763 3.109 -18.829 1.00 9.92 400 THR B N 1
ATOM 2780 C CA . THR B 2 2 ? -9.206 4.463 -18.815 1.00 9.44 400 THR B CA 1
ATOM 2781 C C . THR B 2 2 ? -9.883 5.246 -17.680 1.00 9.56 400 THR B C 1
ATOM 2782 O O . THR B 2 2 ? -11.030 4.982 -17.324 1.00 10.76 400 THR B O 1
ATOM 2786 N N . HIS B 2 3 ? -9.138 6.183 -17.089 1.00 9.88 401 HIS B N 1
ATOM 2787 C CA . HIS B 2 3 ? -9.685 7.054 -16.031 1.00 9.11 401 HIS B CA 1
ATOM 2788 C C . HIS B 2 3 ? -9.435 8.482 -16.454 1.00 9.54 401 HIS B C 1
ATOM 2789 O O . HIS B 2 3 ? -8.335 8.869 -16.774 1.00 9.42 401 HIS B O 1
ATOM 2796 N N . PHE B 2 4 ? -10.482 9.328 -16.302 1.00 9.63 402 PHE B N 1
ATOM 2797 C CA . PHE B 2 4 ? -10.310 10.755 -16.569 1.00 10.32 402 PHE B CA 1
ATOM 2798 C C . PHE B 2 4 ? -11.133 11.533 -15.561 1.00 10.00 402 PHE B C 1
ATOM 2799 O O . PHE B 2 4 ? -11.940 10.997 -14.810 1.00 10.46 402 PHE B O 1
ATOM 2807 N N . THR B 2 5 ? -10.803 12.837 -15.527 1.00 10.22 403 THR B N 1
ATOM 2808 C CA . THR B 2 5 ? -11.392 13.698 -14.515 1.00 9.98 403 THR B CA 1
ATOM 2809 C C . THR B 2 5 ? -11.452 15.135 -15.039 1.00 10.13 403 THR B C 1
ATOM 2810 O O . THR B 2 5 ? -10.669 15.540 -15.884 1.00 10.15 403 THR B O 1
ATOM 2814 N N . VAL B 2 6 ? -12.508 15.810 -14.541 1.00 10.77 404 VAL B N 1
ATOM 2815 C CA . VAL B 2 6 ? -12.861 17.200 -14.999 1.00 10.80 404 VAL B CA 1
ATOM 2816 C C . VAL B 2 6 ? -13.339 18.021 -13.782 1.00 10.74 404 VAL B C 1
ATOM 2817 O O . VAL B 2 6 ? -14.104 17.482 -12.952 1.00 11.17 404 VAL B O 1
ATOM 2821 N N . THR B 2 7 ? -12.899 19.295 -13.757 1.00 11.41 405 THR B N 1
ATOM 2822 C CA . THR B 2 7 ? -13.496 20.252 -12.804 1.00 11.34 405 THR B CA 1
ATOM 2823 C C . THR B 2 7 ? -13.858 21.527 -13.606 1.00 12.29 405 THR B C 1
ATOM 2824 O O . THR B 2 7 ? -13.189 21.878 -14.570 1.00 13.73 405 THR B O 1
ATOM 2828 N N . ASP B 2 8 ? -14.975 22.152 -13.164 1.00 13.21 406 ASP B N 1
ATOM 2829 C CA . ASP B 2 8 ? -15.413 23.371 -13.791 1.00 12.93 406 ASP B CA 1
ATOM 2830 C C . ASP B 2 8 ? -15.494 24.533 -12.827 1.00 14.17 406 ASP B C 1
ATOM 2831 O O . ASP B 2 8 ? -15.239 24.463 -11.643 1.00 13.78 406 ASP B O 1
ATOM 2836 N N . GLN B 2 9 ? -15.946 25.643 -13.413 1.00 13.38 407 GLN B N 1
ATOM 2837 C CA . GLN B 2 9 ? -15.988 26.952 -12.732 1.00 15.50 407 GLN B CA 1
ATOM 2838 C C . GLN B 2 9 ? -17.145 27.030 -11.731 1.00 14.94 407 GLN B C 1
ATOM 2839 O O . GLN B 2 9 ? -17.290 28.090 -11.048 1.00 18.42 407 GLN B O 1
ATOM 2845 N N . TRP B 2 10 ? -18.062 26.081 -11.672 1.00 14.25 408 TRP B N 1
ATOM 2846 C CA . TRP B 2 10 ? -19.183 26.013 -10.813 1.00 14.73 408 TRP B CA 1
ATOM 2847 C C . TRP B 2 10 ? -19.023 25.033 -9.630 1.00 13.26 408 TRP B C 1
ATOM 2848 O O . TRP B 2 10 ? -19.990 24.790 -8.917 1.00 16.03 408 TRP B O 1
ATOM 2859 N N . GLY B 2 11 ? -17.791 24.483 -9.494 1.00 14.09 409 GLY B N 1
ATOM 2860 C CA . GLY B 2 11 ? -17.604 23.514 -8.404 1.00 13.98 409 GLY B CA 1
ATOM 2861 C C . GLY B 2 11 ? -17.964 22.074 -8.700 1.00 13.55 409 GLY B C 1
ATOM 2862 O O . GLY B 2 11 ? -17.912 21.284 -7.762 1.00 13.39 409 GLY B O 1
ATOM 2863 N N . ASN B 2 12 ? -18.497 21.740 -9.882 1.00 12.77 410 ASN B N 1
ATOM 2864 C CA . ASN B 2 12 ? -18.724 20.318 -10.220 1.00 11.90 410 ASN B CA 1
ATOM 2865 C C . ASN B 2 12 ? -17.402 19.679 -10.498 1.00 11.09 410 ASN B C 1
ATOM 2866 O O . ASN B 2 12 ? -16.449 20.220 -11.041 1.00 12.90 410 ASN B O 1
ATOM 2871 N N . VAL B 2 13 ? -17.388 18.423 -10.018 1.00 11.19 411 VAL B N 1
ATOM 2872 C CA . VAL B 2 13 ? -16.151 17.608 -10.078 1.00 10.45 411 VAL B CA 1
ATOM 2873 C C . VAL B 2 13 ? -16.549 16.185 -10.527 1.00 10.60 411 VAL B C 1
ATOM 2874 O O . VAL B 2 13 ? -17.470 15.564 -10.042 1.00 11.90 411 VAL B O 1
ATOM 2878 N N . VAL B 2 14 ? -15.850 15.741 -11.599 1.00 11.06 412 VAL B N 1
ATOM 2879 C CA . VAL B 2 14 ? -16.096 14.439 -12.215 1.00 10.97 412 VAL B CA 1
ATOM 2880 C C . VAL B 2 14 ? -14.839 13.576 -12.072 1.00 9.86 412 VAL B C 1
ATOM 2881 O O . VAL B 2 14 ? -13.768 14.007 -12.432 1.00 10.04 412 VAL B O 1
ATOM 2885 N N . SER B 2 15 ? -15.049 12.326 -11.688 1.00 9.99 413 SER B N 1
ATOM 2886 C CA . SER B 2 15 ? -13.991 11.313 -11.642 1.00 10.05 413 SER B CA 1
ATOM 2887 C C . SER B 2 15 ? -14.581 10.014 -12.209 1.00 9.36 413 SER B C 1
ATOM 2888 O O . SER B 2 15 ? -15.554 9.488 -11.661 1.00 10.40 413 SER B O 1
ATOM 2891 N N . TYR B 2 16 ? -14.104 9.638 -13.408 1.00 9.98 414 TYR B N 1
ATOM 2892 C CA . TYR B 2 16 ? -14.833 8.660 -14.263 1.00 9.17 414 TYR B CA 1
ATOM 2893 C C . TYR B 2 16 ? -13.846 7.597 -14.724 1.00 9.48 414 TYR B C 1
ATOM 2894 O O . TYR B 2 16 ? -12.933 7.867 -15.509 1.00 9.70 414 TYR B O 1
ATOM 2903 N N . THR B 2 17 ? -14.099 6.348 -14.281 1.00 9.56 415 THR B N 1
ATOM 2904 C CA . THR B 2 17 ? -13.376 5.192 -14.835 1.00 10.16 415 THR B CA 1
ATOM 2905 C C . THR B 2 17 ? -14.295 4.397 -15.751 1.00 9.74 415 THR B C 1
ATOM 2906 O O . THR B 2 17 ? -15.481 4.242 -15.424 1.00 10.85 415 THR B O 1
ATOM 2910 N N . THR B 2 18 ? -13.762 3.989 -16.892 1.00 10.24 416 THR B N 1
ATOM 2911 C CA . THR B 2 18 ? -14.615 3.456 -17.934 1.00 10.57 416 THR B CA 1
ATOM 2912 C C . THR B 2 18 ? -13.807 2.412 -18.734 1.00 11.19 416 THR B C 1
ATOM 2913 O O . THR B 2 18 ? -12.599 2.567 -18.921 1.00 10.93 416 THR B O 1
ATOM 2917 N N . THR B 2 19 ? -14.492 1.357 -19.234 1.00 10.01 417 THR B N 1
ATOM 2918 C CA . THR B 2 19 ? -13.763 0.188 -19.734 1.00 9.91 417 THR B CA 1
ATOM 2919 C C . THR B 2 19 ? -14.552 -0.668 -20.717 1.00 10.00 417 THR B C 1
ATOM 2920 O O . THR B 2 19 ? -15.808 -0.584 -20.771 1.00 10.34 417 THR B O 1
ATOM 2924 N N . ILE B 2 20 ? -13.802 -1.500 -21.452 1.00 10.18 418 ILE B N 1
ATOM 2925 C CA . ILE B 2 20 ? -14.392 -2.648 -22.176 1.00 10.89 418 ILE B CA 1
ATOM 2926 C C . ILE B 2 20 ? -13.774 -3.908 -21.757 1.00 10.24 418 ILE B C 1
ATOM 2927 O O . ILE B 2 20 ? -13.926 -4.935 -22.449 1.00 10.45 418 ILE B O 1
ATOM 2932 N N . GLU B 2 21 ? -13.120 -3.920 -20.570 1.00 10.15 419 GLU B N 1
ATOM 2933 C CA . GLU B 2 21 ? -12.480 -5.086 -19.967 1.00 10.65 419 GLU B CA 1
ATOM 2934 C C . GLU B 2 21 ? -11.026 -5.128 -20.491 1.00 10.72 419 GLU B C 1
ATOM 2935 O O . GLU B 2 21 ? -10.237 -4.304 -20.167 1.00 10.68 419 GLU B O 1
ATOM 2941 N N . GLN B 2 22 ? -10.704 -6.206 -21.184 1.00 10.85 420 GLN B N 1
ATOM 2942 C CA . GLN B 2 22 ? -9.378 -6.276 -21.814 1.00 10.88 420 GLN B CA 1
ATOM 2943 C C . GLN B 2 22 ? -9.189 -5.158 -22.828 1.00 10.74 420 GLN B C 1
ATOM 2944 O O . GLN B 2 22 ? -10.169 -4.487 -23.244 1.00 11.07 420 GLN B O 1
ATOM 2950 N N . LEU B 2 23 ? -7.977 -4.890 -23.251 1.00 10.75 421 LEU B N 1
ATOM 2951 C CA . LEU B 2 23 ? -7.755 -4.035 -24.433 1.00 9.80 421 LEU B CA 1
ATOM 2952 C C . LEU B 2 23 ? -8.502 -4.607 -25.613 1.00 11.01 421 LEU B C 1
ATOM 2953 O O . LEU B 2 23 ? -8.285 -5.802 -25.939 1.00 12.50 421 LEU B O 1
ATOM 2958 N N . PHE B 2 24 ? -9.328 -3.796 -26.255 1.00 10.60 422 PHE B N 1
ATOM 2959 C CA . PHE B 2 24 ? -10.237 -4.142 -27.318 1.00 11.00 422 PHE B CA 1
ATOM 2960 C C . PHE B 2 24 ? -11.346 -5.102 -26.874 1.00 11.90 422 PHE B C 1
ATOM 2961 O O . PHE B 2 24 ? -12.118 -5.567 -27.727 1.00 12.59 422 PHE B O 1
ATOM 2969 N N . GLY B 2 25 ? -11.527 -5.335 -25.565 1.00 10.81 423 GLY B N 1
ATOM 2970 C CA . GLY B 2 25 ? -12.544 -6.223 -25.070 1.00 10.21 423 GLY B CA 1
ATOM 2971 C C . GLY B 2 25 ? -12.328 -7.618 -25.636 1.00 12.33 423 GLY B C 1
ATOM 2972 O O . GLY B 2 25 ? -11.244 -8.138 -25.642 1.00 12.45 423 GLY B O 1
ATOM 2973 N N . THR B 2 26 ? -13.431 -8.200 -26.106 1.00 11.49 424 THR B N 1
ATOM 2974 C CA . THR B 2 26 ? -13.362 -9.460 -26.824 1.00 11.63 424 THR B CA 1
ATOM 2975 C C . THR B 2 26 ? -12.538 -9.384 -28.109 1.00 12.80 424 THR B C 1
ATOM 2976 O O . THR B 2 26 ? -12.163 -10.419 -28.622 1.00 14.67 424 THR B O 1
ATOM 2980 N N . GLY B 2 27 ? -12.360 -8.192 -28.621 1.00 12.45 425 GLY B N 1
ATOM 2981 C CA . GLY B 2 27 ? -11.861 -8.004 -30.023 1.00 12.53 425 GLY B CA 1
ATOM 2982 C C . GLY B 2 27 ? -12.942 -7.965 -31.051 1.00 14.62 425 GLY B C 1
ATOM 2983 O O . GLY B 2 27 ? -12.676 -7.561 -32.198 1.00 14.94 425 GLY B O 1
ATOM 2984 N N . ILE B 2 28 ? -14.172 -8.302 -30.647 1.00 13.67 426 ILE B N 1
ATOM 2985 C CA . ILE B 2 28 ? -15.257 -8.325 -31.628 1.00 14.91 426 ILE B CA 1
ATOM 2986 C C . ILE B 2 28 ? -15.595 -6.878 -31.925 1.00 13.75 426 ILE B C 1
ATOM 2987 O O . ILE B 2 28 ? -15.909 -6.103 -30.963 1.00 13.90 426 ILE B O 1
ATOM 2992 N N . LEU B 2 29 ? -15.622 -6.543 -33.195 1.00 13.41 427 LEU B N 1
ATOM 2993 C CA . LEU B 2 29 ? -16.126 -5.226 -33.664 1.00 12.90 427 LEU B CA 1
ATOM 2994 C C . LEU B 2 29 ? -17.532 -5.428 -34.252 1.00 12.75 427 LEU B C 1
ATOM 2995 O O . LEU B 2 29 ? -17.684 -6.371 -35.007 1.00 15.29 427 LEU B O 1
ATOM 3000 N N . VAL B 2 30 ? -18.533 -4.667 -33.882 1.00 12.29 428 VAL B N 1
ATOM 3001 C CA . VAL B 2 30 ? -19.893 -4.858 -34.338 1.00 14.02 428 VAL B CA 1
ATOM 3002 C C . VAL B 2 30 ? -19.930 -4.648 -35.859 1.00 15.24 428 VAL B C 1
ATOM 3003 O O . VAL B 2 30 ? -19.663 -3.525 -36.313 1.00 14.94 428 VAL B O 1
ATOM 3007 N N . PRO B 2 31 ? -20.262 -5.721 -36.614 1.00 15.23 429 PRO B N 1
ATOM 3008 C CA . PRO B 2 31 ? -20.263 -5.485 -38.039 1.00 15.77 429 PRO B CA 1
ATOM 3009 C C . PRO B 2 31 ? -21.151 -4.370 -38.546 1.00 16.14 429 PRO B C 1
ATOM 3010 O O . PRO B 2 31 ? -22.305 -4.266 -38.102 1.00 17.50 429 PRO B O 1
ATOM 3014 N N . GLY B 2 32 ? -20.593 -3.462 -39.365 1.00 14.29 430 GLY B N 1
ATOM 3015 C CA . GLY B 2 32 ? -21.330 -2.366 -39.840 1.00 14.84 430 GLY B CA 1
ATOM 3016 C C . GLY B 2 32 ? -21.388 -1.133 -38.931 1.00 14.78 430 GLY B C 1
ATOM 3017 O O . GLY B 2 32 ? -21.790 -0.055 -39.368 1.00 14.61 430 GLY B O 1
ATOM 3018 N N . TYR B 2 33 ? -20.894 -1.272 -37.679 1.00 13.12 431 TYR B N 1
ATOM 3019 C CA . TYR B 2 33 ? -21.104 -0.218 -36.660 1.00 13.19 431 TYR B CA 1
ATOM 3020 C C . TYR B 2 33 ? -19.834 0.203 -35.919 1.00 12.44 431 TYR B C 1
ATOM 3021 O O . TYR B 2 33 ? -19.860 1.229 -35.244 1.00 14.03 431 TYR B O 1
ATOM 3030 N N . GLY B 2 34 ? -18.704 -0.495 -36.143 1.00 11.81 432 GLY B N 1
ATOM 3031 C CA . GLY B 2 34 ? -17.470 0.085 -35.754 1.00 12.13 432 GLY B CA 1
ATOM 3032 C C . GLY B 2 34 ? -17.011 0.110 -34.294 1.00 12.29 432 GLY B C 1
ATOM 3033 O O . GLY B 2 34 ? -15.950 0.694 -34.001 1.00 12.63 432 GLY B O 1
ATOM 3034 N N . LEU B 2 35 ? -17.791 -0.477 -33.394 1.00 11.60 433 LEU B N 1
ATOM 3035 C CA . LEU B 2 35 ? -17.538 -0.371 -31.974 1.00 11.50 433 LEU B CA 1
ATOM 3036 C C . LEU B 2 35 ? -17.102 -1.741 -31.458 1.00 11.38 433 LEU B C 1
ATOM 3037 O O . LEU B 2 35 ? -17.607 -2.802 -31.825 1.00 11.82 433 LEU B O 1
ATOM 3042 N N . PHE B 2 36 ? -16.149 -1.699 -30.512 1.00 11.66 434 PHE B N 1
ATOM 3043 C CA . PHE B 2 36 ? -15.643 -2.924 -29.876 1.00 10.81 434 PHE B CA 1
ATOM 3044 C C . PHE B 2 36 ? -16.604 -3.357 -28.759 1.00 10.92 434 PHE B C 1
ATOM 3045 O O . PHE B 2 36 ? -17.036 -2.500 -27.947 1.00 13.46 434 PHE B O 1
ATOM 3053 N N . LEU B 2 37 ? -16.841 -4.660 -28.604 1.00 10.79 435 LEU B N 1
ATOM 3054 C CA . LEU B 2 37 ? -17.643 -5.200 -27.525 1.00 10.53 435 LEU B CA 1
ATOM 3055 C C . LEU B 2 37 ? -16.820 -5.731 -26.362 1.00 10.85 435 LEU B C 1
ATOM 3056 O O . LEU B 2 37 ? -15.874 -6.542 -26.530 1.00 10.81 435 LEU B O 1
ATOM 3061 N N . ASN B 2 38 ? -17.204 -5.274 -25.165 1.00 10.06 436 ASN B N 1
ATOM 3062 C CA . ASN B 2 38 ? -16.538 -5.677 -23.930 1.00 9.78 436 ASN B CA 1
ATOM 3063 C C . ASN B 2 38 ? -16.485 -7.183 -23.760 1.00 10.52 436 ASN B C 1
ATOM 3064 O O . ASN B 2 38 ? -17.364 -7.917 -24.262 1.00 11.17 436 ASN B O 1
ATOM 3069 N N . ASN B 2 39 ? -15.528 -7.653 -22.949 1.00 9.46 437 ASN B N 1
ATOM 3070 C CA . ASN B 2 39 ? -15.518 -8.986 -22.384 1.00 10.68 437 ASN B CA 1
ATOM 3071 C C . ASN B 2 39 ? -15.804 -8.989 -20.878 1.00 12.03 437 ASN B C 1
ATOM 3072 O O . ASN B 2 39 ? -15.295 -9.796 -20.140 1.00 11.49 437 ASN B O 1
ATOM 3077 N N . GLU B 2 40 ? -16.600 -8.015 -20.444 1.00 9.95 438 GLU B N 1
ATOM 3078 C CA . GLU B 2 40 ? -16.716 -7.747 -19.020 1.00 10.04 438 GLU B CA 1
ATOM 3079 C C . GLU B 2 40 ? -17.096 -8.940 -18.168 1.00 10.63 438 GLU B C 1
ATOM 3080 O O . GLU B 2 40 ? -16.787 -8.982 -16.954 1.00 10.58 438 GLU B O 1
ATOM 3086 N N . LEU B 2 41 ? -17.863 -9.871 -18.752 1.00 10.48 439 LEU B N 1
ATOM 3087 C CA . LEU B 2 41 ? -18.399 -10.920 -17.936 1.00 11.23 439 LEU B CA 1
ATOM 3088 C C . LEU B 2 41 ? -17.322 -11.896 -17.440 1.00 11.26 439 LEU B C 1
ATOM 3089 O O . LEU B 2 41 ? -17.578 -12.621 -16.480 1.00 11.56 439 LEU B O 1
ATOM 3094 N N . THR B 2 42 ? -16.133 -11.927 -18.074 1.00 10.25 440 THR B N 1
ATOM 3095 C CA . THR B 2 42 ? -15.043 -12.701 -17.486 1.00 10.53 440 THR B CA 1
ATOM 3096 C C . THR B 2 42 ? -14.532 -12.133 -16.178 1.00 10.82 440 THR B C 1
ATOM 3097 O O . THR B 2 42 ? -13.736 -12.778 -15.504 1.00 11.64 440 THR B O 1
ATOM 3101 N N . ASP B 2 43 ? -14.990 -10.958 -15.779 1.00 10.29 441 ASP B N 1
ATOM 3102 C CA . ASP B 2 43 ? -14.753 -10.523 -14.384 1.00 10.76 441 ASP B CA 1
ATOM 3103 C C . ASP B 2 43 ? -15.545 -11.303 -13.315 1.00 11.42 441 ASP B C 1
ATOM 3104 O O . ASP B 2 43 ? -15.262 -11.190 -12.150 1.00 12.18 441 ASP B O 1
ATOM 3109 N N . PHE B 2 44 ? -16.549 -12.067 -13.707 1.00 10.72 442 PHE B N 1
ATOM 3110 C CA . PHE B 2 44 ? -17.173 -13.026 -12.823 1.00 10.72 442 PHE B CA 1
ATOM 3111 C C . PHE B 2 44 ? -16.227 -14.177 -12.518 1.00 11.28 442 PHE B C 1
ATOM 3112 O O . PHE B 2 44 ? -15.318 -14.493 -13.304 1.00 11.38 442 PHE B O 1
ATOM 3120 N N . ASP B 2 45 ? -16.388 -14.764 -11.350 1.00 11.11 443 ASP B N 1
ATOM 3121 C CA . ASP B 2 45 ? -15.723 -16.053 -11.053 1.00 12.36 443 ASP B CA 1
ATOM 3122 C C . ASP B 2 45 ? -16.151 -17.116 -12.065 1.00 12.31 443 ASP B C 1
ATOM 3123 O O . ASP B 2 45 ? -17.344 -17.295 -12.411 1.00 13.39 443 ASP B O 1
ATOM 3128 N N . ALA B 2 46 ? -15.213 -17.958 -12.520 1.00 12.43 444 ALA B N 1
ATOM 3129 C CA . ALA B 2 46 ? -15.528 -19.047 -13.424 1.00 12.44 444 ALA B CA 1
ATOM 3130 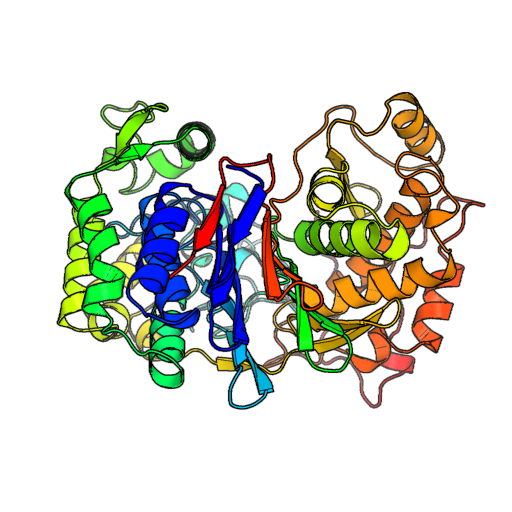C C . ALA B 2 46 ? -16.166 -20.225 -12.710 1.00 14.04 444 ALA B C 1
ATOM 3131 O O . ALA B 2 46 ? -16.992 -20.894 -13.281 1.00 14.64 444 ALA B O 1
ATOM 3133 N N . ILE B 2 47 ? -15.797 -20.458 -11.448 1.00 12.34 445 ILE B N 1
ATOM 3134 C CA . ILE B 2 47 ? -16.418 -21.571 -10.629 1.00 12.81 445 ILE B CA 1
ATOM 3135 C C . ILE B 2 47 ? -17.492 -20.957 -9.798 1.00 13.41 445 ILE B C 1
ATOM 3136 O O . ILE B 2 47 ? -17.229 -20.066 -8.984 1.00 12.00 445 ILE B O 1
ATOM 3141 N N . PRO B 2 48 ? -18.743 -21.373 -10.021 1.00 12.74 446 PRO B N 1
ATOM 3142 C CA . PRO B 2 48 ? -19.875 -20.727 -9.358 1.00 13.22 446 PRO B CA 1
ATOM 3143 C C . PRO B 2 48 ? -20.039 -21.082 -7.923 1.00 12.85 446 PRO B C 1
ATOM 3144 O O . PRO B 2 48 ? -19.314 -21.943 -7.382 1.00 13.08 446 PRO B O 1
ATOM 3148 N N . GLY B 2 49 ? -20.978 -20.396 -7.258 1.00 12.54 447 GLY B N 1
ATOM 3149 C CA . GLY B 2 49 ? -21.264 -20.590 -5.850 1.00 13.05 447 GLY B CA 1
ATOM 3150 C C . GLY B 2 49 ? -20.946 -19.492 -4.853 1.00 13.32 447 GLY B C 1
ATOM 3151 O O . GLY B 2 49 ? -21.458 -19.460 -3.698 1.00 14.35 447 GLY B O 1
ATOM 3152 N N . GLY B 2 50 ? -20.088 -18.600 -5.294 1.00 13.10 448 GLY B N 1
ATOM 3153 C CA . GLY B 2 50 ? -19.571 -17.494 -4.497 1.00 13.03 448 GLY B CA 1
ATOM 3154 C C . GLY B 2 50 ? -20.258 -16.184 -4.756 1.00 11.71 448 GLY B C 1
ATOM 3155 O O . GLY B 2 50 ? -21.172 -16.082 -5.620 1.00 12.26 448 GLY B O 1
ATOM 3156 N N . ALA B 2 51 ? -19.786 -15.170 -4.029 1.00 10.76 449 ALA B N 1
ATOM 3157 C CA . ALA B 2 51 ? -20.349 -13.833 -4.172 1.00 11.02 449 ALA B CA 1
ATOM 3158 C C . ALA B 2 51 ? -20.354 -13.345 -5.597 1.00 12.00 449 ALA B C 1
ATOM 3159 O O . ALA B 2 51 ? -21.285 -12.674 -6.010 1.00 11.67 449 ALA B O 1
ATOM 3161 N N . ASN B 2 52 ? -19.270 -13.642 -6.314 1.00 10.99 450 ASN B N 1
ATOM 3162 C CA . ASN B 2 52 ? -19.120 -13.113 -7.702 1.00 11.39 450 ASN B CA 1
ATOM 3163 C C . ASN B 2 52 ? -19.311 -14.210 -8.756 1.00 10.14 450 ASN B C 1
ATOM 3164 O O . ASN B 2 52 ? -18.737 -14.146 -9.837 1.00 10.81 450 ASN B O 1
ATOM 3169 N N . GLU B 2 53 ? -20.208 -15.140 -8.473 1.00 11.86 451 GLU B N 1
ATOM 3170 C CA . GLU B 2 53 ? -20.597 -16.115 -9.536 1.00 11.49 451 GLU B CA 1
ATOM 3171 C C . GLU B 2 53 ? -21.382 -15.420 -10.631 1.00 9.59 451 GLU B C 1
ATOM 3172 O O . GLU B 2 53 ? -22.073 -14.371 -10.396 1.00 10.41 451 GLU B O 1
ATOM 3178 N N . VAL B 2 54 ? -21.363 -15.979 -11.793 1.00 11.05 452 VAL B N 1
ATOM 3179 C CA . VAL B 2 54 ? -22.270 -15.605 -12.898 1.00 11.56 452 VAL B CA 1
ATOM 3180 C C . VAL B 2 54 ? -23.714 -15.827 -12.550 1.00 11.92 452 VAL B C 1
ATOM 3181 O O . VAL B 2 54 ? -24.041 -16.911 -12.090 1.00 12.98 452 VAL B O 1
ATOM 3185 N N . GLN B 2 55 ? -24.579 -14.852 -12.788 1.00 12.33 453 GLN B N 1
ATOM 3186 C CA . GLN B 2 55 ? -26.025 -15.075 -12.844 1.00 12.48 453 GLN B CA 1
ATOM 3187 C C . GLN B 2 55 ? -26.590 -14.251 -13.965 1.00 12.01 453 GLN B C 1
ATOM 3188 O O . GLN B 2 55 ? -26.062 -13.134 -14.254 1.00 12.12 453 GLN B O 1
ATOM 3194 N N . PRO B 2 56 ? -27.734 -14.651 -14.542 1.00 12.80 454 PRO B N 1
ATOM 3195 C CA . PRO B 2 56 ? -28.391 -13.767 -15.484 1.00 13.49 454 PRO B CA 1
ATOM 3196 C C . PRO B 2 56 ? -28.730 -12.420 -14.843 1.00 12.71 454 PRO B C 1
ATOM 3197 O O . PRO B 2 56 ? -29.149 -12.334 -13.671 1.00 12.48 454 PRO B O 1
ATOM 3201 N N . ASN B 2 57 ? -28.496 -11.353 -15.637 1.00 12.11 455 ASN B N 1
ATOM 3202 C CA . ASN B 2 57 ? -28.744 -9.956 -15.286 1.00 11.29 455 ASN B CA 1
ATOM 3203 C C . ASN B 2 57 ? -27.847 -9.380 -14.179 1.00 11.84 455 ASN B C 1
ATOM 3204 O O . ASN B 2 57 ? -28.002 -8.231 -13.779 1.00 12.13 455 ASN B O 1
ATOM 3209 N N . LYS B 2 58 ? -26.856 -10.145 -13.733 1.00 11.08 456 LYS B N 1
ATOM 3210 C CA . LYS B 2 58 ? -25.971 -9.693 -12.692 1.00 11.40 456 LYS B CA 1
ATOM 3211 C C . LYS B 2 58 ? -24.824 -8.893 -13.294 1.00 11.59 456 LYS B C 1
ATOM 3212 O O . LYS B 2 58 ? -24.404 -9.138 -14.461 1.00 11.62 456 LYS B O 1
ATOM 3218 N N . ARG B 2 59 ? -24.255 -8.028 -12.478 1.00 11.87 457 ARG B N 1
ATOM 3219 C CA . ARG B 2 59 ? -23.076 -7.256 -12.890 1.00 11.22 457 ARG B CA 1
ATOM 3220 C C . ARG B 2 59 ? -21.807 -7.917 -12.335 1.00 10.70 457 ARG B C 1
ATOM 3221 O O . ARG B 2 59 ? -21.760 -8.226 -11.138 1.00 10.20 457 ARG B O 1
ATOM 3229 N N . PRO B 2 60 ? -20.799 -8.179 -13.184 1.00 9.81 458 PRO B N 1
ATOM 3230 C CA . PRO B 2 60 ? -19.557 -8.775 -12.712 1.00 9.97 458 PRO B CA 1
ATOM 3231 C C . PRO B 2 60 ? -18.807 -7.806 -11.794 1.00 9.76 458 PRO B C 1
ATOM 3232 O O . PRO B 2 60 ? -18.775 -6.602 -12.052 1.00 10.96 458 PRO B O 1
ATOM 3236 N N . LEU B 2 61 ? -18.188 -8.385 -10.755 1.00 10.07 459 LEU B N 1
ATOM 3237 C CA . LEU B 2 61 ? -17.409 -7.604 -9.806 1.00 9.75 459 LEU B CA 1
ATOM 3238 C C . LEU B 2 61 ? -16.337 -6.784 -10.541 1.00 10.56 459 LEU B C 1
ATOM 3239 O O . LEU B 2 61 ? -15.606 -7.297 -11.368 1.00 10.89 459 LEU B O 1
ATOM 3244 N N . SER B 2 62 ? -16.230 -5.502 -10.233 1.00 9.55 460 SER B N 1
ATOM 3245 C CA . SER B 2 62 ? -15.179 -4.620 -10.713 1.00 9.44 460 SER B CA 1
ATOM 3246 C C . SER B 2 62 ? -14.152 -4.325 -9.651 1.00 9.32 460 SER B C 1
ATOM 3247 O O . SER B 2 62 ? -14.409 -4.609 -8.466 1.00 9.81 460 SER B O 1
ATOM 3250 N N . SER B 2 63 ? -13.023 -3.741 -10.072 1.00 9.62 461 SER B N 1
ATOM 3251 C CA . SER B 2 63 ? -12.087 -3.141 -9.159 1.00 9.97 461 SER B CA 1
ATOM 3252 C C . SER B 2 63 ? -11.937 -1.665 -9.449 1.00 10.60 461 SER B C 1
ATOM 3253 O O . SER B 2 63 ? -11.083 -1.021 -8.825 1.00 10.23 461 SER B O 1
ATOM 3256 N N . MET B 2 64 ? -12.723 -1.102 -10.373 1.00 9.00 462 MET B N 1
ATOM 3257 C CA . MET B 2 64 ? -12.617 0.332 -10.661 1.00 9.45 462 MET B CA 1
ATOM 3258 C C . MET B 2 64 ? -12.903 1.195 -9.447 1.00 10.15 462 MET B C 1
ATOM 3259 O O . MET B 2 64 ? -13.849 0.924 -8.713 1.00 10.32 462 MET B O 1
ATOM 3264 N N . THR B 2 65 ? -12.116 2.246 -9.249 1.00 9.14 463 THR B N 1
ATOM 3265 C CA . THR B 2 65 ? -12.085 2.979 -7.976 1.00 10.15 463 THR B CA 1
ATOM 3266 C C . THR B 2 65 ? -12.057 4.495 -8.270 1.00 10.11 463 THR B C 1
ATOM 3267 O O . THR B 2 65 ? -11.207 5.186 -7.777 1.00 10.45 463 THR B O 1
ATOM 3271 N N . PRO B 2 66 ? -13.046 4.991 -9.025 1.00 8.85 464 PRO B N 1
ATOM 3272 C CA . PRO B 2 66 ? -13.103 6.472 -9.128 1.00 10.00 464 PRO B CA 1
ATOM 3273 C C . PRO B 2 66 ? -13.354 7.047 -7.756 1.00 10.08 464 PRO B C 1
ATOM 3274 O O . PRO B 2 66 ? -14.230 6.618 -7.025 1.00 10.00 464 PRO B O 1
ATOM 3278 N N . THR B 2 67 ? -12.562 8.093 -7.414 1.00 9.73 465 THR B N 1
ATOM 3279 C CA . THR B 2 67 ? -12.519 8.595 -6.061 1.00 9.15 465 THR B CA 1
ATOM 3280 C C . THR B 2 67 ? -12.498 10.123 -6.091 1.00 10.49 465 THR B C 1
ATOM 3281 O O . THR B 2 67 ? -11.856 10.698 -6.962 1.00 11.11 465 THR B O 1
ATOM 3285 N N . ILE B 2 68 ? -13.088 10.732 -5.046 1.00 11.19 466 ILE B N 1
ATOM 3286 C CA . ILE B 2 68 ? -12.935 12.185 -4.766 1.00 9.75 466 ILE B CA 1
ATOM 3287 C C . ILE B 2 68 ? -12.625 12.304 -3.270 1.00 10.74 466 ILE B C 1
ATOM 3288 O O . ILE B 2 68 ? -13.364 11.688 -2.466 1.00 11.59 466 ILE B O 1
ATOM 3293 N N . VAL B 2 69 ? -11.551 12.980 -2.970 1.00 11.16 467 VAL B N 1
ATOM 3294 C CA . VAL B 2 69 ? -11.100 13.251 -1.592 1.00 10.65 467 VAL B CA 1
ATOM 3295 C C . VAL B 2 69 ? -11.588 14.648 -1.267 1.00 11.35 467 VAL B C 1
ATOM 3296 O O . VAL B 2 69 ? -11.426 15.536 -2.061 1.00 13.83 467 VAL B O 1
ATOM 3300 N N . PHE B 2 70 ? -12.125 14.796 -0.075 1.00 12.26 468 PHE B N 1
ATOM 3301 C CA . PHE B 2 70 ? -12.708 16.067 0.429 1.00 13.40 468 PHE B CA 1
ATOM 3302 C C . PHE B 2 70 ? -12.017 16.518 1.724 1.00 13.48 468 PHE B C 1
ATOM 3303 O O . PHE B 2 70 ? -11.485 15.697 2.476 1.00 14.61 468 PHE B O 1
ATOM 3311 N N . LYS B 2 71 ? -12.053 17.826 1.949 1.00 14.23 469 LYS B N 1
ATOM 3312 C CA . LYS B 2 71 ? -11.566 18.437 3.218 1.00 16.62 469 LYS B CA 1
ATOM 3313 C C . LYS B 2 71 ? -12.668 19.458 3.552 1.00 17.15 469 LYS B C 1
ATOM 3314 O O . LYS B 2 71 ? -13.049 20.272 2.721 1.00 18.42 469 LYS B O 1
ATOM 3320 N N . ASP B 2 72 ? -13.184 19.308 4.772 1.00 19.65 470 ASP B N 1
ATOM 3321 C CA . ASP B 2 72 ? -14.241 20.228 5.267 1.00 23.25 470 ASP B CA 1
ATOM 3322 C C . ASP B 2 72 ? -15.366 20.349 4.273 1.00 21.15 470 ASP B C 1
ATOM 3323 O O . ASP B 2 72 ? -15.877 21.470 3.956 1.00 23.37 470 ASP B O 1
ATOM 3328 N N . GLU B 2 73 ? -15.825 19.208 3.774 1.00 19.46 471 GLU B N 1
ATOM 3329 C CA . GLU B 2 73 ? -17.050 19.041 2.985 1.00 22.54 471 GLU B CA 1
ATOM 3330 C C . GLU B 2 73 ? -16.865 19.347 1.497 1.00 20.25 471 GLU B C 1
ATOM 3331 O O . GLU B 2 73 ? -17.814 19.083 0.721 1.00 22.23 471 GLU B O 1
ATOM 3337 N N . LYS B 2 74 ? -15.696 19.837 1.103 1.00 18.23 472 LYS B N 1
ATOM 3338 C CA . LYS B 2 74 ? -15.453 20.260 -0.279 1.00 19.17 472 LYS B CA 1
ATOM 3339 C C . LYS B 2 74 ? -14.368 19.402 -0.954 1.00 15.36 472 LYS B C 1
ATOM 3340 O O . LYS B 2 74 ? -13.374 19.095 -0.318 1.00 14.07 472 LYS B O 1
ATOM 3346 N N . PRO B 2 75 ? -14.564 19.135 -2.247 1.00 15.43 473 PRO B N 1
ATOM 3347 C CA . PRO B 2 75 ? -13.584 18.355 -2.939 1.00 13.81 473 PRO B CA 1
ATOM 3348 C C . PRO B 2 75 ? -12.219 19.036 -2.984 1.00 14.19 473 PRO B C 1
ATOM 3349 O O . PRO B 2 75 ? -12.088 20.230 -3.177 1.00 15.34 473 PRO B O 1
ATOM 3353 N N . VAL B 2 76 ? -11.155 18.244 -2.782 1.00 12.45 474 VAL B N 1
ATOM 3354 C CA . VAL B 2 76 ? -9.807 18.667 -2.908 1.00 13.23 474 VAL B CA 1
ATOM 3355 C C . VAL B 2 76 ? -8.947 17.894 -3.925 1.00 11.13 474 VAL B C 1
ATOM 3356 O O . VAL B 2 76 ? -7.984 18.410 -4.456 1.00 12.37 474 VAL B O 1
ATOM 3360 N N . LEU B 2 77 ? -9.270 16.603 -4.147 1.00 11.14 475 LEU B N 1
ATOM 3361 C CA . LEU B 2 77 ? -8.419 15.749 -5.007 1.00 11.24 475 LEU B CA 1
ATOM 3362 C C . LEU B 2 77 ? -9.226 14.642 -5.642 1.00 11.23 475 LEU B C 1
ATOM 3363 O O . LEU B 2 77 ? -9.981 13.963 -4.955 1.00 13.08 475 LEU B O 1
ATOM 3368 N N . THR B 2 78 ? -9.140 14.491 -6.955 1.00 10.86 476 THR B N 1
ATOM 3369 C CA . THR B 2 78 ? -9.723 13.310 -7.656 1.00 10.69 476 THR B CA 1
ATOM 3370 C C . THR B 2 78 ? -8.661 12.314 -7.936 1.00 10.15 476 THR B C 1
ATOM 3371 O O . THR B 2 78 ? -7.517 12.675 -8.223 1.00 11.46 476 THR B O 1
ATOM 3375 N N . VAL B 2 79 ? -9.006 11.012 -7.832 1.00 11.03 477 VAL B N 1
ATOM 3376 C CA . VAL B 2 79 ? -8.040 9.968 -8.122 1.00 10.59 477 VAL B CA 1
ATOM 3377 C C . VAL B 2 79 ? -8.771 8.839 -8.810 1.00 9.97 477 VAL B C 1
ATOM 3378 O O . VAL B 2 79 ? -9.928 8.583 -8.473 1.00 10.97 477 VAL B O 1
ATOM 3382 N N . GLY B 2 80 ? -8.095 8.165 -9.743 1.00 9.83 478 GLY B N 1
ATOM 3383 C CA . GLY B 2 80 ? -8.610 6.938 -10.286 1.00 8.90 478 GLY B CA 1
ATOM 3384 C C . GLY B 2 80 ? -7.577 6.363 -11.261 1.00 9.75 478 GLY B C 1
ATOM 3385 O O . GLY B 2 80 ? -6.613 7.035 -11.607 1.00 10.62 478 GLY B O 1
ATOM 3386 N N . SER B 2 81 ? -7.801 5.118 -11.756 1.00 9.28 479 SER B N 1
ATOM 3387 C CA . SER B 2 81 ? -6.797 4.481 -12.623 1.00 10.58 479 SER B CA 1
ATOM 3388 C C . SER B 2 81 ? -7.493 3.301 -13.336 1.00 9.72 479 SER B C 1
ATOM 3389 O O . SER B 2 81 ? -8.401 2.684 -12.779 1.00 9.93 479 SER B O 1
ATOM 3392 N N . PRO B 2 82 ? -6.950 2.932 -14.505 1.00 10.15 480 PRO B N 1
ATOM 3393 C CA . PRO B 2 82 ? -7.183 1.593 -15.051 1.00 10.08 480 PRO B CA 1
ATOM 3394 C C . PRO B 2 82 ? -6.307 0.559 -14.369 1.00 11.13 480 PRO B C 1
ATOM 3395 O O . PRO B 2 82 ? -5.453 0.881 -13.565 1.00 9.80 480 PRO B O 1
ATOM 3399 N N . GLY B 2 83 ? -6.546 -0.718 -14.721 1.00 11.06 481 GLY B N 1
ATOM 3400 C CA . GLY B 2 83 ? -5.623 -1.835 -14.317 1.00 10.84 481 GLY B CA 1
ATOM 3401 C C . GLY B 2 83 ? -6.266 -3.044 -13.745 1.00 13.47 481 GLY B C 1
ATOM 3402 O O . GLY B 2 83 ? -5.591 -3.892 -13.155 1.00 13.53 481 GLY B O 1
ATOM 3403 N N . GLY B 2 84 ? -7.583 -3.157 -13.809 1.00 11.96 482 GLY B N 1
ATOM 3404 C CA . GLY B 2 84 ? -8.203 -4.337 -13.154 1.00 11.33 482 GLY B CA 1
ATOM 3405 C C . GLY B 2 84 ? -7.902 -4.397 -11.675 1.00 11.31 482 GLY B C 1
ATOM 3406 O O . GLY B 2 84 ? -8.062 -3.434 -10.951 1.00 11.58 482 GLY B O 1
ATOM 3407 N N . THR B 2 85 ? -7.616 -5.601 -11.193 1.00 11.64 483 THR B N 1
ATOM 3408 C CA . THR B 2 85 ? -7.419 -5.756 -9.775 1.00 11.79 483 THR B CA 1
ATOM 3409 C C . THR B 2 85 ? -6.288 -4.848 -9.175 1.00 11.68 483 THR B C 1
ATOM 3410 O O . THR B 2 85 ? -6.335 -4.455 -8.024 1.00 12.19 483 THR B O 1
ATOM 3414 N N . THR B 2 86 ? -5.378 -4.409 -10.077 1.00 10.13 484 THR B N 1
ATOM 3415 C CA . THR B 2 86 ? -4.312 -3.501 -9.593 1.00 10.07 484 THR B CA 1
ATOM 3416 C C . THR B 2 86 ? -4.798 -2.113 -9.271 1.00 9.59 484 THR B C 1
ATOM 3417 O O . THR B 2 86 ? -4.060 -1.338 -8.668 1.00 10.09 484 THR B O 1
ATOM 3421 N N . ILE B 2 87 ? -5.997 -1.715 -9.675 1.00 9.44 485 ILE B N 1
ATOM 3422 C CA . ILE B 2 87 ? -6.508 -0.362 -9.451 1.00 9.34 485 ILE B CA 1
ATOM 3423 C C . ILE B 2 87 ? -6.474 -0.013 -7.984 1.00 9.08 485 ILE B C 1
ATOM 3424 O O . ILE B 2 87 ? -6.120 1.098 -7.618 1.00 10.09 485 ILE B O 1
ATOM 3429 N N . ILE B 2 88 ? -6.857 -0.894 -7.138 1.00 9.40 486 ILE B N 1
ATOM 3430 C CA . ILE B 2 88 ? -6.844 -0.648 -5.714 1.00 9.56 486 ILE B CA 1
ATOM 3431 C C . ILE B 2 88 ? -5.455 -0.225 -5.278 1.00 10.27 486 ILE B C 1
ATOM 3432 O O . ILE B 2 88 ? -5.278 0.744 -4.511 1.00 10.48 486 ILE B O 1
ATOM 3437 N N . ALA B 2 89 ? -4.437 -0.898 -5.790 1.00 9.24 487 ALA B N 1
ATOM 3438 C CA . ALA B 2 89 ? -3.061 -0.570 -5.494 1.00 9.55 487 ALA B CA 1
ATOM 3439 C C . ALA B 2 89 ? -2.690 0.816 -6.034 1.00 9.22 487 ALA B C 1
ATOM 3440 O O . ALA B 2 89 ? -2.043 1.594 -5.310 1.00 10.76 487 ALA B O 1
ATOM 3442 N N . SER B 2 90 ? -2.987 1.120 -7.279 1.00 8.82 488 SER B N 1
ATOM 3443 C CA . SER B 2 90 ? -2.644 2.458 -7.812 1.00 9.96 488 SER B CA 1
ATOM 3444 C C . SER B 2 90 ? -3.267 3.548 -7.046 1.00 10.09 488 SER B C 1
ATOM 3445 O O . SER B 2 90 ? -2.612 4.560 -6.698 1.00 10.59 488 SER B O 1
ATOM 3448 N N . VAL B 2 91 ? -4.548 3.452 -6.726 1.00 9.24 489 VAL B N 1
ATOM 3449 C CA . VAL B 2 91 ? -5.247 4.545 -6.083 1.00 9.46 489 VAL B CA 1
ATOM 3450 C C . VAL B 2 91 ? -4.743 4.689 -4.660 1.00 9.34 489 VAL B C 1
ATOM 3451 O O . VAL B 2 91 ? -4.456 5.792 -4.170 1.00 9.88 489 VAL B O 1
ATOM 3455 N N . PHE B 2 92 ? -4.679 3.598 -3.880 1.00 9.69 490 PHE B N 1
ATOM 3456 C CA . PHE B 2 92 ? -4.249 3.744 -2.504 1.00 9.23 490 PHE B CA 1
ATOM 3457 C C . PHE B 2 92 ? -2.804 4.262 -2.443 1.00 8.86 490 PHE B C 1
ATOM 3458 O O . PHE B 2 92 ? -2.497 5.040 -1.562 1.00 9.41 490 PHE B O 1
ATOM 3466 N N . GLN B 2 93 ? -1.926 3.810 -3.306 1.00 9.21 491 GLN B N 1
ATOM 3467 C CA . GLN B 2 93 ? -0.541 4.269 -3.245 1.00 10.18 491 GLN B CA 1
ATOM 3468 C C . GLN B 2 93 ? -0.488 5.752 -3.611 1.00 10.36 491 GLN B C 1
ATOM 3469 O O . GLN B 2 93 ? 0.322 6.453 -2.988 1.00 10.61 491 GLN B O 1
ATOM 3475 N N . THR B 2 94 ? -1.285 6.244 -4.558 1.00 9.26 492 THR B N 1
ATOM 3476 C CA . THR B 2 94 ? -1.287 7.667 -4.876 1.00 9.36 492 THR B CA 1
ATOM 3477 C C . THR B 2 94 ? -1.713 8.428 -3.639 1.00 10.19 492 THR B C 1
ATOM 3478 O O . THR B 2 94 ? -1.065 9.476 -3.302 1.00 10.05 492 THR B O 1
ATOM 3482 N N . ILE B 2 95 ? -2.758 8.041 -2.972 1.00 9.93 493 ILE B N 1
ATOM 3483 C CA . ILE B 2 95 ? -3.304 8.749 -1.796 1.00 9.99 493 ILE B CA 1
ATOM 3484 C C . ILE B 2 95 ? -2.254 8.687 -0.678 1.00 10.46 493 ILE B C 1
ATOM 3485 O O . ILE B 2 95 ? -2.023 9.730 -0.015 1.00 10.23 493 ILE B O 1
ATOM 3490 N N . LEU B 2 96 ? -1.676 7.531 -0.433 1.00 9.81 494 LEU B N 1
ATOM 3491 C CA . LEU B 2 96 ? -0.626 7.423 0.628 1.00 9.66 494 LEU B CA 1
ATOM 3492 C C . LEU B 2 96 ? 0.474 8.409 0.283 1.00 9.83 494 LEU B C 1
ATOM 3493 O O . LEU B 2 96 ? 1.014 9.097 1.193 1.00 10.90 494 LEU B O 1
ATOM 3498 N N . ASN B 2 97 ? 0.964 8.415 -0.965 1.00 9.01 495 ASN B N 1
ATOM 3499 C CA . ASN B 2 97 ? 2.128 9.244 -1.275 1.00 10.04 495 ASN B CA 1
ATOM 3500 C C . ASN B 2 97 ? 1.779 10.692 -1.100 1.00 11.18 495 ASN B C 1
ATOM 3501 O O . ASN B 2 97 ? 2.703 11.461 -0.640 1.00 11.90 495 ASN B O 1
ATOM 3506 N N . TYR B 2 98 ? 0.602 11.137 -1.495 1.00 10.11 496 TYR B N 1
ATOM 3507 C CA . TYR B 2 98 ? 0.328 12.563 -1.439 1.00 11.43 496 TYR B CA 1
ATOM 3508 C C . TYR B 2 98 ? 0.132 12.965 0.016 1.00 13.19 496 TYR B C 1
ATOM 3509 O O . TYR B 2 98 ? 0.723 13.959 0.485 1.00 13.16 496 TYR B O 1
ATOM 3518 N N . PHE B 2 99 ? -0.679 12.221 0.765 1.00 11.44 497 PHE B N 1
ATOM 3519 C CA . PHE B 2 99 ? -1.087 12.682 2.081 1.00 12.54 497 PHE B CA 1
ATOM 3520 C C . PHE B 2 99 ? -0.195 12.239 3.191 1.00 13.13 497 PHE B C 1
ATOM 3521 O O . PHE B 2 99 ? 0.115 13.015 4.159 1.00 16.70 497 PHE B O 1
ATOM 3529 N N . GLU B 2 100 ? 0.233 10.992 3.194 1.00 12.18 498 GLU B N 1
ATOM 3530 C CA . GLU B 2 100 ? 1.111 10.488 4.292 1.00 10.49 498 GLU B CA 1
ATOM 3531 C C . GLU B 2 100 ? 2.538 10.911 3.994 1.00 11.67 498 GLU B C 1
ATOM 3532 O O . GLU B 2 100 ? 3.187 11.361 4.940 1.00 13.22 498 GLU B O 1
ATOM 3538 N N . TYR B 2 101 ? 3.066 10.776 2.794 1.00 10.40 499 TYR B N 1
ATOM 3539 C CA . TYR B 2 101 ? 4.440 11.225 2.489 1.00 12.02 499 TYR B CA 1
ATOM 3540 C C . TYR B 2 101 ? 4.509 12.687 2.160 1.00 12.30 499 TYR B C 1
ATOM 3541 O O . TYR B 2 101 ? 5.643 13.203 2.125 1.00 14.54 499 TYR B O 1
ATOM 3550 N N . GLY B 2 102 ? 3.394 13.355 1.878 1.00 11.50 500 GLY B N 1
ATOM 3551 C CA . GLY B 2 102 ? 3.464 14.809 1.561 1.00 11.83 500 GLY B CA 1
ATOM 3552 C C . GLY B 2 102 ? 4.104 15.100 0.230 1.00 11.91 500 GLY B C 1
ATOM 3553 O O . GLY B 2 102 ? 4.602 16.207 0.002 1.00 13.50 500 GLY B O 1
ATOM 3554 N N . MET B 2 103 ? 4.096 14.157 -0.705 1.00 11.47 501 MET B N 1
ATOM 3555 C CA . MET B 2 103 ? 4.628 14.406 -2.022 1.00 11.48 501 MET B CA 1
ATOM 3556 C C . MET B 2 103 ? 3.767 15.388 -2.829 1.00 10.73 501 MET B C 1
ATOM 3557 O O . MET B 2 103 ? 2.589 15.554 -2.556 1.00 12.31 501 MET B O 1
ATOM 3562 N N . SER B 2 104 ? 4.390 16.069 -3.795 1.00 11.57 502 SER B N 1
ATOM 3563 C CA . SER B 2 104 ? 3.609 16.753 -4.832 1.00 11.32 502 SER B CA 1
ATOM 3564 C C . SER B 2 104 ? 2.662 15.770 -5.506 1.00 11.98 502 SER B C 1
ATOM 3565 O O . SER B 2 104 ? 2.909 14.547 -5.502 1.00 11.46 502 SER B O 1
ATOM 3568 N N . LEU B 2 105 ? 1.657 16.276 -6.172 1.00 12.63 503 LEU B N 1
ATOM 3569 C CA . LEU B 2 105 ? 0.698 15.376 -6.820 1.00 11.09 503 LEU B CA 1
ATOM 3570 C C . LEU B 2 105 ? 1.428 14.599 -7.877 1.00 12.48 503 LEU B C 1
ATOM 3571 O O . LEU B 2 105 ? 1.285 13.378 -8.014 1.00 12.33 503 LEU B O 1
ATOM 3576 N N . GLN B 2 106 ? 2.237 15.254 -8.718 1.00 10.80 504 GLN B N 1
ATOM 3577 C CA . GLN B 2 106 ? 2.962 14.527 -9.742 1.00 10.84 504 GLN B CA 1
ATOM 3578 C C . GLN B 2 106 ? 3.925 13.486 -9.170 1.00 10.64 504 GLN B C 1
ATOM 3579 O O . GLN B 2 106 ? 3.990 12.315 -9.650 1.00 11.28 504 GLN B O 1
ATOM 3585 N N . ASP B 2 107 ? 4.665 13.814 -8.139 1.00 10.88 505 ASP B N 1
ATOM 3586 C CA . ASP B 2 107 ? 5.581 12.819 -7.530 1.00 12.21 505 ASP B CA 1
ATOM 3587 C C . ASP B 2 107 ? 4.768 11.699 -6.941 1.00 11.00 505 ASP B C 1
ATOM 3588 O O . ASP B 2 107 ? 5.222 10.530 -6.947 1.00 10.63 505 ASP B O 1
ATOM 3593 N N . ALA B 2 108 ? 3.635 11.983 -6.354 1.00 11.34 506 ALA B N 1
ATOM 3594 C CA . ALA B 2 108 ? 2.785 10.892 -5.774 1.00 10.80 506 ALA B CA 1
ATOM 3595 C C . ALA B 2 108 ? 2.344 9.933 -6.817 1.00 11.41 506 ALA B C 1
ATOM 3596 O O . ALA B 2 108 ? 2.259 8.704 -6.593 1.00 10.69 506 ALA B O 1
ATOM 3598 N N . ILE B 2 109 ? 2.023 10.424 -7.980 1.00 12.51 507 ILE B N 1
ATOM 3599 C CA . ILE B 2 109 ? 1.600 9.616 -9.154 1.00 11.02 507 ILE B CA 1
ATOM 3600 C C . ILE B 2 109 ? 2.754 8.875 -9.740 1.00 11.15 507 ILE B C 1
ATOM 3601 O O . ILE B 2 109 ? 2.631 7.700 -10.081 1.00 11.09 507 ILE B O 1
ATOM 3606 N N . GLU B 2 110 ? 3.903 9.521 -9.851 1.00 11.66 508 GLU B N 1
ATOM 3607 C CA . GLU B 2 110 ? 5.045 8.860 -10.549 1.00 10.87 508 GLU B CA 1
ATOM 3608 C C . GLU B 2 110 ? 5.877 7.926 -9.665 1.00 10.72 508 GLU B C 1
ATOM 3609 O O . GLU B 2 110 ? 6.684 7.150 -10.209 1.00 10.68 508 GLU B O 1
ATOM 3615 N N . GLU B 2 111 ? 5.720 7.976 -8.344 1.00 10.33 509 GLU B N 1
ATOM 3616 C CA . GLU B 2 111 ? 6.437 7.054 -7.472 1.00 9.57 509 GLU B CA 1
ATOM 3617 C C . GLU B 2 111 ? 6.186 5.618 -7.927 1.00 9.62 509 GLU B C 1
ATOM 3618 O O . GLU B 2 111 ? 5.024 5.256 -8.115 1.00 10.66 509 GLU B O 1
ATOM 3624 N N . PRO B 2 112 ? 7.211 4.785 -8.106 1.00 10.33 510 PRO B N 1
ATOM 3625 C CA . PRO B 2 112 ? 6.998 3.374 -8.460 1.00 10.63 510 PRO B CA 1
ATOM 3626 C C . PRO B 2 112 ? 6.007 2.703 -7.546 1.00 10.25 510 PRO B C 1
ATOM 3627 O O . PRO B 2 112 ? 6.066 2.821 -6.356 1.00 10.31 510 PRO B O 1
ATOM 3631 N N . ARG B 2 113 ? 5.063 1.945 -8.167 1.00 10.21 511 ARG B N 1
ATOM 3632 C CA . ARG B 2 113 ? 4.039 1.202 -7.480 1.00 9.21 511 ARG B CA 1
ATOM 3633 C C . ARG B 2 113 ? 4.430 -0.278 -7.412 1.00 9.40 511 ARG B C 1
ATOM 3634 O O . ARG B 2 113 ? 5.203 -0.771 -8.242 1.00 10.61 511 ARG B O 1
ATOM 3642 N N . ILE B 2 114 ? 3.859 -0.904 -6.407 1.00 9.39 512 ILE B N 1
ATOM 3643 C CA . ILE B 2 114 ? 3.867 -2.368 -6.352 1.00 9.66 512 ILE B CA 1
ATOM 3644 C C . ILE B 2 114 ? 2.450 -2.880 -6.257 1.00 9.97 512 ILE B C 1
ATOM 3645 O O . ILE B 2 114 ? 1.484 -2.152 -5.899 1.00 10.71 512 ILE B O 1
ATOM 3650 N N . TYR B 2 115 ? 2.229 -4.173 -6.535 1.00 10.38 513 TYR B N 1
ATOM 3651 C CA . TYR B 2 115 ? 0.915 -4.840 -6.420 1.00 10.02 513 TYR B CA 1
ATOM 3652 C C . TYR B 2 115 ? 1.179 -6.290 -6.090 1.00 9.02 513 TYR B C 1
ATOM 3653 O O . TYR B 2 115 ? 2.076 -6.921 -6.683 1.00 10.61 513 TYR B O 1
ATOM 3662 N N . THR B 2 116 ? 0.394 -6.839 -5.174 1.00 8.59 514 THR B N 1
ATOM 3663 C CA . THR B 2 116 ? 0.461 -8.270 -4.948 1.00 9.14 514 THR B CA 1
ATOM 3664 C C . THR B 2 116 ? -0.863 -8.716 -4.350 1.00 8.17 514 THR B C 1
ATOM 3665 O O . THR B 2 116 ? -1.208 -8.333 -3.216 1.00 10.14 514 THR B O 1
ATOM 3669 N N . ASN B 2 117 ? -1.535 -9.597 -5.055 1.00 10.13 515 ASN B N 1
ATOM 3670 C CA . ASN B 2 117 ? -2.838 -10.117 -4.570 1.00 9.97 515 ASN B CA 1
ATOM 3671 C C . ASN B 2 117 ? -2.752 -11.487 -3.906 1.00 11.25 515 ASN B C 1
ATOM 3672 O O . ASN B 2 117 ? -3.769 -11.956 -3.378 1.00 12.63 515 ASN B O 1
ATOM 3677 N N . SER B 2 118 ? -1.573 -12.127 -3.914 1.00 11.21 516 SER B N 1
ATOM 3678 C CA . SER B 2 118 ? -1.404 -13.454 -3.340 1.00 12.45 516 SER B CA 1
ATOM 3679 C C . SER B 2 118 ? 0.062 -13.710 -3.127 1.00 12.27 516 SER B C 1
ATOM 3680 O O . SER B 2 118 ? 0.915 -12.966 -3.645 1.00 11.84 516 SER B O 1
ATOM 3683 N N . LEU B 2 119 ? 0.376 -14.839 -2.473 1.00 11.68 517 LEU B N 1
ATOM 3684 C CA . LEU B 2 119 ? 1.740 -15.229 -2.283 1.00 11.70 517 LEU B CA 1
ATOM 3685 C C . LEU B 2 119 ? 2.451 -15.581 -3.529 1.00 11.56 517 LEU B C 1
ATOM 3686 O O . LEU B 2 119 ? 3.694 -15.654 -3.464 1.00 14.28 517 LEU B O 1
ATOM 3691 N N . THR B 2 120 ? 1.760 -15.805 -4.637 1.00 12.21 518 THR B N 1
ATOM 3692 C CA . THR B 2 120 ? 2.338 -16.210 -5.970 1.00 15.02 518 THR B CA 1
ATOM 3693 C C . THR B 2 120 ? 2.064 -15.218 -7.075 1.00 17.48 518 THR B C 1
ATOM 3694 O O . THR B 2 120 ? 2.168 -15.577 -8.278 1.00 22.60 518 THR B O 1
ATOM 3698 N N . SER B 2 121 ? 1.639 -13.988 -6.762 1.00 12.65 519 SER B N 1
ATOM 3699 C CA . SER B 2 121 ? 1.349 -13.031 -7.793 1.00 11.09 519 SER B CA 1
ATOM 3700 C C . SER B 2 121 ? 1.777 -11.617 -7.344 1.00 11.11 519 SER B C 1
ATOM 3701 O O . SER B 2 121 ? 1.225 -11.037 -6.378 1.00 11.49 519 SER B O 1
ATOM 3704 N N . TYR B 2 122 ? 2.857 -11.136 -7.962 1.00 10.72 520 TYR B N 1
ATOM 3705 C CA . TYR B 2 122 ? 3.518 -9.874 -7.642 1.00 10.73 520 TYR B CA 1
ATOM 3706 C C . TYR B 2 122 ? 3.784 -9.110 -8.913 1.00 11.73 520 TYR B C 1
ATOM 3707 O O . TYR B 2 122 ? 4.200 -9.697 -9.920 1.00 12.25 520 TYR B O 1
ATOM 3716 N N . ARG B 2 123 ? 3.724 -7.778 -8.853 1.00 9.97 521 ARG B N 1
ATOM 3717 C CA . ARG B 2 123 ? 4.149 -6.862 -9.890 1.00 9.71 521 ARG B CA 1
ATOM 3718 C C . ARG B 2 123 ? 4.836 -5.691 -9.285 1.00 9.96 521 ARG B C 1
ATOM 3719 O O . ARG B 2 123 ? 4.491 -5.283 -8.172 1.00 9.80 521 ARG B O 1
ATOM 3727 N N . TYR B 2 124 ? 5.823 -5.097 -9.971 1.00 10.16 522 TYR B N 1
ATOM 3728 C CA . TYR B 2 124 ? 6.451 -3.842 -9.524 1.00 9.64 522 TYR B CA 1
ATOM 3729 C C . TYR B 2 124 ? 6.823 -3.066 -10.737 1.00 10.27 522 TYR B C 1
ATOM 3730 O O . TYR B 2 124 ? 7.124 -3.631 -11.806 1.00 10.99 522 TYR B O 1
ATOM 3739 N N . GLU B 2 125 ? 6.959 -1.753 -10.527 1.00 10.46 523 GLU B N 1
ATOM 3740 C CA . GLU B 2 125 ? 7.385 -0.805 -11.560 1.00 11.00 523 GLU B CA 1
ATOM 3741 C C . GLU B 2 125 ? 8.891 -0.522 -11.484 1.00 12.08 523 GLU B C 1
ATOM 3742 O O . GLU B 2 125 ? 9.535 -0.561 -10.426 1.00 11.44 523 GLU B O 1
ATOM 3748 N N . SER B 2 126 ? 9.401 -0.129 -12.626 1.00 11.94 524 SER B N 1
ATOM 3749 C CA A SER B 2 126 ? 10.776 0.321 -12.648 0.50 12.48 524 SER B CA 1
ATOM 3750 C CA B SER B 2 126 ? 10.761 0.420 -12.710 0.50 12.62 524 SER B CA 1
ATOM 3751 C C . SER B 2 126 ? 10.983 1.481 -11.662 1.00 11.14 524 SER B C 1
ATOM 3752 O O . SER B 2 126 ? 10.148 2.398 -11.458 1.00 13.21 524 SER B O 1
ATOM 3757 N N . GLY B 2 127 ? 12.122 1.489 -10.997 1.00 12.39 525 GLY B N 1
ATOM 3758 C CA . GLY B 2 127 ? 12.457 2.393 -9.976 1.00 13.24 525 GLY B CA 1
ATOM 3759 C C . GLY B 2 127 ? 12.430 1.749 -8.617 1.00 12.62 525 GLY B C 1
ATOM 3760 O O . GLY B 2 127 ? 13.023 2.260 -7.640 1.00 13.00 525 GLY B O 1
ATOM 3761 N N . MET B 2 128 ? 11.752 0.595 -8.454 1.00 12.86 526 MET B N 1
ATOM 3762 C CA . MET B 2 128 ? 11.915 -0.162 -7.210 1.00 11.87 526 MET B CA 1
ATOM 3763 C C . MET B 2 128 ? 13.409 -0.607 -7.134 1.00 11.17 526 MET B C 1
ATOM 3764 O O . MET B 2 128 ? 13.867 -1.216 -8.098 1.00 12.55 526 MET B O 1
ATOM 3769 N N . PRO B 2 129 ? 14.092 -0.302 -6.056 1.00 11.68 527 PRO B N 1
ATOM 3770 C CA . PRO B 2 129 ? 15.557 -0.633 -6.120 1.00 10.64 527 PRO B CA 1
ATOM 3771 C C . PRO B 2 129 ? 15.737 -2.168 -6.199 1.00 12.25 527 PRO B C 1
ATOM 3772 O O . PRO B 2 129 ? 15.096 -2.953 -5.508 1.00 11.61 527 PRO B O 1
ATOM 3776 N N . GLU B 2 130 ? 16.729 -2.554 -6.958 1.00 12.22 528 GLU B N 1
ATOM 3777 C CA . GLU B 2 130 ? 16.986 -3.915 -7.193 1.00 12.65 528 GLU B CA 1
ATOM 3778 C C . GLU B 2 130 ? 17.393 -4.713 -6.011 1.00 11.92 528 GLU B C 1
ATOM 3779 O O . GLU B 2 130 ? 16.961 -5.839 -5.817 1.00 12.14 528 GLU B O 1
ATOM 3785 N N . ASP B 2 131 ? 18.245 -4.146 -5.161 1.00 11.52 529 ASP B N 1
ATOM 3786 C CA . ASP B 2 131 ? 18.632 -4.805 -3.952 1.00 13.09 529 ASP B CA 1
ATOM 3787 C C . ASP B 2 131 ? 17.503 -5.042 -2.970 1.00 10.88 529 ASP B C 1
ATOM 3788 O O . ASP B 2 131 ? 17.418 -6.078 -2.333 1.00 11.68 529 ASP B O 1
ATOM 3793 N N . VAL B 2 132 ? 16.645 -4.017 -2.841 1.00 11.65 530 VAL B N 1
ATOM 3794 C CA . VAL B 2 132 ? 15.566 -4.052 -1.961 1.00 10.39 530 VAL B CA 1
ATOM 3795 C C . VAL B 2 132 ? 14.572 -5.134 -2.417 1.00 11.09 530 VAL B C 1
ATOM 3796 O O . VAL B 2 132 ? 14.053 -5.925 -1.603 1.00 11.06 530 VAL B O 1
ATOM 3800 N N . ARG B 2 133 ? 14.305 -5.132 -3.726 1.00 10.74 531 ARG B N 1
ATOM 3801 C CA . ARG B 2 133 ? 13.478 -6.189 -4.307 1.00 10.55 531 ARG B CA 1
ATOM 3802 C C . ARG B 2 133 ? 14.005 -7.579 -3.950 1.00 10.07 531 ARG B C 1
ATOM 3803 O O . ARG B 2 133 ? 13.267 -8.518 -3.530 1.00 10.62 531 ARG B O 1
ATOM 3811 N N . ARG B 2 134 ? 15.331 -7.792 -4.191 1.00 9.99 532 ARG B N 1
ATOM 3812 C CA . ARG B 2 134 ? 15.850 -9.107 -3.928 1.00 10.21 532 ARG B CA 1
ATOM 3813 C C . ARG B 2 134 ? 15.773 -9.477 -2.441 1.00 10.57 532 ARG B C 1
ATOM 3814 O O . ARG B 2 134 ? 15.468 -10.612 -2.057 1.00 10.78 532 ARG B O 1
ATOM 3822 N N . LYS B 2 135 ? 16.001 -8.524 -1.563 1.00 9.81 533 LYS B N 1
ATOM 3823 C CA . LYS B 2 135 ? 15.893 -8.708 -0.093 1.00 10.43 533 LYS B CA 1
ATOM 3824 C C . LYS B 2 135 ? 14.436 -9.042 0.305 1.00 10.57 533 LYS B C 1
ATOM 3825 O O . LYS B 2 135 ? 14.217 -9.909 1.192 1.00 12.27 533 LYS B O 1
ATOM 3831 N N . LEU B 2 136 ? 13.488 -8.407 -0.338 1.00 10.65 534 LEU B N 1
ATOM 3832 C CA . LEU B 2 136 ? 12.082 -8.747 -0.044 1.00 11.38 534 LEU B CA 1
ATOM 3833 C C . LEU B 2 136 ? 11.836 -10.203 -0.480 1.00 11.53 534 LEU B C 1
ATOM 3834 O O . LEU B 2 136 ? 11.165 -10.971 0.227 1.00 11.55 534 LEU B O 1
ATOM 3839 N N . ASN B 2 137 ? 12.382 -10.614 -1.613 1.00 10.40 535 ASN B N 1
ATOM 3840 C CA . ASN B 2 137 ? 12.243 -12.006 -2.060 1.00 11.01 535 ASN B CA 1
ATOM 3841 C C . ASN B 2 137 ? 12.917 -12.951 -1.090 1.00 11.74 535 ASN B C 1
ATOM 3842 O O . ASN B 2 137 ? 12.371 -13.982 -0.755 1.00 13.79 535 ASN B O 1
ATOM 3847 N N . ASP B 2 138 ? 14.092 -12.595 -0.590 1.00 12.15 536 ASP B N 1
ATOM 3848 C CA . ASP B 2 138 ? 14.797 -13.434 0.410 1.00 12.18 536 ASP B CA 1
ATOM 3849 C C . ASP B 2 138 ? 13.877 -13.662 1.618 1.00 12.99 536 ASP B C 1
ATOM 3850 O O . ASP B 2 138 ? 13.916 -14.706 2.248 1.00 14.75 536 ASP B O 1
ATOM 3855 N N . PHE B 2 139 ? 13.067 -12.659 1.979 1.00 12.02 537 PHE B N 1
ATOM 3856 C CA . PHE B 2 139 ? 12.190 -12.646 3.104 1.00 12.28 537 PHE B CA 1
ATOM 3857 C C . PHE B 2 139 ? 10.930 -13.477 2.799 1.00 12.19 537 PHE B C 1
ATOM 3858 O O . PHE B 2 139 ? 10.258 -13.765 3.810 1.00 13.50 537 PHE B O 1
ATOM 3866 N N . GLY B 2 140 ? 10.629 -13.782 1.552 1.00 11.03 538 GLY B N 1
ATOM 3867 C CA . GLY B 2 140 ? 9.519 -14.633 1.252 1.00 12.20 538 GLY B CA 1
ATOM 3868 C C . GLY B 2 140 ? 8.638 -14.120 0.140 1.00 13.01 538 GLY B C 1
ATOM 3869 O O . GLY B 2 140 ? 7.689 -14.861 -0.320 1.00 15.15 538 GLY B O 1
ATOM 3870 N N . HIS B 2 141 ? 8.848 -12.890 -0.315 1.00 11.73 539 HIS B N 1
ATOM 3871 C CA . HIS B 2 141 ? 8.052 -12.380 -1.414 1.00 11.29 539 HIS B CA 1
ATOM 3872 C C . HIS B 2 141 ? 8.510 -13.025 -2.763 1.00 11.05 539 HIS B C 1
ATOM 3873 O O . HIS B 2 141 ? 9.540 -13.730 -2.828 1.00 12.33 539 HIS B O 1
ATOM 3880 N N . LYS B 2 142 ? 7.730 -12.786 -3.789 1.00 10.03 540 LYS B N 1
ATOM 3881 C CA . LYS B 2 142 ? 7.918 -13.387 -5.085 1.00 12.22 540 LYS B CA 1
ATOM 3882 C C . LYS B 2 142 ? 7.819 -12.359 -6.207 1.00 10.83 540 LYS B C 1
ATOM 3883 O O . LYS B 2 142 ? 7.257 -12.577 -7.242 1.00 13.23 540 LYS B O 1
ATOM 3889 N N . PHE B 2 143 ? 8.533 -11.230 -6.015 1.00 10.40 541 PHE B N 1
ATOM 3890 C CA . PHE B 2 143 ? 8.737 -10.281 -7.118 1.00 12.12 541 PHE B CA 1
ATOM 3891 C C . PHE B 2 143 ? 9.537 -10.912 -8.253 1.00 13.92 541 PHE B C 1
ATOM 3892 O O . PHE B 2 143 ? 10.492 -11.666 -7.977 1.00 16.61 541 PHE B O 1
ATOM 3900 N N . GLY B 2 144 ? 9.171 -10.655 -9.484 1.00 14.04 542 GLY B N 1
ATOM 3901 C CA . GLY B 2 144 ? 9.966 -11.166 -10.606 1.00 15.23 542 GLY B CA 1
ATOM 3902 C C . GLY B 2 144 ? 11.201 -10.316 -10.794 1.00 17.25 542 GLY B C 1
ATOM 3903 O O . GLY B 2 144 ? 11.564 -9.570 -9.900 1.00 21.29 542 GLY B O 1
ATOM 3904 N N . SER B 2 145 ? 11.879 -10.518 -11.900 1.00 19.12 543 SER B N 1
ATOM 3905 C CA . SER B 2 145 ? 13.067 -9.713 -12.108 1.00 18.07 543 SER B CA 1
ATOM 3906 C C . SER B 2 145 ? 12.848 -8.776 -13.241 1.00 15.70 543 SER B C 1
ATOM 3907 O O . SER B 2 145 ? 13.799 -8.080 -13.661 1.00 17.13 543 SER B O 1
ATOM 3910 N N . ASN B 2 146 ? 11.599 -8.694 -13.763 1.00 16.23 544 ASN B N 1
ATOM 3911 C CA . ASN B 2 146 ? 11.265 -7.637 -14.696 1.00 15.16 544 ASN B CA 1
ATOM 3912 C C . ASN B 2 146 ? 10.146 -6.729 -14.232 1.00 13.26 544 ASN B C 1
ATOM 3913 O O . ASN B 2 146 ? 9.184 -7.245 -13.674 1.00 15.69 544 ASN B O 1
ATOM 3918 N N . PRO B 2 147 ? 10.325 -5.438 -14.448 1.00 13.70 545 PRO B N 1
ATOM 3919 C CA . PRO B 2 147 ? 9.304 -4.478 -14.007 1.00 13.72 545 PRO B CA 1
ATOM 3920 C C . PRO B 2 147 ? 8.134 -4.501 -15.038 1.00 12.76 545 PRO B C 1
ATOM 3921 O O . PRO B 2 147 ? 8.242 -4.975 -16.179 1.00 16.37 545 PRO B O 1
ATOM 3925 N N . VAL B 2 148 ? 6.985 -3.974 -14.595 1.00 11.90 546 VAL B N 1
ATOM 3926 C CA A VAL B 2 148 ? 5.842 -3.700 -15.475 0.50 11.17 546 VAL B CA 1
ATOM 3927 C CA B VAL B 2 148 ? 5.822 -3.704 -15.475 0.50 11.57 546 VAL B CA 1
ATOM 3928 C C . VAL B 2 148 ? 5.221 -2.411 -14.990 1.00 11.31 546 VAL B C 1
ATOM 3929 O O . VAL B 2 148 ? 5.113 -2.207 -13.792 1.00 12.44 546 VAL B O 1
ATOM 3936 N N . ASP B 2 149 ? 4.669 -1.642 -15.888 1.00 12.10 547 ASP B N 1
ATOM 3937 C CA . ASP B 2 149 ? 3.936 -0.477 -15.510 1.00 12.27 547 ASP B CA 1
ATOM 3938 C C . ASP B 2 149 ? 2.631 -0.923 -14.856 1.00 11.56 547 ASP B C 1
ATOM 3939 O O . ASP B 2 149 ? 1.986 -1.979 -15.267 1.00 12.02 547 ASP B O 1
ATOM 3944 N N . ILE B 2 150 ? 2.210 -0.173 -13.824 1.00 9.88 548 ILE B N 1
ATOM 3945 C CA . ILE B 2 150 ? 1.005 -0.454 -13.077 1.00 11.01 548 ILE B CA 1
ATOM 3946 C C . ILE B 2 150 ? 0.115 0.792 -13.096 1.00 10.93 548 ILE B C 1
ATOM 3947 O O . ILE B 2 150 ? 0.504 1.831 -12.576 1.00 12.01 548 ILE B O 1
ATOM 3952 N N . GLY B 2 151 ? -1.041 0.691 -13.720 1.00 10.42 549 GLY B N 1
ATOM 3953 C CA . GLY B 2 151 ? -2.012 1.741 -13.718 1.00 10.57 549 GLY B CA 1
ATOM 3954 C C . GLY B 2 151 ? -1.598 2.983 -14.508 1.00 10.87 549 GLY B C 1
ATOM 3955 O O . GLY B 2 151 ? -0.629 3.047 -15.251 1.00 11.92 549 GLY B O 1
ATOM 3956 N N . ASN B 2 152 ? -2.443 3.977 -14.364 1.00 10.82 550 ASN B N 1
ATOM 3957 C CA . ASN B 2 152 ? -2.415 5.195 -15.189 1.00 9.93 550 ASN B CA 1
ATOM 3958 C C . ASN B 2 152 ? -3.312 6.244 -14.521 1.00 9.64 550 ASN B C 1
ATOM 3959 O O . ASN B 2 152 ? -4.482 6.357 -14.850 1.00 9.98 550 ASN B O 1
ATOM 3964 N N . VAL B 2 153 ? -2.765 6.957 -13.498 1.00 9.66 551 VAL B N 1
ATOM 3965 C CA . VAL B 2 153 ? -3.536 7.866 -12.693 1.00 9.97 551 VAL B CA 1
ATOM 3966 C C . VAL B 2 153 ? -3.616 9.254 -13.352 1.00 10.59 551 VAL B C 1
ATOM 3967 O O . VAL B 2 153 ? -2.619 9.899 -13.553 1.00 10.20 551 VAL B O 1
ATOM 3971 N N . GLN B 2 154 ? -4.842 9.706 -13.631 1.00 10.63 552 GLN B N 1
ATOM 3972 C CA . GLN B 2 154 ? -5.135 11.117 -13.874 1.00 10.83 552 GLN B CA 1
ATOM 3973 C C . GLN B 2 154 ? -5.802 11.668 -12.638 1.00 10.89 552 GLN B C 1
ATOM 3974 O O . GLN B 2 154 ? -6.665 11.004 -12.046 1.00 11.60 552 GLN B O 1
ATOM 3980 N N . SER B 2 155 ? -5.440 12.903 -12.245 1.00 10.76 553 SER B N 1
ATOM 3981 C CA A SER B 2 155 ? -5.879 13.524 -10.962 0.60 11.39 553 SER B CA 1
ATOM 3982 C CA B SER B 2 155 ? -5.905 13.495 -10.995 0.40 10.04 553 SER B CA 1
ATOM 3983 C C . SER B 2 155 ? -5.996 15.014 -11.137 1.00 10.54 553 SER B C 1
ATOM 3984 O O . SER B 2 155 ? -5.225 15.611 -11.870 1.00 12.79 553 SER B O 1
ATOM 3989 N N . ILE B 2 156 ? -6.971 15.594 -10.443 1.00 11.08 554 ILE B N 1
ATOM 3990 C CA . ILE B 2 156 ? -7.003 17.061 -10.299 1.00 10.98 554 ILE B CA 1
ATOM 3991 C C . ILE B 2 156 ? -6.995 17.366 -8.816 1.00 10.37 554 ILE B C 1
ATOM 3992 O O . ILE B 2 156 ? -7.823 16.832 -8.019 1.00 11.11 554 ILE B O 1
ATOM 3997 N N . PHE B 2 157 ? -6.150 18.324 -8.475 1.00 11.96 555 PHE B N 1
ATOM 3998 C CA . PHE B 2 157 ? -6.130 18.993 -7.134 1.00 12.70 555 PHE B CA 1
ATOM 3999 C C . PHE B 2 157 ? -6.877 20.304 -7.243 1.00 12.64 555 PHE B C 1
ATOM 4000 O O . PHE B 2 157 ? -6.600 21.107 -8.153 1.00 13.12 555 PHE B O 1
ATOM 4008 N N . ILE B 2 158 ? -7.727 20.538 -6.309 1.00 12.43 556 ILE B N 1
ATOM 4009 C CA . ILE B 2 158 ? -8.523 21.755 -6.239 1.00 12.63 556 ILE B CA 1
ATOM 4010 C C . ILE B 2 158 ? -7.872 22.610 -5.139 1.00 14.33 556 ILE B C 1
ATOM 4011 O O . ILE B 2 158 ? -7.972 22.289 -3.970 1.00 15.27 556 ILE B O 1
ATOM 4016 N N . ASP B 2 159 ? -7.212 23.665 -5.602 1.00 16.14 557 ASP B N 1
ATOM 4017 C CA . ASP B 2 159 ? -6.380 24.546 -4.759 1.00 17.64 557 ASP B CA 1
ATOM 4018 C C . ASP B 2 159 ? -7.229 25.692 -4.284 1.00 21.00 557 ASP B C 1
ATOM 4019 O O . ASP B 2 159 ? -7.279 26.706 -4.984 1.00 21.21 557 ASP B O 1
ATOM 4024 N N . ARG B 2 160 ? -7.909 25.478 -3.167 1.00 23.39 558 ARG B N 1
ATOM 4025 C CA . ARG B 2 160 ? -8.801 26.539 -2.699 1.00 29.21 558 ARG B CA 1
ATOM 4026 C C . ARG B 2 160 ? -8.080 27.720 -2.064 1.00 33.71 558 ARG B C 1
ATOM 4027 O O . ARG B 2 160 ? -8.608 28.825 -2.061 1.00 38.91 558 ARG B O 1
ATOM 4035 N N . GLU B 2 161 ? -6.861 27.526 -1.606 1.00 31.30 559 GLU B N 1
ATOM 4036 C CA . GLU B 2 161 ? -6.127 28.674 -1.112 1.00 38.53 559 GLU B CA 1
ATOM 4037 C C . GLU B 2 161 ? -5.930 29.689 -2.250 1.00 34.22 559 GLU B C 1
ATOM 4038 O O . GLU B 2 161 ? -6.178 30.868 -2.072 1.00 36.13 559 GLU B O 1
ATOM 4044 N N . ASN B 2 162 ? -5.504 29.222 -3.417 1.00 28.86 560 ASN B N 1
ATOM 4045 C CA . ASN B 2 162 ? -5.300 30.074 -4.581 1.00 29.13 560 ASN B CA 1
ATOM 4046 C C . ASN B 2 162 ? -6.414 30.113 -5.592 1.00 26.61 560 ASN B C 1
ATOM 4047 O O . ASN B 2 162 ? -6.262 30.851 -6.567 1.00 35.05 560 ASN B O 1
ATOM 4052 N N . LYS B 2 163 ? -7.556 29.484 -5.380 1.00 28.69 561 LYS B N 1
ATOM 4053 C CA . LYS B 2 163 ? -8.659 29.612 -6.358 1.00 28.60 561 LYS B CA 1
ATOM 4054 C C . LYS B 2 163 ? -8.218 29.112 -7.766 1.00 28.97 561 LYS B C 1
ATOM 4055 O O . LYS B 2 163 ? -8.441 29.784 -8.775 1.00 24.94 561 LYS B O 1
ATOM 4057 N N . THR B 2 164 ? -7.542 27.958 -7.827 1.00 21.55 562 THR B N 1
ATOM 4058 C CA . THR B 2 164 ? -7.018 27.379 -9.072 1.00 20.20 562 THR B CA 1
ATOM 4059 C C . THR B 2 164 ? -7.157 25.833 -8.982 1.00 17.93 562 THR B C 1
ATOM 4060 O O . THR B 2 164 ? -7.555 25.270 -7.958 1.00 17.28 562 THR B O 1
ATOM 4064 N N . PHE B 2 165 ? -6.940 25.216 -10.130 1.00 14.27 563 PHE B N 1
ATOM 4065 C CA . PHE B 2 165 ? -6.883 23.776 -10.241 1.00 13.57 563 PHE B CA 1
ATOM 4066 C C . PHE B 2 165 ? -5.522 23.409 -10.699 1.00 13.62 563 PHE B C 1
ATOM 4067 O O . PHE B 2 165 ? -4.923 24.123 -11.511 1.00 15.52 563 PHE B O 1
ATOM 4075 N N . MET B 2 166 ? -5.051 22.211 -10.336 1.00 12.95 564 MET B N 1
ATOM 4076 C CA . MET B 2 166 ? -3.797 21.572 -10.864 1.00 14.24 564 MET B CA 1
ATOM 4077 C C . MET B 2 166 ? -4.203 20.178 -11.399 1.00 13.25 564 MET B C 1
ATOM 4078 O O . MET B 2 166 ? -4.751 19.352 -10.622 1.00 13.98 564 MET B O 1
ATOM 4083 N N . GLY B 2 167 ? -3.958 19.908 -12.681 1.00 12.22 565 GLY B N 1
ATOM 4084 C CA . GLY B 2 167 ? -4.179 18.577 -13.244 1.00 11.87 565 GLY B CA 1
ATOM 4085 C C . GLY B 2 167 ? -2.859 17.876 -13.521 1.00 11.54 565 GLY B C 1
ATOM 4086 O O . GLY B 2 167 ? -1.859 18.487 -13.928 1.00 12.23 565 GLY B O 1
ATOM 4087 N N . VAL B 2 168 ? -2.864 16.546 -13.349 1.00 11.27 566 VAL B N 1
ATOM 4088 C CA . VAL B 2 168 ? -1.755 15.675 -13.679 1.00 11.22 566 VAL B CA 1
ATOM 4089 C C . VAL B 2 168 ? -2.196 14.446 -14.392 1.00 10.42 566 VAL B C 1
ATOM 4090 O O . VAL B 2 168 ? -3.207 13.836 -13.993 1.00 11.18 566 VAL B O 1
ATOM 4094 N N . ALA B 2 169 ? -1.495 14.114 -15.479 1.00 9.57 567 ALA B N 1
ATOM 4095 C CA . ALA B 2 169 ? -1.600 12.826 -16.163 1.00 10.88 567 ALA B CA 1
ATOM 4096 C C . ALA B 2 169 ? -0.363 11.993 -15.963 1.00 11.45 567 ALA B C 1
ATOM 4097 O O . ALA B 2 169 ? 0.742 12.517 -16.058 1.00 11.80 567 ALA B O 1
ATOM 4099 N N . ASP B 2 170 ? -0.547 10.727 -15.675 1.00 10.43 568 ASP B N 1
ATOM 4100 C CA . ASP B 2 170 ? 0.526 9.763 -15.459 1.00 10.70 568 ASP B CA 1
ATOM 4101 C C . ASP B 2 170 ? 1.382 9.569 -16.731 1.00 11.17 568 ASP B C 1
ATOM 4102 O O . ASP B 2 170 ? 0.880 9.574 -17.859 1.00 10.73 568 ASP B O 1
ATOM 4107 N N . SER B 2 171 ? 2.689 9.449 -16.548 1.00 10.96 569 SER B N 1
ATOM 4108 C CA . SER B 2 171 ? 3.601 9.052 -17.614 1.00 11.39 569 SER B CA 1
ATOM 4109 C C . SER B 2 171 ? 3.388 7.735 -18.255 1.00 10.25 569 SER B C 1
ATOM 4110 O O . SER B 2 171 ? 3.993 7.467 -19.317 1.00 12.11 569 SER B O 1
ATOM 4113 N N . SER B 2 172 ? 2.581 6.876 -17.687 1.00 10.90 570 SER B N 1
ATOM 4114 C CA . SER B 2 172 ? 2.478 5.515 -18.221 1.00 9.97 570 SER B CA 1
ATOM 4115 C C . SER B 2 172 ? 1.632 5.440 -19.543 1.00 10.56 570 SER B C 1
ATOM 4116 O O . SER B 2 172 ? 1.588 4.395 -20.150 1.00 11.85 570 SER B O 1
ATOM 4119 N N . ARG B 2 173 ? 0.932 6.530 -19.898 1.00 9.98 571 ARG B N 1
ATOM 4120 C CA . ARG B 2 173 ? 0.350 6.684 -21.240 1.00 10.13 571 ARG B CA 1
ATOM 4121 C C . ARG B 2 173 ? 0.674 8.136 -21.693 1.00 11.84 571 ARG B C 1
ATOM 4122 O O . ARG B 2 173 ? 1.317 8.871 -20.991 1.00 13.05 571 ARG B O 1
ATOM 4130 N N . ASN B 2 174 ? 0.197 8.506 -22.872 1.00 12.31 572 ASN B N 1
ATOM 4131 C CA . ASN B 2 174 ? 0.481 9.850 -23.387 1.00 11.69 572 ASN B CA 1
ATOM 4132 C C . ASN B 2 174 ? -0.581 10.862 -22.972 1.00 12.37 572 ASN B C 1
ATOM 4133 O O . ASN B 2 174 ? -0.840 11.877 -23.657 1.00 13.78 572 ASN B O 1
ATOM 4138 N N . GLY B 2 175 ? -1.165 10.650 -21.774 1.00 12.35 573 GLY B N 1
ATOM 4139 C CA . GLY B 2 175 ? -2.196 11.556 -21.300 1.00 11.09 573 GLY B CA 1
ATOM 4140 C C . GLY B 2 175 ? -1.676 12.955 -21.032 1.00 11.52 573 GLY B C 1
ATOM 4141 O O . GLY B 2 175 ? -0.474 13.181 -20.838 1.00 12.30 573 GLY B O 1
ATOM 4142 N N . THR B 2 176 ? -2.639 13.877 -21.022 1.00 11.63 574 THR B N 1
ATOM 4143 C CA . THR B 2 176 ? -2.335 15.283 -20.740 1.00 11.77 574 THR B CA 1
ATOM 4144 C C . THR B 2 176 ? -3.351 15.862 -19.799 1.00 11.64 574 THR B C 1
ATOM 4145 O O . THR B 2 176 ? -4.474 15.394 -19.707 1.00 11.81 574 THR B O 1
ATOM 4149 N N . ALA B 2 177 ? -2.957 16.959 -19.098 1.00 11.54 575 ALA B N 1
ATOM 4150 C CA . ALA B 2 177 ? -3.768 17.821 -18.335 1.00 11.38 575 ALA B CA 1
ATOM 4151 C C . ALA B 2 177 ? -3.850 19.177 -19.100 1.00 11.74 575 ALA B C 1
ATOM 4152 O O . ALA B 2 177 ? -2.823 19.632 -19.649 1.00 13.49 575 ALA B O 1
ATOM 4154 N N . VAL B 2 178 ? -5.022 19.718 -19.143 1.00 12.37 576 VAL B N 1
ATOM 4155 C CA . VAL B 2 178 ? -5.312 20.989 -19.856 1.00 13.86 576 VAL B CA 1
ATOM 4156 C C . VAL B 2 178 ? -6.171 21.838 -18.975 1.00 12.04 576 VAL B C 1
ATOM 4157 O O . VAL B 2 178 ? -7.304 21.526 -18.727 1.00 12.21 576 VAL B O 1
ATOM 4161 N N . GLY B 2 179 ? -5.628 23.002 -18.601 1.00 13.71 577 GLY B N 1
ATOM 4162 C CA . GLY B 2 179 ? -6.412 24.000 -17.843 1.00 13.46 577 GLY B CA 1
ATOM 4163 C C . GLY B 2 179 ? -7.208 24.910 -18.719 1.00 14.88 577 GLY B C 1
ATOM 4164 O O . GLY B 2 179 ? -6.915 25.014 -19.912 1.00 17.62 577 GLY B O 1
ATOM 4165 N N . VAL B 2 180 ? -8.179 25.565 -18.104 1.00 14.23 578 VAL B N 1
ATOM 4166 C CA . VAL B 2 180 ? -9.053 26.472 -18.790 1.00 16.23 578 VAL B CA 1
ATOM 4167 C C . VAL B 2 180 ? -9.081 27.795 -17.999 1.00 16.42 578 VAL B C 1
ATOM 4168 O O . VAL B 2 180 ? -9.282 27.804 -16.779 1.00 16.86 578 VAL B O 1
ATOM 4172 N N . ASN B 2 181 ? -8.867 28.914 -18.742 1.00 18.72 579 ASN B N 1
ATOM 4173 C CA . ASN B 2 181 ? -8.997 30.280 -18.215 1.00 21.80 579 ASN B CA 1
ATOM 4174 C C . ASN B 2 181 ? -9.951 31.084 -19.129 1.00 22.55 579 ASN B C 1
ATOM 4175 O O . ASN B 2 181 ? -9.738 31.136 -20.357 1.00 26.84 579 ASN B O 1
ATOM 4180 N N . ASN B 2 182 ? -11.041 31.535 -18.566 1.00 26.31 580 ASN B N 1
ATOM 4181 C CA . ASN B 2 182 ? -12.096 32.138 -19.371 1.00 27.68 580 ASN B CA 1
ATOM 4182 C C . ASN B 2 182 ? -11.856 33.646 -19.289 1.00 31.42 580 ASN B C 1
ATOM 4183 O O . ASN B 2 182 ? -11.880 34.142 -18.158 1.00 42.27 580 ASN B O 1
#

Nearest PDB structures (foldseek):
  5xlu-assembly1_A  TM=1.003E+00  e=9.118E-68  Bacillus licheniformis
  5y9b-assembly1_A  TM=1.001E+00  e=1.232E-63  Bacillus licheniformis
  4ott-assembly1_A  TM=9.999E-01  e=3.585E-61  Bacillus licheniformis
  3a75-assembly2_C  TM=9.967E-01  e=5.662E-54  Bacillus subtilis
  4y23-assembly1_A  TM=9.997E-01  e=1.141E-52  Bacillus licheniformis

Sequence (540 aa):
DKVAVGKDGMVATAHPLASKIGAEVLKKGGNAIDAAIAIQYALNVTEPMMSGIGGGGFMMVYDGETRETSIINSRERAPEGAKPDMFLDEDGKVIPFSERSRHGNAVGVPGTLKGLEAAHKKWGTKKMEDLISPSIKLTEEGFPIDSVLADAIKDHQDKLSKTAAKDIFLPDGEPLKEGDILVQKDLAKTFKLIRKEGSKAFYDGEIGRAIADVVQDFGGSMTPDDLSRYEVTTDKPIWGEYHGYDIASMPPPSSGGVFMLQVLKLIDDFHLSQYDPKSFEEKYHLLAETMHLSYADRAAYAGDPEFVDVPLRGLLDPDYIKERQKLISSLDSMNRDVKEGDPWKYEEGEPNYEIVPQPETTHFTVTDQWGNVVSYTTTIEQLFGTGILVPGYGLFLNNELTDFDAIPGGANEVQPNKRPLSSMTPTIVFKDEKPVLTVGSPGGTTIIASVFQTILNYFEYGMSLQDAIEEPRIYTNSLTSYRYESSGMPEDVRRKLNDFGHKFGSNPVVDIGNVQSSIFIDRENKTFMGVADSSRNGTAVGVNN

Radius of gyration: 21.98 Å; Cα contacts (8 Å, |Δi|>4): 1395; chains: 2; bounding box: 53×64×61 Å

Solvent-accessible surface area: 19810 Å² total

Organism: Bacillus licheniformis (strain ATCC 14580 / DSM 13 / JCM 2505 / CCUG 7422 / NBRC 12200 / NCIMB 9375 / NCTC 10341 / NRRL NRS-1264 / Gibson 46) (NCBI:txid279010)

CATH classification: 1.10.246.130

InterPro domains:
  IPR000101 Gamma-glutamyltranspeptidase [TIGR00066] (43-571)
  IPR029055 Nucleophile aminohydrolases, N-terminal [SSF56235] (37-578)
  IPR043137 Gamma-glutamyltranspeptidase, small subunit, C-terminal domain [G3DSA:3.60.20.40] (399-577)
  IPR043138 Gamma-glutamyltranspeptidase, large subunit [G3DSA:1.10.246.130] (271-398)
  IPR051792 Gamma-glutamyltransferase, bacteria [PTHR43199] (30-578)
  IPR055262 Gamma-glutamyltranspeptidase, conserved site [PS00462] (399-423)